Protein AF-0000000077172883 (afdb_homodimer)

Solvent-accessible surface area (backbone atoms only — not comparable to full-atom values): 25934 Å² total; per-residue (Å²): 139,82,70,83,77,64,85,68,77,69,77,72,75,77,58,92,61,66,66,64,52,50,44,48,49,40,64,77,42,56,74,75,72,77,86,69,85,73,56,64,50,51,54,48,32,44,51,53,29,39,37,50,44,32,34,60,47,25,64,68,65,50,56,63,63,59,33,16,58,70,40,71,49,58,54,72,58,50,46,79,77,29,84,42,74,64,52,51,51,50,49,52,35,52,53,45,48,51,50,51,46,51,52,50,53,52,43,62,71,62,46,87,46,94,78,47,53,43,58,46,47,50,53,48,54,54,54,44,66,76,39,47,40,53,49,42,36,47,65,38,55,30,64,40,34,63,71,60,36,53,47,45,41,68,64,44,50,47,47,48,44,49,53,40,19,53,52,45,42,51,37,30,74,70,54,57,23,46,92,69,62,31,65,44,52,25,48,52,58,60,32,50,52,50,37,53,52,53,48,48,62,66,46,69,69,66,96,38,69,65,47,52,53,51,48,49,50,41,43,49,43,53,34,50,29,51,45,49,28,39,44,46,71,79,79,125,136,85,76,77,77,65,83,67,75,70,76,72,75,78,59,91,61,66,65,64,53,49,44,48,48,40,66,78,42,54,72,75,70,80,82,70,83,75,57,63,50,52,54,48,32,43,50,54,29,39,36,51,45,32,35,59,47,25,65,66,66,50,54,63,64,59,32,16,59,68,41,71,48,60,54,71,59,51,45,78,74,28,83,40,73,64,53,50,53,50,50,52,33,53,55,46,48,49,51,51,48,51,50,50,53,52,44,61,70,61,45,88,46,96,78,46,52,44,59,48,48,50,54,49,54,53,53,46,66,75,40,46,39,53,48,40,35,47,64,37,54,30,66,40,33,65,72,59,36,51,47,44,41,67,64,43,50,47,48,49,46,51,54,39,20,54,52,44,42,50,37,31,74,71,56,57,23,44,93,69,62,33,65,43,53,26,48,52,58,58,33,48,53,52,38,54,51,52,47,48,61,67,47,70,68,66,95,39,71,66,47,52,52,50,47,50,49,41,42,50,42,54,35,49,28,49,47,50,28,40,43,44,71,79,77,126

Structure (mmCIF, N/CA/C/O backbone):
data_AF-0000000077172883-model_v1
#
loop_
_entity.id
_entity.type
_entity.pdbx_description
1 polymer 'TetR family transcriptional regulatory protein'
#
loop_
_atom_site.group_PDB
_atom_site.id
_atom_site.type_symbol
_atom_site.label_atom_id
_atom_site.label_alt_id
_atom_site.label_comp_id
_atom_site.label_asym_id
_atom_site.label_entity_id
_atom_site.label_seq_id
_atom_site.pdbx_PDB_ins_code
_atom_site.Cartn_x
_atom_site.Cartn_y
_atom_site.Cartn_z
_atom_site.occupancy
_atom_site.B_iso_or_equiv
_atom_site.auth_seq_id
_atom_site.auth_comp_id
_atom_site.auth_asym_id
_atom_site.auth_atom_id
_atom_site.pdbx_PDB_model_num
ATOM 1 N N . MET A 1 1 ? -30.562 -32.781 -28.312 1 19.8 1 MET A N 1
ATOM 2 C CA . MET A 1 1 ? -29.312 -33.312 -27.781 1 19.8 1 MET A CA 1
ATOM 3 C C . MET A 1 1 ? -28.453 -32.219 -27.188 1 19.8 1 MET A C 1
ATOM 5 O O . MET A 1 1 ? -27.297 -32.438 -26.844 1 19.8 1 MET A O 1
ATOM 9 N N . TRP A 1 2 ? -28.906 -31.031 -27.141 1 20.06 2 TRP A N 1
ATOM 10 C CA . TRP A 1 2 ? -28.812 -29.656 -26.688 1 20.06 2 TRP A CA 1
ATOM 11 C C . TRP A 1 2 ? -28.766 -29.594 -25.156 1 20.06 2 TRP A C 1
ATOM 13 O O . TRP A 1 2 ? -28.719 -28.5 -24.578 1 20.06 2 TRP A O 1
ATOM 23 N N . SER A 1 3 ? -28.953 -30.703 -24.344 1 21.42 3 SER A N 1
ATOM 24 C CA . SER A 1 3 ? -29.5 -30.766 -22.984 1 21.42 3 SER A CA 1
ATOM 25 C C . SER A 1 3 ? -28.453 -30.375 -21.953 1 21.42 3 SER A C 1
ATOM 27 O O . SER A 1 3 ? -28.641 -30.609 -20.75 1 21.42 3 SER A O 1
ATOM 29 N N . PHE A 1 4 ? -27.25 -30.203 -22.359 1 23.53 4 PHE A N 1
ATOM 30 C CA . PHE A 1 4 ? -26.109 -30.25 -21.453 1 23.53 4 PHE A CA 1
ATOM 31 C C . PHE A 1 4 ? -26.125 -29.047 -20.516 1 23.53 4 PHE A C 1
ATOM 33 O O . PHE A 1 4 ? -25.172 -28.844 -19.75 1 23.53 4 PHE A O 1
ATOM 40 N N . PHE A 1 5 ? -26.984 -28.016 -20.641 1 24.73 5 PHE A N 1
ATOM 41 C CA . PHE A 1 5 ? -27.078 -26.719 -20 1 24.73 5 PHE A CA 1
ATOM 42 C C . PHE A 1 5 ? -27.469 -26.875 -18.531 1 24.73 5 PHE A C 1
ATOM 44 O O . PHE A 1 5 ? -27.469 -25.906 -17.766 1 24.73 5 PHE A O 1
ATOM 51 N N . GLU A 1 6 ? -28.109 -27.938 -18.094 1 23.38 6 GLU A N 1
ATOM 52 C CA . GLU A 1 6 ? -29 -27.859 -16.938 1 23.38 6 GLU A CA 1
ATOM 53 C C . GLU A 1 6 ? -28.203 -27.875 -15.625 1 23.38 6 GLU A C 1
ATOM 55 O O . GLU A 1 6 ? -28.766 -27.625 -14.555 1 23.38 6 GLU A O 1
ATOM 60 N N . ASN A 1 7 ? -27.094 -28.594 -15.562 1 24.75 7 ASN A N 1
ATOM 61 C CA . ASN A 1 7 ? -26.812 -28.969 -14.18 1 24.75 7 ASN A CA 1
ATOM 62 C C . ASN A 1 7 ? -26.266 -27.797 -13.375 1 24.75 7 ASN A C 1
ATOM 64 O O . ASN A 1 7 ? -25.062 -27.5 -13.438 1 24.75 7 ASN A O 1
ATOM 68 N N . LYS A 1 8 ? -27 -26.734 -13.242 1 26.91 8 LYS A N 1
ATOM 69 C CA . LYS A 1 8 ? -26.875 -25.484 -12.484 1 26.91 8 LYS A CA 1
ATOM 70 C C . LYS A 1 8 ? -26.641 -25.766 -11 1 26.91 8 LYS A C 1
ATOM 72 O O . LYS A 1 8 ? -27.578 -25.797 -10.211 1 26.91 8 LYS A O 1
ATOM 77 N N . HIS A 1 9 ? -25.922 -26.797 -10.594 1 27.09 9 HIS A N 1
ATOM 78 C CA . HIS A 1 9 ? -25.781 -26.891 -9.141 1 27.09 9 HIS A CA 1
ATOM 79 C C . HIS A 1 9 ? -25.266 -25.578 -8.555 1 27.09 9 HIS A C 1
ATOM 81 O O . HIS A 1 9 ? -24.156 -25.156 -8.867 1 27.09 9 HIS A O 1
ATOM 87 N N . PHE A 1 10 ? -26.156 -24.625 -8.383 1 26.14 10 PHE A N 1
ATOM 88 C CA . PHE A 1 10 ? -26.062 -23.438 -7.523 1 26.14 10 PHE A CA 1
ATOM 89 C C . PHE A 1 10 ? -25.422 -23.797 -6.184 1 26.14 10 PHE A C 1
ATOM 91 O O . PHE A 1 10 ? -25.984 -24.594 -5.418 1 26.14 10 PHE A O 1
ATOM 98 N N . VAL A 1 11 ? -24.219 -24.109 -6.152 1 29.7 11 VAL A N 1
ATOM 99 C CA . VAL A 1 11 ? -23.672 -24.234 -4.809 1 29.7 11 VAL A CA 1
ATOM 100 C C . VAL A 1 11 ? -24.281 -23.172 -3.896 1 29.7 11 VAL A C 1
ATOM 102 O O . VAL A 1 11 ? -24.172 -21.969 -4.156 1 29.7 11 VAL A O 1
ATOM 105 N N . ARG A 1 12 ? -25.344 -23.422 -3.205 1 27.28 12 ARG A N 1
ATOM 106 C CA . ARG A 1 12 ? -25.969 -22.719 -2.084 1 27.28 12 ARG A CA 1
ATOM 107 C C . ARG A 1 12 ? -24.922 -22.266 -1.073 1 27.28 12 ARG A C 1
ATOM 109 O O . ARG A 1 12 ? -24.391 -23.062 -0.306 1 27.28 12 ARG A O 1
ATOM 116 N N . LEU A 1 13 ? -23.969 -21.5 -1.476 1 32.12 13 LEU A N 1
ATOM 117 C CA . LEU A 1 13 ? -23.297 -20.828 -0.36 1 32.12 13 LEU A CA 1
ATOM 118 C C . LEU A 1 13 ? -24.312 -20.344 0.669 1 32.12 13 LEU A C 1
ATOM 120 O O . LEU A 1 13 ? -25.203 -19.562 0.344 1 32.12 13 LEU A O 1
ATOM 124 N N . GLY A 1 14 ? -24.875 -21.25 1.512 1 31.75 14 GLY A N 1
ATOM 125 C CA . GLY A 1 14 ? -25.703 -20.953 2.67 1 31.75 14 GLY A CA 1
ATOM 126 C C . GLY A 1 14 ? -25.281 -19.688 3.387 1 31.75 14 GLY A C 1
ATOM 127 O O . GLY A 1 14 ? -24.609 -19.734 4.414 1 31.75 14 GLY A O 1
ATOM 128 N N . TYR A 1 15 ? -24.922 -18.719 2.693 1 32.81 15 TYR A N 1
ATOM 129 C CA . TYR A 1 15 ? -24.656 -17.484 3.418 1 32.81 15 TYR A CA 1
ATOM 130 C C . TYR A 1 15 ? -25.906 -17.031 4.188 1 32.81 15 TYR A C 1
ATOM 132 O O . TYR A 1 15 ? -26.984 -16.906 3.613 1 32.81 15 TYR A O 1
ATOM 140 N N . PRO A 1 16 ? -26.062 -17.375 5.492 1 34.38 16 PRO A N 1
ATOM 141 C CA . PRO A 1 16 ? -27.031 -16.547 6.215 1 34.38 16 PRO A CA 1
ATOM 142 C C . PRO A 1 16 ? -26.953 -15.07 5.82 1 34.38 16 PRO A C 1
ATOM 144 O O . PRO A 1 16 ? -25.984 -14.383 6.18 1 34.38 16 PRO A O 1
ATOM 147 N N . GLN A 1 17 ? -27.281 -14.68 4.66 1 33.47 17 GLN A N 1
ATOM 148 C CA . GLN A 1 17 ? -27.109 -13.523 3.787 1 33.47 17 GLN A CA 1
ATOM 149 C C . GLN A 1 17 ? -27.5 -12.234 4.508 1 33.47 17 GLN A C 1
ATOM 151 O O . GLN A 1 17 ? -26.781 -11.234 4.43 1 33.47 17 GLN A O 1
ATOM 156 N N . ARG A 1 18 ? -29 -11.93 4.734 1 34.69 18 ARG A N 1
ATOM 157 C CA . ARG A 1 18 ? -29.828 -10.734 4.68 1 34.69 18 ARG A CA 1
ATOM 158 C C . ARG A 1 18 ? -29.672 -9.906 5.953 1 34.69 18 ARG A C 1
ATOM 160 O O . ARG A 1 18 ? -29.812 -8.68 5.918 1 34.69 18 ARG A O 1
ATOM 167 N N . LEU A 1 19 ? -29.656 -10.562 7.066 1 32.81 19 LEU A N 1
ATOM 168 C CA . LEU A 1 19 ? -30.031 -9.852 8.281 1 32.81 19 LEU A CA 1
ATOM 169 C C . LEU A 1 19 ? -28.906 -8.922 8.727 1 32.81 19 LEU A C 1
ATOM 171 O O . LEU A 1 19 ? -29.156 -7.812 9.203 1 32.81 19 LEU A O 1
ATOM 175 N N . THR A 1 20 ? -27.625 -9.516 8.68 1 38.28 20 THR A N 1
ATOM 176 C CA . THR A 1 20 ? -26.625 -8.703 9.352 1 38.28 20 THR A CA 1
ATOM 177 C C . THR A 1 20 ? -26.094 -7.613 8.422 1 38.28 20 THR A C 1
ATOM 179 O O . THR A 1 20 ? -25.516 -6.625 8.883 1 38.28 20 THR A O 1
ATOM 182 N N . TRP A 1 21 ? -26.172 -7.891 7.141 1 36 21 TRP A N 1
ATOM 183 C CA . TRP A 1 21 ? -25.766 -6.832 6.223 1 36 21 TRP A CA 1
ATOM 184 C C . TRP A 1 21 ? -26.688 -5.625 6.348 1 36 21 TRP A C 1
ATOM 186 O O . TRP A 1 21 ? -26.25 -4.48 6.238 1 36 21 TRP A O 1
ATOM 196 N N . ARG A 1 22 ? -28.078 -5.934 6.281 1 37.97 22 ARG A N 1
ATOM 197 C CA . ARG A 1 22 ? -29.109 -4.914 6.461 1 37.97 22 ARG A CA 1
ATOM 198 C C . ARG A 1 22 ? -28.906 -4.148 7.762 1 37.97 22 ARG A C 1
ATOM 200 O O . ARG A 1 22 ? -29.109 -2.934 7.812 1 37.97 22 ARG A O 1
ATOM 207 N N . ARG A 1 23 ? -28.578 -4.98 8.695 1 39.03 23 ARG A N 1
ATOM 208 C CA . ARG A 1 23 ? -28.453 -4.309 9.984 1 39.03 23 ARG A CA 1
ATOM 209 C C . ARG A 1 23 ? -27.234 -3.377 10 1 39.03 23 ARG A C 1
ATOM 211 O O . ARG A 1 23 ? -27.297 -2.289 10.578 1 39.03 23 ARG A O 1
ATOM 218 N N . TRP A 1 24 ? -26.234 -3.973 9.406 1 36.75 24 TRP A N 1
ATOM 219 C CA . TRP A 1 24 ? -25.016 -3.162 9.422 1 36.75 24 TRP A CA 1
ATOM 220 C C . TRP A 1 24 ? -25.156 -1.954 8.508 1 36.75 24 TRP A C 1
ATOM 222 O O . TRP A 1 24 ? -24.75 -0.847 8.852 1 36.75 24 TRP A O 1
ATOM 232 N N . THR A 1 25 ? -25.625 -2.189 7.215 1 39.62 25 THR A N 1
ATOM 233 C CA . THR A 1 25 ? -25.953 -1.013 6.414 1 39.62 25 THR A CA 1
ATOM 234 C C . THR A 1 25 ? -26.906 -0.092 7.164 1 39.62 25 THR A C 1
ATOM 236 O O . THR A 1 25 ? -26.812 1.133 7.055 1 39.62 25 THR A O 1
ATOM 239 N N . MET A 1 26 ? -27.891 -0.745 7.773 1 37.44 26 MET A N 1
ATOM 240 C CA . MET A 1 26 ? -28.922 0.018 8.477 1 37.44 26 MET A CA 1
ATOM 241 C C . MET A 1 26 ? -28.328 0.774 9.656 1 37.44 26 MET A C 1
ATOM 243 O O . MET A 1 26 ? -28.812 1.854 10.016 1 37.44 26 MET A O 1
ATOM 247 N N . ARG A 1 27 ? -27.531 0.052 10.438 1 41.38 27 ARG A N 1
ATOM 248 C CA . ARG A 1 27 ? -27.047 0.728 11.641 1 41.38 27 ARG A CA 1
ATOM 249 C C . ARG A 1 27 ? -26.188 1.938 11.281 1 41.38 27 ARG A C 1
ATOM 251 O O . ARG A 1 27 ? -26.281 2.984 11.922 1 41.38 27 ARG A O 1
ATOM 258 N N . PHE A 1 28 ? -25.234 1.703 10.453 1 40.47 28 PHE A N 1
ATOM 259 C CA . PHE A 1 28 ? -24.391 2.844 10.117 1 40.47 28 PHE A CA 1
ATOM 260 C C . PHE A 1 28 ? -25.062 3.729 9.078 1 40.47 28 PHE A C 1
ATOM 262 O O . PHE A 1 28 ? -24.688 4.895 8.914 1 40.47 28 PHE A O 1
ATOM 269 N N . PHE A 1 29 ? -25.812 3.061 8.188 1 38.25 29 PHE A N 1
ATOM 270 C CA . PHE A 1 29 ? -26.562 3.893 7.258 1 38.25 29 PHE A CA 1
ATOM 271 C C . PHE A 1 29 ? -27.922 4.25 7.836 1 38.25 29 PHE A C 1
ATOM 273 O O . PHE A 1 29 ? -28.906 3.521 7.641 1 38.25 29 PHE A O 1
ATOM 280 N N . ARG A 1 30 ? -28.047 4.621 8.969 1 33.53 30 ARG A N 1
ATOM 281 C CA . ARG A 1 30 ? -29.391 5.168 9.211 1 33.53 30 ARG A CA 1
ATOM 282 C C . ARG A 1 30 ? -29.797 6.109 8.078 1 33.53 30 ARG A C 1
ATOM 284 O O . ARG A 1 30 ? -29.141 7.121 7.836 1 33.53 30 ARG A O 1
ATOM 291 N N . PRO A 1 31 ? -30.578 5.59 7.074 1 33.38 31 PRO A N 1
ATOM 292 C CA . PRO A 1 31 ? -31.141 6.621 6.199 1 33.38 31 PRO A CA 1
ATOM 293 C C . PRO A 1 31 ? -31.641 7.84 6.977 1 33.38 31 PRO A C 1
ATOM 295 O O . PRO A 1 31 ? -32.469 7.703 7.883 1 33.38 31 PRO A O 1
ATOM 298 N N . ALA A 1 32 ? -30.891 8.719 7.289 1 33.09 32 ALA A N 1
ATOM 299 C CA . ALA A 1 32 ? -31.625 9.93 7.641 1 33.09 32 ALA A CA 1
ATOM 300 C C . ALA A 1 32 ? -32.75 10.195 6.645 1 33.09 32 ALA A C 1
ATOM 302 O O . ALA A 1 32 ? -32.5 10.531 5.484 1 33.09 32 ALA A O 1
ATOM 303 N N . LEU A 1 33 ? -33.844 9.656 6.531 1 32.94 33 LEU A N 1
ATOM 304 C CA . LEU A 1 33 ? -35.125 9.906 5.848 1 32.94 33 LEU A CA 1
ATOM 305 C C . LEU A 1 33 ? -35.406 11.398 5.773 1 32.94 33 LEU A C 1
ATOM 307 O O . LEU A 1 33 ? -36.562 11.797 5.551 1 32.94 33 LEU A O 1
ATOM 311 N N . ARG A 1 34 ? -34.844 12.328 6.473 1 33.12 34 ARG A N 1
ATOM 312 C CA . ARG A 1 34 ? -35.656 13.531 6.379 1 33.12 34 ARG A CA 1
ATOM 313 C C . ARG A 1 34 ? -35.906 13.914 4.922 1 33.12 34 ARG A C 1
ATOM 315 O O . ARG A 1 34 ? -35.156 13.516 4.035 1 33.12 34 ARG A O 1
ATOM 322 N N . GLU A 1 35 ? -36.625 15.055 4.5 1 34.12 35 GLU A N 1
ATOM 323 C CA . GLU A 1 35 ? -37.5 15.602 3.453 1 34.12 35 GLU A CA 1
ATOM 324 C C . GLU A 1 35 ? -36.75 15.656 2.113 1 34.12 35 GLU A C 1
ATOM 326 O O . GLU A 1 35 ? -37.25 15.109 1.117 1 34.12 35 GLU A O 1
ATOM 331 N N . GLU A 1 36 ? -36.656 16.953 1.398 1 36.03 36 GLU A N 1
ATOM 332 C CA . GLU A 1 36 ? -36.781 17.391 0.014 1 36.03 36 GLU A CA 1
ATOM 333 C C . GLU A 1 36 ? -35.562 16.922 -0.818 1 36.03 36 GLU A C 1
ATOM 335 O O . GLU A 1 36 ? -34.469 16.812 -0.303 1 36.03 36 GLU A O 1
ATOM 340 N N . ALA A 1 37 ? -35.75 16.547 -2.152 1 40.34 37 ALA A N 1
ATOM 341 C CA . ALA A 1 37 ? -35 16.203 -3.365 1 40.34 37 ALA A CA 1
ATOM 342 C C . ALA A 1 37 ? -33.656 16.922 -3.412 1 40.34 37 ALA A C 1
ATOM 344 O O . ALA A 1 37 ? -32.781 16.578 -4.211 1 40.34 37 ALA A O 1
ATOM 345 N N . PRO A 1 38 ? -33.531 18.203 -3.227 1 43.81 38 PRO A N 1
ATOM 346 C CA . PRO A 1 38 ? -32.438 19.156 -3.326 1 43.81 38 PRO A CA 1
ATOM 347 C C . PRO A 1 38 ? -31.281 18.812 -2.396 1 43.81 38 PRO A C 1
ATOM 349 O O . PRO A 1 38 ? -30.141 19.266 -2.623 1 43.81 38 PRO A O 1
ATOM 352 N N . SER A 1 39 ? -31.531 18.281 -1.164 1 52.81 39 SER A N 1
ATOM 353 C CA . SER A 1 39 ? -30.719 18 0.016 1 52.81 39 SER A CA 1
ATOM 354 C C . SER A 1 39 ? -29.719 16.891 -0.256 1 52.81 39 SER A C 1
ATOM 356 O O . SER A 1 39 ? -28.562 16.953 0.191 1 52.81 39 SER A O 1
ATOM 358 N N . THR A 1 40 ? -30.172 15.906 -1.043 1 62.38 40 THR A N 1
ATOM 359 C CA . THR A 1 40 ? -29.328 14.758 -1.387 1 62.38 40 THR A CA 1
ATOM 360 C C . THR A 1 40 ? -28.188 15.188 -2.307 1 62.38 40 THR A C 1
ATOM 362 O O . THR A 1 40 ? -27.078 14.672 -2.197 1 62.38 40 THR A O 1
ATOM 365 N N . ASP A 1 41 ? -28.422 16.406 -2.85 1 85.25 41 ASP A N 1
ATOM 366 C CA . ASP A 1 41 ? -27.469 16.906 -3.836 1 85.25 41 ASP A CA 1
ATOM 367 C C . ASP A 1 41 ? -26.266 17.547 -3.158 1 85.25 41 ASP A C 1
ATOM 369 O O . ASP A 1 41 ? -25.125 17.234 -3.504 1 85.25 41 ASP A O 1
ATOM 373 N N . ASN A 1 42 ? -26.672 18.219 -1.956 1 93.19 42 ASN A N 1
ATOM 374 C CA . ASN A 1 42 ? -25.578 18.906 -1.278 1 93.19 42 ASN A CA 1
ATOM 375 C C . ASN A 1 42 ? -24.672 17.906 -0.556 1 93.19 42 ASN A C 1
ATOM 377 O O . ASN A 1 42 ? -23.453 18.094 -0.526 1 93.19 42 ASN A O 1
ATOM 381 N N . ARG A 1 43 ? -25.359 16.891 -0.052 1 95.25 43 ARG A N 1
ATOM 382 C CA . ARG A 1 43 ? -24.578 15.867 0.619 1 95.25 43 ARG A CA 1
ATOM 383 C C . ARG A 1 43 ? -23.578 15.234 -0.34 1 95.25 43 ARG A C 1
ATOM 385 O O . ARG A 1 43 ? -22.391 15.07 -0.004 1 95.25 43 ARG A O 1
ATOM 392 N N . ARG A 1 44 ? -24.047 14.938 -1.496 1 95.12 44 ARG A N 1
ATOM 393 C CA . ARG A 1 44 ? -23.188 14.336 -2.52 1 95.12 44 ARG A CA 1
ATOM 394 C C . ARG A 1 44 ? -22.109 15.312 -2.984 1 95.12 44 ARG A C 1
ATOM 396 O O . ARG A 1 44 ? -20.969 14.93 -3.176 1 95.12 44 ARG A O 1
ATOM 403 N N . LYS A 1 45 ? -22.484 16.516 -3.141 1 96.5 45 LYS A N 1
ATOM 404 C CA . LYS A 1 45 ? -21.516 17.531 -3.549 1 96.5 45 LYS A CA 1
ATOM 405 C C . LYS A 1 45 ? -20.391 17.672 -2.529 1 96.5 45 LYS A C 1
ATOM 407 O O . LYS A 1 45 ? -19.219 17.812 -2.9 1 96.5 45 LYS A O 1
ATOM 412 N N . ILE A 1 46 ? -20.828 17.594 -1.27 1 97.56 46 ILE A N 1
ATOM 413 C CA . ILE A 1 46 ? -19.844 17.703 -0.189 1 97.56 46 ILE A CA 1
ATOM 414 C C . ILE A 1 46 ? -18.891 16.516 -0.231 1 97.56 46 ILE A C 1
ATOM 416 O O . ILE A 1 46 ? -17.672 16.688 -0.165 1 97.56 46 ILE A O 1
ATOM 420 N N . LEU A 1 47 ? -19.438 15.367 -0.4 1 96.94 47 LEU A N 1
ATOM 421 C CA . LEU A 1 47 ? -18.625 14.156 -0.421 1 96.94 47 LEU A CA 1
ATOM 422 C C . LEU A 1 47 ? -17.703 14.141 -1.634 1 96.94 47 LEU A C 1
ATOM 424 O O . LEU A 1 47 ? -16.516 13.82 -1.513 1 96.94 47 LEU A O 1
ATOM 428 N N . ASP A 1 48 ? -18.219 14.57 -2.77 1 96.25 48 ASP A N 1
ATOM 429 C CA . ASP A 1 48 ? -17.406 14.594 -3.992 1 96.25 48 ASP A CA 1
ATOM 430 C C . ASP A 1 48 ? -16.266 15.602 -3.875 1 96.25 48 ASP A C 1
ATOM 432 O O . ASP A 1 48 ? -15.133 15.297 -4.242 1 96.25 48 ASP A O 1
ATOM 436 N N . ALA A 1 49 ? -16.578 16.734 -3.377 1 97.62 49 ALA A N 1
ATOM 437 C CA . ALA A 1 49 ? -15.562 17.781 -3.184 1 97.62 49 ALA A CA 1
ATOM 438 C C . ALA A 1 49 ? -14.5 17.312 -2.189 1 97.62 49 ALA A C 1
ATOM 440 O O . ALA A 1 49 ? -13.305 17.5 -2.426 1 97.62 49 ALA A O 1
ATOM 441 N N . SER A 1 50 ? -14.969 16.719 -1.103 1 97.75 50 SER A N 1
ATOM 442 C CA . SER A 1 50 ? -14.055 16.266 -0.058 1 97.75 50 SER A CA 1
ATOM 443 C C . SER A 1 50 ? -13.156 15.141 -0.564 1 97.75 50 SER A C 1
ATOM 445 O O . SER A 1 50 ? -11.953 15.133 -0.289 1 97.75 50 SER A O 1
ATOM 447 N N . GLN A 1 51 ? -13.758 14.266 -1.271 1 96.19 51 GLN A N 1
ATOM 448 C CA . GLN A 1 51 ? -12.992 13.156 -1.831 1 96.19 51 GLN A CA 1
ATOM 449 C C . GLN A 1 51 ? -11.836 13.664 -2.686 1 96.19 51 GLN A C 1
ATOM 451 O O . GLN A 1 51 ? -10.695 13.203 -2.537 1 96.19 51 GLN A O 1
ATOM 456 N N . HIS A 1 52 ? -12.141 14.586 -3.521 1 95.12 52 HIS A N 1
ATOM 457 C CA . HIS A 1 52 ? -11.133 15.148 -4.41 1 95.12 52 HIS A CA 1
ATOM 458 C C . HIS A 1 52 ? -10.047 15.867 -3.617 1 95.12 52 HIS A C 1
ATOM 460 O O . HIS A 1 52 ? -8.859 15.625 -3.824 1 95.12 52 HIS A O 1
ATOM 466 N N . LEU A 1 53 ? -10.438 16.656 -2.682 1 96.25 53 LEU A N 1
ATOM 467 C CA . LEU A 1 53 ? -9.5 17.484 -1.943 1 96.25 53 LEU A CA 1
ATOM 468 C C . LEU A 1 53 ? -8.672 16.656 -0.979 1 96.25 53 LEU A C 1
ATOM 470 O O . LEU A 1 53 ? -7.457 16.844 -0.865 1 96.25 53 LEU A O 1
ATOM 474 N N . PHE A 1 54 ? -9.336 15.719 -0.271 1 95 54 PHE A N 1
ATOM 475 C CA . PHE A 1 54 ? -8.609 14.828 0.624 1 95 54 PHE A CA 1
ATOM 476 C C . PHE A 1 54 ? -7.57 14.016 -0.146 1 95 54 PHE A C 1
ATOM 478 O O . PHE A 1 54 ? -6.469 13.773 0.353 1 95 54 PHE A O 1
ATOM 485 N N . ALA A 1 55 ? -7.934 13.633 -1.327 1 91.31 55 ALA A N 1
ATOM 486 C CA . ALA A 1 55 ? -7.035 12.82 -2.145 1 91.31 55 ALA A CA 1
ATOM 487 C C . ALA A 1 55 ? -5.828 13.633 -2.602 1 91.31 55 ALA A C 1
ATOM 489 O O . ALA A 1 55 ? -4.727 13.102 -2.738 1 91.31 55 ALA A O 1
ATOM 490 N N . GLN A 1 56 ? -5.984 14.891 -2.82 1 89.38 56 GLN A N 1
ATOM 491 C CA . GLN A 1 56 ? -4.938 15.719 -3.404 1 89.38 56 GLN A CA 1
ATOM 492 C C . GLN A 1 56 ? -3.986 16.234 -2.328 1 89.38 56 GLN A C 1
ATOM 494 O O . GLN A 1 56 ? -2.771 16.281 -2.533 1 89.38 56 GLN A O 1
ATOM 499 N N . GLN A 1 57 ? -4.59 16.594 -1.129 1 89.75 57 GLN A N 1
ATOM 500 C CA . GLN A 1 57 ? -3.721 17.312 -0.206 1 89.75 57 GLN A CA 1
ATOM 501 C C . GLN A 1 57 ? -3.838 16.75 1.21 1 89.75 57 GLN A C 1
ATOM 503 O O . GLN A 1 57 ? -3.146 17.203 2.123 1 89.75 57 GLN A O 1
ATOM 508 N N . GLY A 1 58 ? -4.676 15.75 1.336 1 89.94 58 GLY A N 1
ATOM 509 C CA . GLY A 1 58 ? -4.828 15.148 2.65 1 89.94 58 GLY A CA 1
ATOM 510 C C . GLY A 1 58 ? -5.934 15.781 3.475 1 89.94 58 GLY A C 1
ATOM 511 O O . GLY A 1 58 ? -6.262 16.953 3.285 1 89.94 58 GLY A O 1
ATOM 512 N N . PHE A 1 59 ? -6.406 15.039 4.406 1 93.81 59 PHE A N 1
ATOM 513 C CA . PHE A 1 59 ? -7.48 15.438 5.309 1 93.81 59 PHE A CA 1
ATOM 514 C C . PHE A 1 59 ? -7.055 16.625 6.172 1 93.81 59 PHE A C 1
ATOM 516 O O . PHE A 1 59 ? -7.773 17.609 6.27 1 93.81 59 PHE A O 1
ATOM 523 N N . GLY A 1 60 ? -5.926 16.547 6.746 1 89.94 60 GLY A N 1
ATOM 524 C CA . GLY A 1 60 ? -5.441 17.562 7.664 1 89.94 60 GLY A CA 1
ATOM 525 C C . GLY A 1 60 ? -5.223 18.906 7.004 1 89.94 60 GLY A C 1
ATOM 526 O O . GLY A 1 60 ? -5.445 19.953 7.621 1 89.94 60 GLY A O 1
ATOM 527 N N . ASN A 1 61 ? -4.922 18.891 5.77 1 91.12 61 ASN A N 1
ATOM 528 C CA . ASN A 1 61 ? -4.578 20.125 5.055 1 91.12 61 ASN A CA 1
ATOM 529 C C . ASN A 1 61 ? -5.77 20.656 4.262 1 91.12 61 ASN A C 1
ATOM 531 O O . ASN A 1 61 ? -5.613 21.547 3.42 1 91.12 61 ASN A O 1
ATOM 535 N N . THR A 1 62 ? -6.898 20.125 4.461 1 95.38 62 THR A N 1
ATOM 536 C CA . THR A 1 62 ? -8.086 20.547 3.729 1 95.38 62 THR A CA 1
ATOM 537 C C . THR A 1 62 ? -9.078 21.234 4.66 1 95.38 62 THR A C 1
ATOM 539 O O . THR A 1 62 ? -9.789 20.578 5.418 1 95.38 62 THR A O 1
ATOM 542 N N . PRO A 1 63 ? -9.102 22.547 4.617 1 96.25 63 PRO A N 1
ATOM 543 C CA . PRO A 1 63 ? -10.094 23.25 5.438 1 96.25 63 PRO A CA 1
ATOM 544 C C . PRO A 1 63 ? -11.508 23.125 4.875 1 96.25 63 PRO A C 1
ATOM 546 O O . PRO A 1 63 ? -11.68 22.953 3.666 1 96.25 63 PRO A O 1
ATOM 549 N N . THR A 1 64 ? -12.484 23.281 5.738 1 97.25 64 THR A N 1
ATOM 550 C CA . THR A 1 64 ? -13.883 23.156 5.332 1 97.25 64 THR A CA 1
ATOM 551 C C . THR A 1 64 ? -14.266 24.281 4.379 1 97.25 64 THR A C 1
ATOM 553 O O . THR A 1 64 ? -15.141 24.109 3.523 1 97.25 64 THR A O 1
ATOM 556 N N . SER A 1 65 ? -13.609 25.406 4.477 1 97.94 65 SER A N 1
ATOM 557 C CA . SER A 1 65 ? -13.875 26.516 3.561 1 97.94 65 SER A CA 1
ATOM 558 C C . SER A 1 65 ? -13.562 26.125 2.119 1 97.94 65 SER A C 1
ATOM 560 O O . SER A 1 65 ? -14.297 26.5 1.199 1 97.94 65 SER A O 1
ATOM 562 N N . GLN A 1 66 ? -12.539 25.344 1.858 1 97.94 66 GLN A N 1
ATOM 563 C CA . GLN A 1 66 ? -12.164 24.875 0.526 1 97.94 66 GLN A CA 1
ATOM 564 C C . GLN A 1 66 ? -13.164 23.844 0.003 1 97.94 66 GLN A C 1
ATOM 566 O O . GLN A 1 66 ? -13.484 23.828 -1.187 1 97.94 66 GLN A O 1
ATOM 571 N N . ILE A 1 67 ? -13.641 23 0.889 1 98.25 67 ILE A N 1
ATOM 572 C CA . ILE A 1 67 ? -14.648 22 0.521 1 98.25 67 ILE A CA 1
ATOM 573 C C . ILE A 1 67 ? -15.914 22.719 0.053 1 98.25 67 ILE A C 1
ATOM 575 O O . ILE A 1 67 ? -16.469 22.359 -0.99 1 98.25 67 ILE A O 1
ATOM 579 N N . ALA A 1 68 ? -16.328 23.734 0.829 1 98.06 68 ALA A N 1
ATOM 580 C CA . ALA A 1 68 ? -17.516 24.5 0.498 1 98.06 68 ALA A CA 1
ATOM 581 C C . ALA A 1 68 ? -17.375 25.172 -0.862 1 98.06 68 ALA A C 1
ATOM 583 O O . ALA A 1 68 ? -18.297 25.109 -1.688 1 98.06 68 ALA A O 1
ATOM 584 N N . LYS A 1 69 ? -16.234 25.75 -1.064 1 98.25 69 LYS A N 1
ATOM 585 C CA . LYS A 1 69 ? -15.961 26.438 -2.322 1 98.25 69 LYS A CA 1
ATOM 586 C C . LYS A 1 69 ? -16.062 25.484 -3.506 1 98.25 69 LYS A C 1
ATOM 588 O O . LYS A 1 69 ? -16.719 25.781 -4.504 1 98.25 69 LYS A O 1
ATOM 593 N N . ARG A 1 70 ? -15.523 24.344 -3.418 1 97.19 70 ARG A N 1
ATOM 594 C CA . ARG A 1 70 ? -15.539 23.375 -4.504 1 97.19 70 ARG A CA 1
ATOM 595 C C . ARG A 1 70 ? -16.938 22.812 -4.715 1 97.19 70 ARG A C 1
ATOM 597 O O . ARG A 1 70 ? -17.344 22.531 -5.848 1 97.19 70 ARG A O 1
ATOM 604 N N . ALA A 1 71 ? -17.625 22.641 -3.637 1 97.19 71 ALA A N 1
ATOM 605 C CA . ALA A 1 71 ? -18.969 22.078 -3.693 1 97.19 71 ALA A CA 1
ATOM 606 C C . ALA A 1 71 ? -19.984 23.109 -4.152 1 97.19 71 ALA A C 1
ATOM 608 O O . ALA A 1 71 ? -21.125 22.781 -4.477 1 97.19 71 ALA A O 1
ATOM 609 N N . GLY A 1 72 ? -19.594 24.359 -4.113 1 97.12 72 GLY A N 1
ATOM 610 C CA . GLY A 1 72 ? -20.484 25.422 -4.535 1 97.12 72 GLY A CA 1
ATOM 611 C C . GLY A 1 72 ? -21.578 25.719 -3.525 1 97.12 72 GLY A C 1
ATOM 612 O O . GLY A 1 72 ? -22.719 25.969 -3.9 1 97.12 72 GLY A O 1
ATOM 613 N N . ILE A 1 73 ? -21.188 25.625 -2.264 1 97.06 73 ILE A N 1
ATOM 614 C CA . ILE A 1 73 ? -22.156 25.875 -1.209 1 97.06 73 ILE A CA 1
ATOM 615 C C . ILE A 1 73 ? -21.531 26.75 -0.128 1 97.06 73 ILE A C 1
ATOM 617 O O . ILE A 1 73 ? -20.328 27.016 -0.151 1 97.06 73 ILE A O 1
ATOM 621 N N . ALA A 1 74 ? -22.391 27.266 0.778 1 96.06 74 ALA A N 1
ATOM 622 C CA . ALA A 1 74 ? -21.875 27.984 1.938 1 96.06 74 ALA A CA 1
ATOM 623 C C . ALA A 1 74 ? -21.219 27.047 2.936 1 96.06 74 ALA A C 1
ATOM 625 O O . ALA A 1 74 ? -21.672 25.906 3.113 1 96.06 74 ALA A O 1
ATOM 626 N N . GLU A 1 75 ? -20.156 27.531 3.59 1 96.44 75 GLU A N 1
ATOM 627 C CA . GLU A 1 75 ? -19.391 26.703 4.52 1 96.44 75 GLU A CA 1
ATOM 628 C C . GLU A 1 75 ? -20.281 26.172 5.637 1 96.44 75 GLU A C 1
ATOM 630 O O . GLU A 1 75 ? -20.156 25 6.035 1 96.44 75 GLU A O 1
ATOM 635 N N . GLY A 1 76 ? -21.219 26.984 6.113 1 95.5 76 GLY A N 1
ATOM 636 C CA . GLY A 1 76 ? -22.125 26.562 7.168 1 95.5 76 GLY A CA 1
ATOM 637 C C . GLY A 1 76 ? -23.047 25.422 6.75 1 95.5 76 GLY A C 1
ATOM 638 O O . GLY A 1 76 ? -23.469 24.609 7.582 1 95.5 76 GLY A O 1
ATOM 639 N N . THR A 1 77 ? -23.375 25.297 5.5 1 95.94 77 THR A N 1
ATOM 640 C CA . THR A 1 77 ? -24.234 24.266 4.945 1 95.94 77 THR A CA 1
ATOM 641 C C . THR A 1 77 ? -23.609 22.891 5.125 1 95.94 77 THR A C 1
ATOM 643 O O . THR A 1 77 ? -24.328 21.891 5.277 1 95.94 77 THR A O 1
ATOM 646 N N . ILE A 1 78 ? -22.281 22.797 5.125 1 97 78 ILE A N 1
ATOM 647 C CA . ILE A 1 78 ? -21.578 21.531 5.301 1 97 78 ILE A CA 1
ATOM 648 C C . ILE A 1 78 ? -22 20.875 6.621 1 97 78 ILE A C 1
ATOM 650 O O . ILE A 1 78 ? -22.281 19.688 6.668 1 97 78 ILE A O 1
ATOM 654 N N . PHE A 1 79 ? -22.172 21.719 7.609 1 95.62 79 PHE A N 1
ATOM 655 C CA . PHE A 1 79 ? -22.328 21.219 8.969 1 95.62 79 PHE A CA 1
ATOM 656 C C . PHE A 1 79 ? -23.781 20.812 9.219 1 95.62 79 PHE A C 1
ATOM 658 O O . PHE A 1 79 ? -24.094 20.188 10.234 1 95.62 79 PHE A O 1
ATOM 665 N N . ARG A 1 80 ? -24.703 21.141 8.336 1 95.31 80 ARG A N 1
ATOM 666 C CA . ARG A 1 80 ? -26.062 20.609 8.359 1 95.31 80 ARG A CA 1
ATOM 667 C C . ARG A 1 80 ? -26.078 19.125 8.039 1 95.31 80 ARG A C 1
ATOM 669 O O . ARG A 1 80 ? -26.953 18.391 8.508 1 95.31 80 ARG A O 1
ATOM 676 N N . TYR A 1 81 ? -25.078 18.734 7.332 1 95.69 81 TYR A N 1
ATOM 677 C CA . TYR A 1 81 ? -25.047 17.359 6.871 1 95.69 81 TYR A CA 1
ATOM 678 C C . TYR A 1 81 ? -23.969 16.562 7.609 1 95.69 81 TYR A C 1
ATOM 680 O O . TYR A 1 81 ? -24.125 15.367 7.852 1 95.69 81 TYR A O 1
ATOM 688 N N . PHE A 1 82 ? -22.891 17.219 7.891 1 97.56 82 PHE A N 1
ATOM 689 C CA . PHE A 1 82 ? -21.75 16.625 8.594 1 97.56 82 PHE A CA 1
ATOM 690 C C . PHE A 1 82 ? -21.328 17.484 9.773 1 97.56 82 PHE A C 1
ATOM 692 O O . PHE A 1 82 ? -20.625 18.469 9.602 1 97.56 82 PHE A O 1
ATOM 699 N N . PRO A 1 83 ? -21.656 17.031 10.938 1 97 83 PRO A N 1
ATOM 700 C CA . PRO A 1 83 ? -21.359 17.844 12.125 1 97 83 PRO A CA 1
ATOM 701 C C . PRO A 1 83 ? -19.891 18.234 12.234 1 97 83 PRO A C 1
ATOM 703 O O . PRO A 1 83 ? -19.578 19.312 12.719 1 97 83 PRO A O 1
ATOM 706 N N . THR A 1 84 ? -19.031 17.297 11.781 1 96.12 84 THR A N 1
ATOM 707 C CA . THR A 1 84 ? -17.594 17.594 11.789 1 96.12 84 THR A CA 1
ATOM 708 C C . THR A 1 84 ? -16.953 17.188 10.461 1 96.12 84 THR A C 1
ATOM 710 O O . THR A 1 84 ? -17.516 16.391 9.711 1 96.12 84 THR A O 1
ATOM 713 N N . LYS A 1 85 ? -15.836 17.75 10.227 1 95.94 85 LYS A N 1
ATOM 714 C CA . LYS A 1 85 ? -15.062 17.344 9.062 1 95.94 85 LYS A CA 1
ATOM 715 C C . LYS A 1 85 ? -14.734 15.852 9.102 1 95.94 85 LYS A C 1
ATOM 717 O O . LYS A 1 85 ? -14.727 15.188 8.07 1 95.94 85 LYS A O 1
ATOM 722 N N . LYS A 1 86 ? -14.508 15.359 10.266 1 95.56 86 LYS A N 1
ATOM 723 C CA . LYS A 1 86 ? -14.172 13.953 10.438 1 95.56 86 LYS A CA 1
ATOM 724 C C . LYS A 1 86 ? -15.328 13.055 10 1 95.56 86 LYS A C 1
ATOM 726 O O . LYS A 1 86 ? -15.102 11.969 9.461 1 95.56 86 LYS A O 1
ATOM 731 N N . ASP A 1 87 ? -16.516 13.5 10.172 1 96.69 87 ASP A N 1
ATOM 732 C CA . ASP A 1 87 ? -17.672 12.727 9.758 1 96.69 87 ASP A CA 1
ATOM 733 C C . ASP A 1 87 ? -17.688 12.539 8.242 1 96.69 87 ASP A C 1
ATOM 735 O O . ASP A 1 87 ? -18.156 11.508 7.742 1 96.69 87 ASP A O 1
ATOM 739 N N . ILE A 1 88 ? -17.188 13.539 7.527 1 97.25 88 ILE A N 1
ATOM 740 C CA . ILE A 1 88 ? -17.078 13.43 6.078 1 97.25 88 ILE A CA 1
ATOM 741 C C . ILE A 1 88 ? -16.109 12.297 5.719 1 97.25 88 ILE A C 1
ATOM 743 O O . ILE A 1 88 ? -16.422 11.445 4.883 1 97.25 88 ILE A O 1
ATOM 747 N N . LEU A 1 89 ? -14.977 12.297 6.391 1 96.75 89 LEU A N 1
ATOM 748 C CA . LEU A 1 89 ? -13.953 11.281 6.152 1 96.75 89 LEU A CA 1
ATOM 749 C C . LEU A 1 89 ? -14.492 9.883 6.461 1 96.75 89 LEU A C 1
ATOM 751 O O . LEU A 1 89 ? -14.289 8.953 5.684 1 96.75 89 LEU A O 1
ATOM 755 N N . ILE A 1 90 ? -15.188 9.805 7.562 1 95.88 90 ILE A N 1
ATOM 756 C CA . ILE A 1 90 ? -15.734 8.523 7.992 1 95.88 90 ILE A CA 1
ATOM 757 C C . ILE A 1 90 ? -16.688 7.988 6.934 1 95.88 90 ILE A C 1
ATOM 759 O O . ILE A 1 90 ? -16.625 6.82 6.555 1 95.88 90 ILE A O 1
ATOM 763 N N . GLU A 1 91 ? -17.484 8.812 6.457 1 95.31 91 GLU A N 1
ATOM 764 C CA . GLU A 1 91 ? -18.438 8.383 5.445 1 95.31 91 GLU A CA 1
ATOM 765 C C . GLU A 1 91 ? -17.734 8 4.148 1 95.31 91 GLU A C 1
ATOM 767 O O . GLU A 1 91 ? -18.062 6.977 3.537 1 95.31 91 GLU A O 1
ATOM 772 N N . LEU A 1 92 ? -16.781 8.797 3.672 1 95.69 92 LEU A N 1
ATOM 773 C CA . LEU A 1 92 ? -16.047 8.516 2.447 1 95.69 92 LEU A CA 1
ATOM 774 C C . LEU A 1 92 ? -15.32 7.172 2.543 1 95.69 92 LEU A C 1
ATOM 776 O O . LEU A 1 92 ? -15.422 6.344 1.637 1 95.69 92 LEU A O 1
ATOM 780 N N . VAL A 1 93 ? -14.664 6.957 3.639 1 94.94 93 VAL A N 1
ATOM 781 C CA . VAL A 1 93 ? -13.836 5.766 3.811 1 94.94 93 VAL A CA 1
ATOM 782 C C . VAL A 1 93 ? -14.734 4.535 3.971 1 94.94 93 VAL A C 1
ATOM 784 O O . VAL A 1 93 ? -14.492 3.5 3.35 1 94.94 93 VAL A O 1
ATOM 787 N N . THR A 1 94 ? -15.766 4.695 4.781 1 92.94 94 THR A N 1
ATOM 788 C CA . THR A 1 94 ? -16.656 3.57 5.023 1 92.94 94 THR A CA 1
ATOM 789 C C . THR A 1 94 ? -17.375 3.164 3.738 1 92.94 94 THR A C 1
ATOM 791 O O . THR A 1 94 ? -17.359 1.994 3.354 1 92.94 94 THR A O 1
ATOM 794 N N . SER A 1 95 ? -17.922 4.137 3.061 1 91.56 95 SER A N 1
ATOM 795 C CA . SER A 1 95 ? -18.625 3.838 1.823 1 91.56 95 SER A CA 1
ATOM 796 C C . SER A 1 95 ? -17.672 3.332 0.745 1 91.56 95 SER A C 1
ATOM 798 O O . SER A 1 95 ? -18.031 2.461 -0.049 1 91.56 95 SER A O 1
ATOM 800 N N . GLY A 1 96 ? -16.484 3.902 0.684 1 92 96 GLY A N 1
ATOM 801 C CA . GLY A 1 96 ? -15.477 3.459 -0.278 1 92 96 GLY A CA 1
ATOM 802 C C . GLY A 1 96 ? -15.078 2.008 -0.097 1 92 96 GLY A C 1
ATOM 803 O O . GLY A 1 96 ? -15.016 1.249 -1.066 1 92 96 GLY A O 1
ATOM 804 N N . TRP A 1 97 ? -14.859 1.59 1.103 1 91.75 97 TRP A N 1
ATOM 805 C CA . TRP A 1 97 ? -14.445 0.219 1.385 1 91.75 97 TRP A CA 1
ATOM 806 C C . TRP A 1 97 ? -15.594 -0.757 1.139 1 91.75 97 TRP A C 1
ATOM 808 O O . TRP A 1 97 ? -15.367 -1.896 0.72 1 91.75 97 TRP A O 1
ATOM 818 N N . VAL A 1 98 ? -16.781 -0.284 1.407 1 90.62 98 VAL A N 1
ATOM 819 C CA . VAL A 1 98 ? -17.938 -1.123 1.116 1 90.62 98 VAL A CA 1
ATOM 820 C C . VAL A 1 98 ? -18.047 -1.356 -0.389 1 90.62 98 VAL A C 1
ATOM 822 O O . VAL A 1 98 ? -18.328 -2.473 -0.833 1 90.62 98 VAL A O 1
ATOM 825 N N . THR A 1 99 ? -17.812 -0.331 -1.124 1 89.5 99 THR A N 1
ATOM 826 C CA . THR A 1 99 ? -17.812 -0.45 -2.578 1 89.5 99 THR A CA 1
ATOM 827 C C . THR A 1 99 ? -16.734 -1.423 -3.049 1 89.5 99 THR A C 1
ATOM 829 O O . THR A 1 99 ? -17 -2.266 -3.912 1 89.5 99 THR A O 1
ATOM 832 N N . ILE A 1 100 ? -15.617 -1.368 -2.479 1 86.62 100 ILE A N 1
ATOM 833 C CA . ILE A 1 100 ? -14.508 -2.232 -2.846 1 86.62 100 ILE A CA 1
ATOM 834 C C . ILE A 1 100 ? -14.852 -3.686 -2.527 1 86.62 100 ILE A C 1
ATOM 836 O O . ILE A 1 100 ? -14.586 -4.582 -3.332 1 86.62 100 ILE A O 1
ATOM 840 N N . LEU A 1 101 ? -15.398 -3.906 -1.377 1 89.31 101 LEU A N 1
ATOM 841 C CA . LEU A 1 101 ? -15.828 -5.246 -0.993 1 89.31 101 LEU A CA 1
ATOM 842 C C . LEU A 1 101 ? -16.891 -5.777 -1.957 1 89.31 101 LEU A C 1
ATOM 844 O O . LEU A 1 101 ? -16.797 -6.922 -2.408 1 89.31 101 LEU A O 1
ATOM 848 N N . THR A 1 102 ? -17.844 -4.898 -2.244 1 89.19 102 THR A N 1
ATOM 849 C CA . THR A 1 102 ? -18.922 -5.297 -3.143 1 89.19 102 THR A CA 1
ATOM 850 C C . THR A 1 102 ? -18.359 -5.676 -4.516 1 89.19 102 THR A C 1
ATOM 852 O O . THR A 1 102 ? -18.781 -6.672 -5.105 1 89.19 102 THR A O 1
ATOM 855 N N . ASP A 1 103 ? -17.453 -4.93 -4.984 1 85.56 103 ASP A N 1
ATOM 856 C CA . ASP A 1 103 ? -16.828 -5.223 -6.27 1 85.56 103 ASP A CA 1
ATOM 857 C C . ASP A 1 103 ? -16.094 -6.566 -6.234 1 85.56 103 ASP A C 1
ATOM 859 O O . ASP A 1 103 ? -16.188 -7.348 -7.184 1 85.56 103 ASP A O 1
ATOM 863 N N . LEU A 1 104 ? -15.398 -6.859 -5.172 1 84.81 104 LEU A N 1
ATOM 864 C CA . LEU A 1 104 ? -14.688 -8.125 -5.027 1 84.81 104 LEU A CA 1
ATOM 865 C C . LEU A 1 104 ? -15.656 -9.305 -5.066 1 84.81 104 LEU A C 1
ATOM 867 O O . LEU A 1 104 ? -15.414 -10.297 -5.754 1 84.81 104 LEU A O 1
ATOM 871 N N . LEU A 1 105 ? -16.734 -9.156 -4.336 1 86.88 105 LEU A N 1
ATOM 872 C CA . LEU A 1 105 ? -17.734 -10.203 -4.281 1 86.88 105 LEU A CA 1
ATOM 873 C C . LEU A 1 105 ? -18.312 -10.477 -5.664 1 86.88 105 LEU A C 1
ATOM 875 O O . LEU A 1 105 ? -18.484 -11.633 -6.059 1 86.88 105 LEU A O 1
ATOM 879 N N . THR A 1 106 ? -18.547 -9.383 -6.32 1 85.88 106 THR A N 1
ATOM 880 C CA . THR A 1 106 ? -19.094 -9.5 -7.672 1 85.88 106 THR A CA 1
ATOM 881 C C . THR A 1 106 ? -18.094 -10.203 -8.594 1 85.88 106 THR A C 1
ATOM 883 O O . THR A 1 106 ? -18.469 -11.094 -9.352 1 85.88 106 THR A O 1
ATOM 886 N N . GLU A 1 107 ? -16.906 -9.875 -8.5 1 83.56 107 GLU A N 1
ATOM 887 C CA . GLU A 1 107 ? -15.867 -10.43 -9.359 1 83.56 107 GLU A CA 1
ATOM 888 C C . GLU A 1 107 ? -15.656 -11.914 -9.078 1 83.56 107 GLU A C 1
ATOM 890 O O . GLU A 1 107 ? -15.539 -12.719 -10.008 1 83.56 107 GLU A O 1
ATOM 895 N N . LEU A 1 108 ? -15.586 -12.289 -7.824 1 84.5 108 LEU A N 1
ATOM 896 C CA . LEU A 1 108 ? -15.367 -13.688 -7.457 1 84.5 108 LEU A CA 1
ATOM 897 C C . LEU A 1 108 ? -16.562 -14.547 -7.859 1 84.5 108 LEU A C 1
ATOM 899 O O . LEU A 1 108 ? -16.391 -15.695 -8.266 1 84.5 108 LEU A O 1
ATOM 903 N N . SER A 1 109 ? -17.703 -13.93 -7.766 1 83 109 SER A N 1
ATOM 904 C CA . SER A 1 109 ? -18.906 -14.664 -8.125 1 83 109 SER A CA 1
ATOM 905 C C . SER A 1 109 ? -18.984 -14.906 -9.625 1 83 109 SER A C 1
ATOM 907 O O . SER A 1 109 ? -19.625 -15.867 -10.07 1 83 109 SER A O 1
ATOM 909 N N . GLN A 1 110 ? -18.312 -14.039 -10.359 1 79 110 GLN A N 1
ATOM 910 C CA . GLN A 1 110 ? -18.391 -14.117 -11.812 1 79 110 GLN A CA 1
ATOM 911 C C . GLN A 1 110 ? -17.25 -14.961 -12.383 1 79 110 GLN A C 1
ATOM 913 O O . GLN A 1 110 ? -17.203 -15.211 -13.586 1 79 110 GLN A O 1
ATOM 918 N N . MET A 1 111 ? -16.344 -15.273 -11.492 1 79.25 111 MET A N 1
ATOM 919 C CA . MET A 1 111 ? -15.234 -16.078 -11.992 1 79.25 111 MET A CA 1
ATOM 920 C C . MET A 1 111 ? -15.703 -17.469 -12.398 1 79.25 111 MET A C 1
ATOM 922 O O . MET A 1 111 ? -16.219 -18.219 -11.562 1 79.25 111 MET A O 1
ATOM 926 N N . ALA A 1 112 ? -15.742 -17.75 -13.711 1 69 112 ALA A N 1
ATOM 927 C CA . ALA A 1 112 ? -16.203 -19.016 -14.289 1 69 112 ALA A CA 1
ATOM 928 C C . ALA A 1 112 ? -15.266 -20.156 -13.93 1 69 112 ALA A C 1
ATOM 930 O O . ALA A 1 112 ? -15.688 -21.312 -13.836 1 69 112 ALA A O 1
ATOM 931 N N . SER A 1 113 ? -14.008 -19.812 -13.984 1 78.56 113 SER A N 1
ATOM 932 C CA . SER A 1 113 ? -12.977 -20.797 -13.648 1 78.56 113 SER A CA 1
ATOM 933 C C . SER A 1 113 ? -11.938 -20.188 -12.703 1 78.56 113 SER A C 1
ATOM 935 O O . SER A 1 113 ? -11.734 -18.969 -12.695 1 78.56 113 SER A O 1
ATOM 937 N N . TYR A 1 114 ? -11.398 -21.062 -11.977 1 74 114 TYR A N 1
ATOM 938 C CA . TYR A 1 114 ? -10.398 -20.641 -11 1 74 114 TYR A CA 1
ATOM 939 C C . TYR A 1 114 ? -9.141 -20.125 -11.695 1 74 114 TYR A C 1
ATOM 941 O O . TYR A 1 114 ? -8.281 -19.516 -11.062 1 74 114 TYR A O 1
ATOM 949 N N . THR A 1 115 ? -9.195 -20.219 -13.031 1 76 115 THR A N 1
ATOM 950 C CA . THR A 1 115 ? -8 -19.812 -13.758 1 76 115 THR A CA 1
ATOM 951 C C . THR A 1 115 ? -8.234 -18.469 -14.445 1 76 115 THR A C 1
ATOM 953 O O . THR A 1 115 ? -7.305 -17.891 -15.016 1 76 115 THR A O 1
ATOM 956 N N . HIS A 1 116 ? -9.438 -17.906 -14.273 1 82.44 116 HIS A N 1
ATOM 957 C CA . HIS A 1 116 ? -9.734 -16.641 -14.938 1 82.44 116 HIS A CA 1
ATOM 958 C C . HIS A 1 116 ? -9.406 -15.453 -14.031 1 82.44 116 HIS A C 1
ATOM 960 O O . HIS A 1 116 ? -10.164 -14.477 -13.977 1 82.44 116 HIS A O 1
ATOM 966 N N . VAL A 1 117 ? -8.32 -15.523 -13.328 1 85.88 117 VAL A N 1
ATOM 967 C CA . VAL A 1 117 ? -7.855 -14.5 -12.398 1 85.88 117 VAL A CA 1
ATOM 968 C C . VAL A 1 117 ? -7.48 -13.234 -13.172 1 85.88 117 VAL A C 1
ATOM 970 O O . VAL A 1 117 ? -7.695 -12.125 -12.695 1 85.88 117 VAL A O 1
ATOM 973 N N . GLU A 1 118 ? -7.02 -13.422 -14.438 1 86.88 118 GLU A N 1
ATOM 974 C CA . GLU A 1 118 ? -6.613 -12.297 -15.266 1 86.88 118 GLU A CA 1
ATOM 975 C C . GLU A 1 118 ? -7.785 -11.352 -15.531 1 86.88 118 GLU A C 1
ATOM 977 O O . GLU A 1 118 ? -7.633 -10.133 -15.477 1 86.88 118 GLU A O 1
ATOM 982 N N . ASN A 1 119 ? -8.914 -11.883 -15.766 1 83.75 119 ASN A N 1
ATOM 983 C CA . ASN A 1 119 ? -10.102 -11.078 -16.031 1 83.75 119 ASN A CA 1
ATOM 984 C C . ASN A 1 119 ? -10.539 -10.297 -14.797 1 83.75 119 ASN A C 1
ATOM 986 O O . ASN A 1 119 ? -10.922 -9.133 -14.898 1 83.75 119 ASN A O 1
ATOM 990 N N . VAL A 1 120 ? -10.438 -10.969 -13.734 1 84.19 120 VAL A N 1
ATOM 991 C CA . VAL A 1 120 ? -10.781 -10.32 -12.477 1 84.19 120 VAL A CA 1
ATOM 992 C C . VAL A 1 120 ? -9.836 -9.148 -12.219 1 84.19 120 VAL A C 1
ATOM 994 O O . VAL A 1 120 ? -10.266 -8.055 -11.852 1 84.19 120 VAL A O 1
ATOM 997 N N . MET A 1 121 ? -8.578 -9.367 -12.5 1 85.69 121 MET A N 1
ATOM 998 C CA . MET A 1 121 ? -7.57 -8.336 -12.289 1 85.69 121 MET A CA 1
ATOM 999 C C . MET A 1 121 ? -7.785 -7.156 -13.234 1 85.69 121 MET A C 1
ATOM 1001 O O . MET A 1 121 ? -7.691 -6 -12.82 1 85.69 121 MET A O 1
ATOM 1005 N N . ARG A 1 122 ? -8.102 -7.453 -14.445 1 83.44 122 ARG A N 1
ATOM 1006 C CA . ARG A 1 122 ? -8.328 -6.41 -15.445 1 83.44 122 ARG A CA 1
ATOM 1007 C C . ARG A 1 122 ? -9.516 -5.531 -15.047 1 83.44 122 ARG A C 1
ATOM 1009 O O . ARG A 1 122 ? -9.438 -4.301 -15.141 1 83.44 122 ARG A O 1
ATOM 1016 N N . ASN A 1 123 ? -10.57 -6.129 -14.633 1 81.5 123 ASN A N 1
ATOM 1017 C CA . ASN A 1 123 ? -11.758 -5.395 -14.203 1 81.5 123 ASN A CA 1
ATOM 1018 C C . ASN A 1 123 ? -11.469 -4.527 -12.984 1 81.5 123 ASN A C 1
ATOM 1020 O O . ASN A 1 123 ? -11.906 -3.377 -12.922 1 81.5 123 ASN A O 1
ATOM 1024 N N . ARG A 1 124 ? -10.711 -5.074 -12.117 1 80.25 124 ARG A N 1
ATOM 1025 C CA . ARG A 1 124 ? -10.375 -4.344 -10.906 1 80.25 124 ARG A CA 1
ATOM 1026 C C . ARG A 1 124 ? -9.5 -3.135 -11.219 1 80.25 124 ARG A C 1
ATOM 1028 O O . ARG A 1 124 ? -9.68 -2.068 -10.625 1 80.25 124 ARG A O 1
ATOM 1035 N N . MET A 1 125 ? -8.57 -3.299 -12.086 1 79.94 125 MET A N 1
ATOM 1036 C CA . MET A 1 125 ? -7.684 -2.197 -12.445 1 79.94 125 MET A CA 1
ATOM 1037 C C . MET A 1 125 ? -8.461 -1.074 -13.125 1 79.94 125 MET A C 1
ATOM 1039 O O . MET A 1 125 ? -8.172 0.104 -12.906 1 79.94 125 MET A O 1
ATOM 1043 N N . ARG A 1 126 ? -9.414 -1.484 -13.891 1 76.62 126 ARG A N 1
ATOM 1044 C CA . ARG A 1 126 ? -10.258 -0.493 -14.547 1 76.62 126 ARG A CA 1
ATOM 1045 C C . ARG A 1 126 ? -11.07 0.294 -13.531 1 76.62 126 ARG A C 1
ATOM 1047 O O . ARG A 1 126 ? -11.164 1.521 -13.609 1 76.62 126 ARG A O 1
ATOM 1054 N N . ASP A 1 127 ? -11.602 -0.399 -12.57 1 75.81 127 ASP A N 1
ATOM 1055 C CA . ASP A 1 127 ? -12.406 0.236 -11.531 1 75.81 127 ASP A CA 1
ATOM 1056 C C . ASP A 1 127 ? -11.555 1.152 -10.656 1 75.81 127 ASP A C 1
ATOM 1058 O O . ASP A 1 127 ? -12 2.234 -10.266 1 75.81 127 ASP A O 1
ATOM 1062 N N . MET A 1 128 ? -10.375 0.717 -10.367 1 75.56 128 MET A N 1
ATOM 1063 C CA . MET A 1 128 ? -9.469 1.504 -9.539 1 75.56 128 MET A CA 1
ATOM 1064 C C . MET A 1 128 ? -9.086 2.805 -10.234 1 75.56 128 MET A C 1
ATOM 1066 O O . MET A 1 128 ? -9 3.855 -9.594 1 75.56 128 MET A O 1
ATOM 1070 N N . HIS A 1 129 ? -8.898 2.732 -11.484 1 72.38 129 HIS A N 1
ATOM 1071 C CA . HIS A 1 129 ? -8.516 3.918 -12.242 1 72.38 129 HIS A CA 1
ATOM 1072 C C . HIS A 1 129 ? -9.641 4.949 -12.266 1 72.38 129 HIS A C 1
ATOM 1074 O O . HIS A 1 129 ? -9.383 6.152 -12.227 1 72.38 129 HIS A O 1
ATOM 1080 N N . SER A 1 130 ? -10.828 4.453 -12.219 1 74.81 130 SER A N 1
ATOM 1081 C CA . SER A 1 130 ? -11.984 5.344 -12.312 1 74.81 130 SER A CA 1
ATOM 1082 C C . SER A 1 130 ? -12.25 6.047 -10.992 1 74.81 130 SER A C 1
ATOM 1084 O O . SER A 1 130 ? -12.914 7.086 -10.953 1 74.81 130 SER A O 1
ATOM 1086 N N . ASN A 1 131 ? -11.695 5.535 -9.938 1 80.75 131 ASN A N 1
ATOM 1087 C CA . ASN A 1 131 ? -11.961 6.141 -8.641 1 80.75 131 ASN A CA 1
ATOM 1088 C C . ASN A 1 131 ? -10.695 6.242 -7.797 1 80.75 131 ASN A C 1
ATOM 1090 O O . ASN A 1 131 ? -10.695 5.883 -6.617 1 80.75 131 ASN A O 1
ATOM 1094 N N . MET A 1 132 ? -9.695 6.75 -8.383 1 81.44 132 MET A N 1
ATOM 1095 C CA . MET A 1 132 ? -8.383 6.816 -7.75 1 81.44 132 MET A CA 1
ATOM 1096 C C . MET A 1 132 ? -8.422 7.695 -6.508 1 81.44 132 MET A C 1
ATOM 1098 O O . MET A 1 132 ? -7.766 7.395 -5.508 1 81.44 132 MET A O 1
ATOM 1102 N N . ASP A 1 133 ? -9.234 8.758 -6.586 1 87.44 133 ASP A N 1
ATOM 1103 C CA . ASP A 1 133 ? -9.344 9.648 -5.434 1 87.44 133 ASP A CA 1
ATOM 1104 C C . ASP A 1 133 ? -9.891 8.914 -4.215 1 87.44 133 ASP A C 1
ATOM 1106 O O . ASP A 1 133 ? -9.359 9.047 -3.111 1 87.44 133 ASP A O 1
ATOM 1110 N N . LEU A 1 134 ? -10.883 8.18 -4.496 1 88.12 134 LEU A N 1
ATOM 1111 C CA . LEU A 1 134 ? -11.5 7.43 -3.404 1 88.12 134 LEU A CA 1
ATOM 1112 C C . LEU A 1 134 ? -10.531 6.395 -2.846 1 88.12 134 LEU A C 1
ATOM 1114 O O . LEU A 1 134 ? -10.445 6.211 -1.63 1 88.12 134 LEU A O 1
ATOM 1118 N N . MET A 1 135 ? -9.758 5.773 -3.674 1 84.25 135 MET A N 1
ATOM 1119 C CA . MET A 1 135 ? -8.805 4.75 -3.254 1 84.25 135 MET A CA 1
ATOM 1120 C C . MET A 1 135 ? -7.699 5.352 -2.391 1 84.25 135 MET A C 1
ATOM 1122 O O . MET A 1 135 ? -7.312 4.773 -1.374 1 84.25 135 MET A O 1
ATOM 1126 N N . LYS A 1 136 ? -7.312 6.5 -2.74 1 85.31 136 LYS A N 1
ATOM 1127 C CA . LYS A 1 136 ? -6.273 7.188 -1.982 1 85.31 136 LYS A CA 1
ATOM 1128 C C . LYS A 1 136 ? -6.746 7.512 -0.568 1 85.31 136 LYS A C 1
ATOM 1130 O O . LYS A 1 136 ? -6.02 7.289 0.402 1 85.31 136 LYS A O 1
ATOM 1135 N N . VAL A 1 137 ? -7.957 7.984 -0.518 1 90.81 137 VAL A N 1
ATOM 1136 C CA . VAL A 1 137 ? -8.5 8.344 0.787 1 90.81 137 VAL A CA 1
ATOM 1137 C C . VAL A 1 137 ? -8.68 7.094 1.639 1 90.81 137 VAL A C 1
ATOM 1139 O O . VAL A 1 137 ? -8.328 7.082 2.82 1 90.81 137 VAL A O 1
ATOM 1142 N N . CYS A 1 138 ? -9.125 6.027 1.021 1 89.25 138 CYS A N 1
ATOM 1143 C CA . CYS A 1 138 ? -9.43 4.793 1.739 1 89.25 138 CYS A CA 1
ATOM 1144 C C . CYS A 1 138 ? -8.148 4.074 2.15 1 89.25 138 CYS A C 1
ATOM 1146 O O . CYS A 1 138 ? -8.055 3.547 3.26 1 89.25 138 CYS A O 1
ATOM 1148 N N . PHE A 1 139 ? -7.074 4.172 1.345 1 84.25 139 PHE A N 1
ATOM 1149 C CA . PHE A 1 139 ? -5.879 3.375 1.59 1 84.25 139 PHE A CA 1
ATOM 1150 C C . PHE A 1 139 ? -4.852 4.172 2.385 1 84.25 139 PHE A C 1
ATOM 1152 O O . PHE A 1 139 ? -4.164 3.621 3.248 1 84.25 139 PHE A O 1
ATOM 1159 N N . PHE A 1 140 ? -4.805 5.406 2.102 1 84.25 140 PHE A N 1
ATOM 1160 C CA . PHE A 1 140 ? -3.693 6.16 2.672 1 84.25 140 PHE A CA 1
ATOM 1161 C C . PHE A 1 140 ? -4.168 7.02 3.838 1 84.25 140 PHE A C 1
ATOM 1163 O O . PHE A 1 140 ? -3.607 6.953 4.934 1 84.25 140 PHE A O 1
ATOM 1170 N N . GLU A 1 141 ? -5.238 7.738 3.658 1 85.44 141 GLU A N 1
ATOM 1171 C CA . GLU A 1 141 ? -5.691 8.672 4.688 1 85.44 141 GLU A CA 1
ATOM 1172 C C . GLU A 1 141 ? -6.184 7.926 5.926 1 85.44 141 GLU A C 1
ATOM 1174 O O . GLU A 1 141 ? -5.922 8.344 7.055 1 85.44 141 GLU A O 1
ATOM 1179 N N . ALA A 1 142 ? -6.816 6.805 5.695 1 85.56 142 ALA A N 1
ATOM 1180 C CA . ALA A 1 142 ? -7.41 6.043 6.789 1 85.56 142 ALA A CA 1
ATOM 1181 C C . ALA A 1 142 ? -6.344 5.566 7.77 1 85.56 142 ALA A C 1
ATOM 1183 O O . ALA A 1 142 ? -6.629 5.34 8.945 1 85.56 142 ALA A O 1
ATOM 1184 N N . GLN A 1 143 ? -5.094 5.512 7.312 1 83.81 143 GLN A N 1
ATOM 1185 C CA . GLN A 1 143 ? -4.008 4.98 8.125 1 83.81 143 GLN A CA 1
ATOM 1186 C C . GLN A 1 143 ? -3.646 5.934 9.258 1 83.81 143 GLN A C 1
ATOM 1188 O O . GLN A 1 143 ? -3.01 5.535 10.234 1 83.81 143 GLN A O 1
ATOM 1193 N N . PHE A 1 144 ? -4.113 7.145 9.172 1 85.31 144 PHE A N 1
ATOM 1194 C CA . PHE A 1 144 ? -3.762 8.156 10.164 1 85.31 144 PHE A CA 1
ATOM 1195 C C . PHE A 1 144 ? -4.918 8.383 11.133 1 85.31 144 PHE A C 1
ATOM 1197 O O . PHE A 1 144 ? -4.879 9.312 11.945 1 85.31 144 PHE A O 1
ATOM 1204 N N . HIS A 1 145 ? -5.887 7.598 10.992 1 88.75 145 HIS A N 1
ATOM 1205 C CA . HIS A 1 145 ? -7.051 7.617 11.875 1 88.75 145 HIS A CA 1
ATOM 1206 C C . HIS A 1 145 ? -7.312 6.238 12.469 1 88.75 145 HIS A C 1
ATOM 1208 O O . HIS A 1 145 ? -8.094 5.461 11.914 1 88.75 145 HIS A O 1
ATOM 1214 N N . PRO A 1 146 ? -6.734 5.977 13.586 1 85.94 146 PRO A N 1
ATOM 1215 C CA . PRO A 1 146 ? -6.703 4.617 14.133 1 85.94 146 PRO A CA 1
ATOM 1216 C C . PRO A 1 146 ? -8.094 4.02 14.312 1 85.94 146 PRO A C 1
ATOM 1218 O O . PRO A 1 146 ? -8.312 2.846 14 1 85.94 146 PRO A O 1
ATOM 1221 N N . ASP A 1 147 ? -9.023 4.832 14.836 1 88.06 147 ASP A N 1
ATOM 1222 C CA . ASP A 1 147 ? -10.375 4.32 15.039 1 88.06 147 ASP A CA 1
ATOM 1223 C C . ASP A 1 147 ? -11.008 3.914 13.711 1 88.06 147 ASP A C 1
ATOM 1225 O O . ASP A 1 147 ? -11.641 2.857 13.617 1 88.06 147 ASP A O 1
ATOM 1229 N N . LEU A 1 148 ? -10.812 4.77 12.727 1 89 148 LEU A N 1
ATOM 1230 C CA . LEU A 1 148 ? -11.359 4.508 11.398 1 89 148 LEU A CA 1
ATOM 1231 C C . LEU A 1 148 ? -10.656 3.32 10.75 1 89 148 LEU A C 1
ATOM 1233 O O . LEU A 1 148 ? -11.312 2.438 10.195 1 89 148 LEU A O 1
ATOM 1237 N N . ARG A 1 149 ? -9.398 3.246 10.828 1 87.06 149 ARG A N 1
ATOM 1238 C CA . ARG A 1 149 ? -8.594 2.152 10.289 1 87.06 149 ARG A CA 1
ATOM 1239 C C . ARG A 1 149 ? -9.008 0.817 10.898 1 87.06 149 ARG A C 1
ATOM 1241 O O . ARG A 1 149 ? -9.234 -0.157 10.172 1 87.06 149 ARG A O 1
ATOM 1248 N N . ASP A 1 150 ? -9.172 0.769 12.188 1 86.75 150 ASP A N 1
ATOM 1249 C CA . ASP A 1 150 ? -9.508 -0.468 12.891 1 86.75 150 ASP A CA 1
ATOM 1250 C C . ASP A 1 150 ? -10.914 -0.939 12.523 1 86.75 150 ASP A C 1
ATOM 1252 O O . ASP A 1 150 ? -11.156 -2.139 12.367 1 86.75 150 ASP A O 1
ATOM 1256 N N . ARG A 1 151 ? -11.719 0.03 12.406 1 86.88 151 ARG A N 1
ATOM 1257 C CA . ARG A 1 151 ? -13.094 -0.305 12.039 1 86.88 151 ARG A CA 1
ATOM 1258 C C . ARG A 1 151 ? -13.164 -0.888 10.633 1 86.88 151 ARG A C 1
ATOM 1260 O O . ARG A 1 151 ? -13.836 -1.894 10.406 1 86.88 151 ARG A O 1
ATOM 1267 N N . VAL A 1 152 ? -12.492 -0.277 9.734 1 88 152 VAL A N 1
ATOM 1268 C CA . VAL A 1 152 ? -12.445 -0.761 8.359 1 88 152 VAL A CA 1
ATOM 1269 C C . VAL A 1 152 ? -11.836 -2.158 8.32 1 88 152 VAL A C 1
ATOM 1271 O O . VAL A 1 152 ? -12.32 -3.039 7.613 1 88 152 VAL A O 1
ATOM 1274 N N . HIS A 1 153 ? -10.82 -2.338 9.023 1 85.12 153 HIS A N 1
ATOM 1275 C CA . HIS A 1 153 ? -10.156 -3.635 9.062 1 85.12 153 HIS A CA 1
ATOM 1276 C C . HIS A 1 153 ? -11.102 -4.723 9.555 1 85.12 153 HIS A C 1
ATOM 1278 O O . HIS A 1 153 ? -11.227 -5.777 8.93 1 85.12 153 HIS A O 1
ATOM 1284 N N . SER A 1 154 ? -11.75 -4.508 10.648 1 85.94 154 SER A N 1
ATOM 1285 C CA . SER A 1 154 ? -12.57 -5.527 11.281 1 85.94 154 SER A CA 1
ATOM 1286 C C . SER A 1 154 ? -13.859 -5.762 10.5 1 85.94 154 SER A C 1
ATOM 1288 O O . SER A 1 154 ? -14.359 -6.887 10.438 1 85.94 154 SER A O 1
ATOM 1290 N N . GLU A 1 155 ? -14.281 -4.719 9.844 1 85.69 155 GLU A N 1
ATOM 1291 C CA . GLU A 1 155 ? -15.617 -4.836 9.273 1 85.69 155 GLU A CA 1
ATOM 1292 C C . GLU A 1 155 ? -15.562 -5.148 7.781 1 85.69 155 GLU A C 1
ATOM 1294 O O . GLU A 1 155 ? -16.469 -5.793 7.242 1 85.69 155 GLU A O 1
ATOM 1299 N N . VAL A 1 156 ? -14.547 -4.648 7.184 1 88.88 156 VAL A N 1
ATOM 1300 C CA . VAL A 1 156 ? -14.578 -4.781 5.73 1 88.88 156 VAL A CA 1
ATOM 1301 C C . VAL A 1 156 ? -13.422 -5.66 5.262 1 88.88 156 VAL A C 1
ATOM 1303 O O . VAL A 1 156 ? -13.633 -6.645 4.547 1 88.88 156 VAL A O 1
ATOM 1306 N N . ILE A 1 157 ? -12.281 -5.426 5.652 1 86.5 157 ILE A N 1
ATOM 1307 C CA . ILE A 1 157 ? -11.094 -6.145 5.188 1 86.5 157 ILE A CA 1
ATOM 1308 C C . ILE A 1 157 ? -11.172 -7.605 5.637 1 86.5 157 ILE A C 1
ATOM 1310 O O . ILE A 1 157 ? -10.898 -8.516 4.852 1 86.5 157 ILE A O 1
ATOM 1314 N N . ALA A 1 158 ? -11.539 -7.805 6.902 1 86.62 158 ALA A N 1
ATOM 1315 C CA . ALA A 1 158 ? -11.695 -9.164 7.414 1 86.62 158 ALA A CA 1
ATOM 1316 C C . ALA A 1 158 ? -12.703 -9.953 6.586 1 86.62 158 ALA A C 1
ATOM 1318 O O . ALA A 1 158 ? -12.484 -11.133 6.289 1 86.62 158 ALA A O 1
ATOM 1319 N N . ARG A 1 159 ? -13.711 -9.289 6.215 1 89.88 159 ARG A N 1
ATOM 1320 C CA . ARG A 1 159 ? -14.742 -9.945 5.406 1 89.88 159 ARG A CA 1
ATOM 1321 C C . ARG A 1 159 ? -14.211 -10.273 4.012 1 89.88 159 ARG A C 1
ATOM 1323 O O . ARG A 1 159 ? -14.5 -11.344 3.469 1 89.88 159 ARG A O 1
ATOM 1330 N N . MET A 1 160 ? -13.484 -9.383 3.432 1 89.5 160 MET A N 1
ATOM 1331 C CA . MET A 1 160 ? -12.867 -9.633 2.129 1 89.5 160 MET A CA 1
ATOM 1332 C C . MET A 1 160 ? -11.961 -10.852 2.18 1 89.5 160 MET A C 1
ATOM 1334 O O . MET A 1 160 ? -12 -11.695 1.285 1 89.5 160 MET A O 1
ATOM 1338 N N . LEU A 1 161 ? -11.219 -10.914 3.24 1 89.31 161 LEU A N 1
ATOM 1339 C CA . LEU A 1 161 ? -10.305 -12.031 3.406 1 89.31 161 LEU A CA 1
ATOM 1340 C C . LEU A 1 161 ? -11.062 -13.344 3.6 1 89.31 161 LEU A C 1
ATOM 1342 O O . LEU A 1 161 ? -10.711 -14.367 3.01 1 89.31 161 LEU A O 1
ATOM 1346 N N . ASP A 1 162 ? -12.086 -13.242 4.363 1 91.19 162 ASP A N 1
ATOM 1347 C CA . ASP A 1 162 ? -12.906 -14.43 4.609 1 91.19 162 ASP A CA 1
ATOM 1348 C C . ASP A 1 162 ? -13.508 -14.961 3.309 1 91.19 162 ASP A C 1
ATOM 1350 O O . ASP A 1 162 ? -13.461 -16.172 3.045 1 91.19 162 ASP A O 1
ATOM 1354 N N . VAL A 1 163 ? -14.023 -14.109 2.564 1 90.44 163 VAL A N 1
ATOM 1355 C CA . VAL A 1 163 ? -14.68 -14.492 1.317 1 90.44 163 VAL A CA 1
ATOM 1356 C C . VAL A 1 163 ? -13.648 -15.094 0.358 1 90.44 163 VAL A C 1
ATOM 1358 O O . VAL A 1 163 ? -13.906 -16.125 -0.267 1 90.44 163 VAL A O 1
ATOM 1361 N N . ALA A 1 164 ? -12.516 -14.453 0.241 1 91.25 164 ALA A N 1
ATOM 1362 C CA . ALA A 1 164 ? -11.461 -14.953 -0.639 1 91.25 164 ALA A CA 1
ATOM 1363 C C . ALA A 1 164 ? -10.945 -16.312 -0.16 1 91.25 164 ALA A C 1
ATOM 1365 O O . ALA A 1 164 ? -10.703 -17.203 -0.967 1 91.25 164 ALA A O 1
ATOM 1366 N N . GLU A 1 165 ? -10.75 -16.391 1.138 1 92.94 165 GLU A N 1
ATOM 1367 C CA . GLU A 1 165 ? -10.297 -17.641 1.72 1 92.94 165 GLU A CA 1
ATOM 1368 C C . GLU A 1 165 ? -11.25 -18.781 1.374 1 92.94 165 GLU A C 1
ATOM 1370 O O . GLU A 1 165 ? -10.805 -19.859 0.967 1 92.94 165 GLU A O 1
ATOM 1375 N N . ASP A 1 166 ? -12.484 -18.531 1.553 1 92.62 166 ASP A N 1
ATOM 1376 C CA . ASP A 1 166 ? -13.492 -19.547 1.242 1 92.62 166 ASP A CA 1
ATOM 1377 C C . ASP A 1 166 ? -13.453 -19.922 -0.236 1 92.62 166 ASP A C 1
ATOM 1379 O O . ASP A 1 166 ? -13.562 -21.109 -0.584 1 92.62 166 ASP A O 1
ATOM 1383 N N . PHE A 1 167 ? -13.305 -18.953 -1.008 1 91.06 167 PHE A N 1
ATOM 1384 C CA . PHE A 1 167 ? -13.227 -19.172 -2.447 1 91.06 167 PHE A CA 1
ATOM 1385 C C . PHE A 1 167 ? -12.047 -20.062 -2.793 1 91.06 167 PHE A C 1
ATOM 1387 O O . PHE A 1 167 ? -12.195 -21.047 -3.527 1 91.06 167 PHE A O 1
ATOM 1394 N N . PHE A 1 168 ? -10.938 -19.859 -2.246 1 92.81 168 PHE A N 1
ATOM 1395 C CA . PHE A 1 168 ? -9.727 -20.594 -2.605 1 92.81 168 PHE A CA 1
ATOM 1396 C C . PHE A 1 168 ? -9.711 -21.969 -1.937 1 92.81 168 PHE A C 1
ATOM 1398 O O . PHE A 1 168 ? -9.164 -22.922 -2.488 1 92.81 168 PHE A O 1
ATOM 1405 N N . GLN A 1 169 ? -10.297 -22 -0.755 1 94.38 169 GLN A N 1
ATOM 1406 C CA . GLN A 1 169 ? -10.469 -23.312 -0.148 1 94.38 169 GLN A CA 1
ATOM 1407 C C . GLN A 1 169 ? -11.273 -24.234 -1.056 1 94.38 169 GLN A C 1
ATOM 1409 O O . GLN A 1 169 ? -10.906 -25.406 -1.241 1 94.38 169 GLN A O 1
ATOM 1414 N N . THR A 1 170 ? -12.289 -23.766 -1.587 1 92 170 THR A N 1
ATOM 1415 C CA . THR A 1 170 ? -13.117 -24.531 -2.506 1 92 170 THR A CA 1
ATOM 1416 C C . THR A 1 170 ? -12.32 -24.938 -3.742 1 92 170 THR A C 1
ATOM 1418 O O . THR A 1 170 ? -12.438 -26.078 -4.215 1 92 170 THR A O 1
ATOM 1421 N N . ALA A 1 171 ? -11.547 -24 -4.27 1 90.44 171 ALA A N 1
ATOM 1422 C CA . ALA A 1 171 ? -10.711 -24.297 -5.43 1 90.44 171 ALA A CA 1
ATOM 1423 C C . ALA A 1 171 ? -9.727 -25.422 -5.121 1 90.44 171 ALA A C 1
ATOM 1425 O O . ALA A 1 171 ? -9.469 -26.281 -5.973 1 90.44 171 ALA A O 1
ATOM 1426 N N . MET A 1 172 ? -9.211 -25.453 -3.93 1 93.25 172 MET A N 1
ATOM 1427 C CA . MET A 1 172 ? -8.289 -26.5 -3.506 1 93.25 172 MET A CA 1
ATOM 1428 C C . MET A 1 172 ? -9.016 -27.828 -3.322 1 93.25 172 MET A C 1
ATOM 1430 O O . MET A 1 172 ? -8.523 -28.875 -3.74 1 93.25 172 MET A O 1
ATOM 1434 N N . ASP A 1 173 ? -10.156 -27.734 -2.736 1 93.56 173 ASP A N 1
ATOM 1435 C CA . ASP A 1 173 ? -10.953 -28.938 -2.508 1 93.56 173 ASP A CA 1
ATOM 1436 C C . ASP A 1 173 ? -11.344 -29.594 -3.828 1 93.56 173 ASP A C 1
ATOM 1438 O O . ASP A 1 173 ? -11.445 -30.828 -3.91 1 93.56 173 ASP A O 1
ATOM 1442 N N . ARG A 1 174 ? -11.484 -28.859 -4.84 1 91.69 174 ARG A N 1
ATOM 1443 C CA . ARG A 1 174 ? -11.875 -29.344 -6.156 1 91.69 174 ARG A CA 1
ATOM 1444 C C . ARG A 1 174 ? -10.664 -29.781 -6.965 1 91.69 174 ARG A C 1
ATOM 1446 O O . ARG A 1 174 ? -10.797 -30.219 -8.109 1 91.69 174 ARG A O 1
ATOM 1453 N N . GLY A 1 175 ? -9.523 -29.5 -6.461 1 90.88 175 GLY A N 1
ATOM 1454 C CA . GLY A 1 175 ? -8.297 -29.953 -7.102 1 90.88 175 GLY A CA 1
ATOM 1455 C C . GLY A 1 175 ? -7.77 -28.984 -8.141 1 90.88 175 GLY A C 1
ATOM 1456 O O . GLY A 1 175 ? -6.82 -29.297 -8.859 1 90.88 175 GLY A O 1
ATOM 1457 N N . ALA A 1 176 ? -8.375 -27.828 -8.211 1 89.75 176 ALA A N 1
ATOM 1458 C CA . ALA A 1 176 ? -7.934 -26.812 -9.172 1 89.75 176 ALA A CA 1
ATOM 1459 C C . ALA A 1 176 ? -6.637 -26.156 -8.711 1 89.75 176 ALA A C 1
ATOM 1461 O O . ALA A 1 176 ? -5.789 -25.797 -9.531 1 89.75 176 ALA A O 1
ATOM 1462 N N . TYR A 1 177 ? -6.496 -26 -7.375 1 91.88 177 TYR A N 1
ATOM 1463 C CA . TYR A 1 177 ? -5.305 -25.406 -6.773 1 91.88 177 TYR A CA 1
ATOM 1464 C C . TYR A 1 177 ? -4.555 -26.422 -5.93 1 91.88 177 TYR A C 1
ATOM 1466 O O . TYR A 1 177 ? -5.156 -27.359 -5.398 1 91.88 177 TYR A O 1
ATOM 1474 N N . ARG A 1 178 ? -3.266 -26.312 -5.891 1 93.12 178 ARG A N 1
ATOM 1475 C CA . ARG A 1 178 ? -2.49 -27.172 -5.008 1 93.12 178 ARG A CA 1
ATOM 1476 C C . ARG A 1 178 ? -2.83 -26.906 -3.547 1 93.12 178 ARG A C 1
ATOM 1478 O O . ARG A 1 178 ? -3.287 -25.828 -3.193 1 93.12 178 ARG A O 1
ATOM 1485 N N . PRO A 1 179 ? -2.654 -27.953 -2.705 1 92.81 179 PRO A N 1
ATOM 1486 C CA . PRO A 1 179 ? -2.938 -27.75 -1.28 1 92.81 179 PRO A CA 1
ATOM 1487 C C . PRO A 1 179 ? -2.004 -26.734 -0.625 1 92.81 179 PRO A C 1
ATOM 1489 O O . PRO A 1 179 ? -0.782 -26.906 -0.669 1 92.81 179 PRO A O 1
ATOM 1492 N N . MET A 1 180 ? -2.607 -25.688 -0.145 1 94.25 180 MET A N 1
ATOM 1493 C CA . MET A 1 180 ? -1.903 -24.609 0.539 1 94.25 180 MET A CA 1
ATOM 1494 C C . MET A 1 180 ? -2.764 -24.016 1.651 1 94.25 180 MET A C 1
ATOM 1496 O O . MET A 1 180 ? -3.879 -24.484 1.894 1 94.25 180 MET A O 1
ATOM 1500 N N . ASN A 1 181 ? -2.172 -23.141 2.4 1 94.12 181 ASN A N 1
ATOM 1501 C CA . ASN A 1 181 ? -2.967 -22.359 3.346 1 94.12 181 ASN A CA 1
ATOM 1502 C C . ASN A 1 181 ? -3.855 -21.344 2.629 1 94.12 181 ASN A C 1
ATOM 1504 O O . ASN A 1 181 ? -3.357 -20.391 2.029 1 94.12 181 ASN A O 1
ATOM 1508 N N . PRO A 1 182 ? -5.148 -21.547 2.656 1 94.44 182 PRO A N 1
ATOM 1509 C CA . PRO A 1 182 ? -6.035 -20.656 1.904 1 94.44 182 PRO A CA 1
ATOM 1510 C C . PRO A 1 182 ? -5.941 -19.203 2.365 1 94.44 182 PRO A C 1
ATOM 1512 O O . PRO A 1 182 ? -6.18 -18.297 1.577 1 94.44 182 PRO A O 1
ATOM 1515 N N . LYS A 1 183 ? -5.539 -18.969 3.598 1 91.69 183 LYS A N 1
ATOM 1516 C CA . LYS A 1 183 ? -5.355 -17.609 4.105 1 91.69 183 LYS A CA 1
ATOM 1517 C C . LYS A 1 183 ? -4.215 -16.906 3.379 1 91.69 183 LYS A C 1
ATOM 1519 O O . LYS A 1 183 ? -4.328 -15.727 3.031 1 91.69 183 LYS A O 1
ATOM 1524 N N . VAL A 1 184 ? -3.215 -17.641 3.113 1 91.69 184 VAL A N 1
ATOM 1525 C CA . VAL A 1 184 ? -2.057 -17.078 2.422 1 91.69 184 VAL A CA 1
ATOM 1526 C C . VAL A 1 184 ? -2.42 -16.781 0.97 1 91.69 184 VAL A C 1
ATOM 1528 O O . VAL A 1 184 ? -2.107 -15.703 0.46 1 91.69 184 VAL A O 1
ATOM 1531 N N . VAL A 1 185 ? -3.127 -17.703 0.368 1 93.38 185 VAL A N 1
ATOM 1532 C CA . VAL A 1 185 ? -3.516 -17.531 -1.0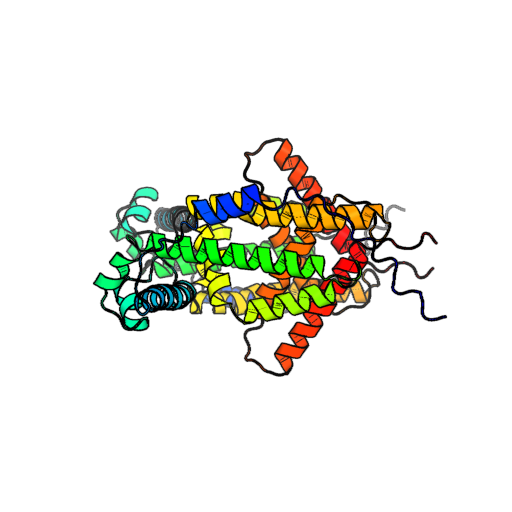27 1 93.38 185 VAL A CA 1
ATOM 1533 C C . VAL A 1 185 ? -4.426 -16.312 -1.162 1 93.38 185 VAL A C 1
ATOM 1535 O O . VAL A 1 185 ? -4.27 -15.508 -2.09 1 93.38 185 VAL A O 1
ATOM 1538 N N . ALA A 1 186 ? -5.348 -16.188 -0.212 1 91.81 186 ALA A N 1
ATOM 1539 C CA . ALA A 1 186 ? -6.266 -15.047 -0.211 1 91.81 186 ALA A CA 1
ATOM 1540 C C . ALA A 1 186 ? -5.508 -13.734 -0.092 1 91.81 186 ALA A C 1
ATOM 1542 O O . ALA A 1 186 ? -5.805 -12.773 -0.806 1 91.81 186 ALA A O 1
ATOM 1543 N N . ARG A 1 187 ? -4.523 -13.656 0.73 1 90.38 187 ARG A N 1
ATOM 1544 C CA . ARG A 1 187 ? -3.74 -12.445 0.944 1 90.38 187 ARG A CA 1
ATOM 1545 C C . ARG A 1 187 ? -2.908 -12.102 -0.289 1 90.38 187 ARG A C 1
ATOM 1547 O O . ARG A 1 187 ? -2.797 -10.938 -0.668 1 90.38 187 ARG A O 1
ATOM 1554 N N . VAL A 1 188 ? -2.361 -13.133 -0.882 1 91.5 188 VAL A N 1
ATOM 1555 C CA . VAL A 1 188 ? -1.574 -12.922 -2.092 1 91.5 188 VAL A CA 1
ATOM 1556 C C . VAL A 1 188 ? -2.482 -12.43 -3.219 1 91.5 188 VAL A C 1
ATOM 1558 O O . VAL A 1 188 ? -2.131 -11.492 -3.943 1 91.5 188 VAL A O 1
ATOM 1561 N N . PHE A 1 189 ? -3.648 -13.023 -3.285 1 91.62 189 PHE A N 1
ATOM 1562 C CA . PHE A 1 189 ? -4.602 -12.648 -4.32 1 91.62 189 PHE A CA 1
ATOM 1563 C C . PHE A 1 189 ? -5.039 -11.195 -4.16 1 91.62 189 PHE A C 1
ATOM 1565 O O . PHE A 1 189 ? -5 -10.422 -5.117 1 91.62 189 PHE A O 1
ATOM 1572 N N . LEU A 1 190 ? -5.418 -10.828 -3.02 1 88.12 190 LEU A N 1
ATOM 1573 C CA . LEU A 1 190 ? -5.863 -9.461 -2.764 1 88.12 190 LEU A CA 1
ATOM 1574 C C . LEU A 1 190 ? -4.703 -8.484 -2.885 1 88.12 190 LEU A C 1
ATOM 1576 O O . LEU A 1 190 ? -4.879 -7.359 -3.363 1 88.12 190 LEU A O 1
ATOM 1580 N N . GLY A 1 191 ? -3.557 -8.938 -2.465 1 86.94 191 GLY A N 1
ATOM 1581 C CA . GLY A 1 191 ? -2.375 -8.086 -2.516 1 86.94 191 GLY A CA 1
ATOM 1582 C C . GLY A 1 191 ? -1.912 -7.793 -3.932 1 86.94 191 GLY A C 1
ATOM 1583 O O . GLY A 1 191 ? -1.292 -6.758 -4.184 1 86.94 191 GLY A O 1
ATOM 1584 N N . MET A 1 192 ? -2.168 -8.664 -4.848 1 87.38 192 MET A N 1
ATOM 1585 C CA . MET A 1 192 ? -1.693 -8.453 -6.215 1 87.38 192 MET A CA 1
ATOM 1586 C C . MET A 1 192 ? -2.408 -7.273 -6.863 1 87.38 192 MET A C 1
ATOM 1588 O O . MET A 1 192 ? -1.875 -6.652 -7.785 1 87.38 192 MET A O 1
ATOM 1592 N N . PHE A 1 193 ? -3.545 -6.953 -6.363 1 79.81 193 PHE A N 1
ATOM 1593 C CA . PHE A 1 193 ? -4.25 -5.785 -6.883 1 79.81 193 PHE A CA 1
ATOM 1594 C C . PHE A 1 193 ? -3.572 -4.496 -6.434 1 79.81 193 PHE A C 1
ATOM 1596 O O . PHE A 1 193 ? -3.555 -3.51 -7.172 1 79.81 193 PHE A O 1
ATOM 1603 N N . THR A 1 194 ? -3.074 -4.629 -5.281 1 76.38 194 THR A N 1
ATOM 1604 C CA . THR A 1 194 ? -2.322 -3.484 -4.781 1 76.38 194 THR A CA 1
ATOM 1605 C C . THR A 1 194 ? -1.029 -3.301 -5.57 1 76.38 194 THR A C 1
ATOM 1607 O O . THR A 1 194 ? -0.638 -2.174 -5.879 1 76.38 194 THR A O 1
ATOM 1610 N N . ILE A 1 195 ? -0.417 -4.379 -5.93 1 78.25 195 ILE A N 1
ATOM 1611 C CA . ILE A 1 195 ? 0.806 -4.336 -6.723 1 78.25 195 ILE A CA 1
ATOM 1612 C C . ILE A 1 195 ? 0.521 -3.688 -8.078 1 78.25 195 ILE A C 1
ATOM 1614 O O . ILE A 1 195 ? 1.22 -2.756 -8.484 1 78.25 195 ILE A O 1
ATOM 1618 N N . ALA A 1 196 ? -0.521 -4.062 -8.695 1 71.75 196 ALA A N 1
ATOM 1619 C CA . ALA A 1 196 ? -0.897 -3.525 -10 1 71.75 196 ALA A CA 1
ATOM 1620 C C . ALA A 1 196 ? -1.277 -2.051 -9.898 1 71.75 196 ALA A C 1
ATOM 1622 O O . ALA A 1 196 ? -0.923 -1.25 -10.766 1 71.75 196 ALA A O 1
ATOM 1623 N N . GLY A 1 197 ? -1.962 -1.739 -8.82 1 69.5 197 GLY A N 1
ATOM 1624 C CA . GLY A 1 197 ? -2.41 -0.368 -8.633 1 69.5 197 GLY A CA 1
ATOM 1625 C C . GLY A 1 197 ? -1.271 0.601 -8.367 1 69.5 197 GLY A C 1
ATOM 1626 O O . GLY A 1 197 ? -1.251 1.704 -8.922 1 69.5 197 GLY A O 1
ATOM 1627 N N . PHE A 1 198 ? -0.371 0.149 -7.57 1 67.06 198 PHE A N 1
ATOM 1628 C CA . PHE A 1 198 ? 0.764 1.004 -7.246 1 67.06 198 PHE A CA 1
ATOM 1629 C C . PHE A 1 198 ? 1.704 1.135 -8.438 1 67.06 198 PHE A C 1
ATOM 1631 O O . PHE A 1 198 ? 2.373 2.158 -8.594 1 67.06 198 PHE A O 1
ATOM 1638 N N . SER A 1 199 ? 1.725 0.104 -9.211 1 63.81 199 SER A N 1
ATOM 1639 C CA . SER A 1 199 ? 2.549 0.173 -10.406 1 63.81 199 SER A CA 1
ATOM 1640 C C . SER A 1 199 ? 1.993 1.189 -11.406 1 63.81 199 SER A C 1
ATOM 1642 O O . SER A 1 199 ? 2.754 1.883 -12.078 1 63.81 199 SER A O 1
ATOM 1644 N N . ASP A 1 200 ? 0.741 1.192 -11.391 1 60.44 200 ASP A N 1
ATOM 1645 C CA . ASP A 1 200 ? 0.087 2.133 -12.297 1 60.44 200 ASP A CA 1
ATOM 1646 C C . ASP A 1 200 ? 0.387 3.576 -11.898 1 60.44 200 ASP A C 1
ATOM 1648 O O . ASP A 1 200 ? 0.607 4.43 -12.758 1 60.44 200 ASP A O 1
ATOM 1652 N N . GLN A 1 201 ? 0.44 3.748 -10.656 1 59.31 201 GLN A N 1
ATOM 1653 C CA . GLN A 1 201 ? 0.727 5.098 -10.188 1 59.31 201 GLN A CA 1
ATOM 1654 C C . GLN A 1 201 ? 2.17 5.492 -10.492 1 59.31 201 GLN A C 1
ATOM 1656 O O . GLN A 1 201 ? 2.473 6.676 -10.664 1 59.31 201 GLN A O 1
ATOM 1661 N N . THR A 1 202 ? 2.938 4.492 -10.352 1 53.16 202 THR A N 1
ATOM 1662 C CA . THR A 1 202 ? 4.34 4.754 -10.664 1 53.16 202 THR A CA 1
ATOM 1663 C C . THR A 1 202 ? 4.535 4.918 -12.164 1 53.16 202 THR A C 1
ATOM 1665 O O . THR A 1 202 ? 5.539 5.484 -12.609 1 53.16 202 THR A O 1
ATOM 1668 N N . MET A 1 203 ? 3.617 4.301 -12.742 1 47.56 203 MET A N 1
ATOM 1669 C CA . MET A 1 203 ? 3.717 4.43 -14.195 1 47.56 203 MET A CA 1
ATOM 1670 C C . MET A 1 203 ? 3.113 5.746 -14.664 1 47.56 203 MET A C 1
ATOM 1672 O O . MET A 1 203 ? 1.951 6.039 -14.383 1 47.56 203 MET A O 1
ATOM 1676 N N . SER A 1 204 ? 3.756 6.758 -14.039 1 48.38 204 SER A N 1
ATOM 1677 C CA . SER A 1 204 ? 3.482 8.188 -14.188 1 48.38 204 SER A CA 1
ATOM 1678 C C . SER A 1 204 ? 2.475 8.445 -15.297 1 48.38 204 SER A C 1
ATOM 1680 O O . SER A 1 204 ? 1.883 9.523 -15.375 1 48.38 204 SER A O 1
ATOM 1682 N N . GLY A 1 205 ? 2.721 8.008 -16.625 1 43.19 205 GLY A N 1
ATOM 1683 C CA . GLY A 1 205 ? 2.309 8.797 -17.766 1 43.19 205 GLY A CA 1
ATOM 1684 C C . GLY A 1 205 ? 0.865 8.555 -18.172 1 43.19 205 GLY A C 1
ATOM 1685 O O . GLY A 1 205 ? 0.224 7.629 -17.672 1 43.19 205 GLY A O 1
ATOM 1686 N N . GLY A 1 206 ? 0.212 9.578 -18.75 1 44.06 206 GLY A N 1
ATOM 1687 C CA . GLY A 1 206 ? -1.009 9.812 -19.5 1 44.06 206 GLY A CA 1
ATOM 1688 C C . GLY A 1 206 ? -1.48 8.602 -20.266 1 44.06 206 GLY A C 1
ATOM 1689 O O . GLY A 1 206 ? -0.75 7.613 -20.391 1 44.06 206 GLY A O 1
ATOM 1690 N N . GLY A 1 207 ? -2.777 8.336 -20.219 1 52.06 207 GLY A N 1
ATOM 1691 C CA . GLY A 1 207 ? -3.705 7.57 -21.047 1 52.06 207 GLY A CA 1
ATOM 1692 C C . GLY A 1 207 ? -3.139 7.195 -22.391 1 52.06 207 GLY A C 1
ATOM 1693 O O . GLY A 1 207 ? -3.883 7.074 -23.375 1 52.06 207 GLY A O 1
ATOM 1694 N N . SER A 1 208 ? -1.742 7.129 -22.344 1 56.66 208 SER A N 1
ATOM 1695 C CA . SER A 1 208 ? -1.229 6.793 -23.672 1 56.66 208 SER A CA 1
ATOM 1696 C C . SER A 1 208 ? -1.38 5.305 -23.969 1 56.66 208 SER A C 1
ATOM 1698 O O . SER A 1 208 ? -1.593 4.504 -23.047 1 56.66 208 SER A O 1
ATOM 1700 N N . ILE A 1 209 ? -1.564 5.035 -25.141 1 55.69 209 ILE A N 1
ATOM 1701 C CA . ILE A 1 209 ? -1.643 3.662 -25.625 1 55.69 209 ILE A CA 1
ATOM 1702 C C . ILE A 1 209 ? -0.521 2.83 -25.016 1 55.69 209 ILE A C 1
ATOM 1704 O O . ILE A 1 209 ? -0.735 1.678 -24.625 1 55.69 209 ILE A O 1
ATOM 1708 N N . GLY A 1 210 ? 0.587 3.418 -24.766 1 59.91 210 GLY A N 1
ATOM 1709 C CA . GLY A 1 210 ? 1.717 2.73 -24.156 1 59.91 210 GLY A CA 1
ATOM 1710 C C . GLY A 1 210 ? 1.472 2.336 -22.719 1 59.91 210 GLY A C 1
ATOM 1711 O O . GLY A 1 210 ? 1.822 1.229 -22.297 1 59.91 210 GLY A O 1
ATOM 1712 N N . GLN A 1 211 ? 0.797 3.125 -22.031 1 67.94 211 GLN A N 1
ATOM 1713 C CA . GLN A 1 211 ? 0.492 2.85 -20.641 1 67.94 211 GLN A CA 1
ATOM 1714 C C . GLN A 1 211 ? -0.538 1.73 -20.5 1 67.94 211 GLN A C 1
ATOM 1716 O O . GLN A 1 211 ? -0.44 0.888 -19.609 1 67.94 211 GLN A O 1
ATOM 1721 N N . ILE A 1 212 ? -1.424 1.83 -21.484 1 66.38 212 ILE A N 1
ATOM 1722 C CA . ILE A 1 212 ? -2.459 0.802 -21.469 1 66.38 212 ILE A CA 1
ATOM 1723 C C . ILE A 1 212 ? -1.832 -0.564 -21.734 1 66.38 212 ILE A C 1
ATOM 1725 O O . ILE A 1 212 ? -2.158 -1.547 -21.062 1 66.38 212 ILE A O 1
ATOM 1729 N N . LEU A 1 213 ? -0.91 -0.606 -22.688 1 68.56 213 LEU A N 1
ATOM 1730 C CA . LEU A 1 213 ? -0.241 -1.857 -23.031 1 68.56 213 LEU A CA 1
ATOM 1731 C C . LEU A 1 213 ? 0.628 -2.344 -21.875 1 68.56 213 LEU A C 1
ATOM 1733 O O . LEU A 1 213 ? 0.706 -3.547 -21.609 1 68.56 213 LEU A O 1
ATOM 1737 N N . GLU A 1 214 ? 1.171 -1.398 -21.219 1 76.38 214 GLU A N 1
ATOM 1738 C CA . GLU A 1 214 ? 2.018 -1.76 -20.094 1 76.38 214 GLU A CA 1
ATOM 1739 C C . GLU A 1 214 ? 1.188 -2.314 -18.938 1 76.38 214 GLU A C 1
ATOM 1741 O O . GLU A 1 214 ? 1.607 -3.256 -18.266 1 76.38 214 GLU A O 1
ATOM 1746 N N . MET A 1 215 ? 0.025 -1.719 -18.859 1 78.5 215 MET A N 1
ATOM 1747 C CA . MET A 1 215 ? -0.868 -2.193 -17.812 1 78.5 215 MET A CA 1
ATOM 1748 C C . MET A 1 215 ? -1.369 -3.602 -18.109 1 78.5 215 MET A C 1
ATOM 1750 O O . MET A 1 215 ? -1.471 -4.438 -17.219 1 78.5 215 MET A O 1
ATOM 1754 N N . ASP A 1 216 ? -1.655 -3.801 -19.406 1 83.31 216 ASP A N 1
ATOM 1755 C CA . ASP A 1 216 ? -2.115 -5.121 -19.828 1 83.31 216 ASP A CA 1
ATOM 1756 C C . ASP A 1 216 ? -1.037 -6.176 -19.594 1 83.31 216 ASP A C 1
ATOM 1758 O O . ASP A 1 216 ? -1.336 -7.289 -19.156 1 83.31 216 ASP A O 1
ATOM 1762 N N . GLU A 1 217 ? 0.13 -5.789 -19.891 1 85.69 217 GLU A N 1
ATOM 1763 C CA . GLU A 1 217 ? 1.246 -6.707 -19.688 1 85.69 217 GLU A CA 1
ATOM 1764 C C . GLU A 1 217 ? 1.451 -7 -18.203 1 85.69 217 GLU A C 1
ATOM 1766 O O . GLU A 1 217 ? 1.767 -8.133 -17.812 1 85.69 217 GLU A O 1
ATOM 1771 N N . MET A 1 218 ? 1.25 -6.012 -17.422 1 86.56 218 MET A N 1
ATOM 1772 C CA . MET A 1 218 ? 1.389 -6.176 -15.977 1 86.56 218 MET A CA 1
ATOM 1773 C C . MET A 1 218 ? 0.312 -7.105 -15.43 1 86.56 218 MET A C 1
ATOM 1775 O O . MET A 1 218 ? 0.606 -8.008 -14.648 1 86.56 218 MET A O 1
ATOM 1779 N N . VAL A 1 219 ? -0.863 -6.871 -15.898 1 88.12 219 VAL A N 1
ATOM 1780 C CA . VAL A 1 219 ? -1.985 -7.691 -15.453 1 88.12 219 VAL A CA 1
ATOM 1781 C C . VAL A 1 219 ? -1.761 -9.141 -15.859 1 88.12 219 VAL A C 1
ATOM 1783 O O . VAL A 1 219 ? -1.938 -10.055 -15.055 1 88.12 219 VAL A O 1
ATOM 1786 N N . ARG A 1 220 ? -1.326 -9.367 -17.094 1 90 220 ARG A N 1
ATOM 1787 C CA . ARG A 1 220 ? -1.066 -10.711 -17.594 1 90 220 ARG A CA 1
ATOM 1788 C C . ARG A 1 220 ? 0.08 -11.367 -16.828 1 90 220 ARG A C 1
ATOM 1790 O O . ARG A 1 220 ? -0.008 -12.531 -16.438 1 90 220 ARG A O 1
ATOM 1797 N N . GLY A 1 221 ? 1.101 -10.57 -16.625 1 91 221 GLY A N 1
ATOM 1798 C CA . GLY A 1 221 ? 2.27 -11.094 -15.945 1 91 221 GLY A CA 1
ATOM 1799 C C . GLY A 1 221 ? 2 -11.461 -14.5 1 91 221 GLY A C 1
ATOM 1800 O O . GLY A 1 221 ? 2.396 -12.539 -14.039 1 91 221 GLY A O 1
ATOM 1801 N N . ILE A 1 222 ? 1.308 -10.609 -13.758 1 92.38 222 ILE A N 1
ATOM 1802 C CA . ILE A 1 222 ? 0.985 -10.852 -12.359 1 92.38 222 ILE A CA 1
ATOM 1803 C C . ILE A 1 222 ? 0.068 -12.062 -12.242 1 92.38 222 ILE A C 1
ATOM 1805 O O . ILE A 1 222 ? 0.292 -12.938 -11.398 1 92.38 222 ILE A O 1
ATOM 1809 N N . SER A 1 223 ? -0.92 -12.102 -13.141 1 92.06 223 SER A N 1
ATOM 1810 C CA . SER A 1 223 ? -1.85 -13.227 -13.133 1 92.06 223 SER A CA 1
ATOM 1811 C C . SER A 1 223 ? -1.136 -14.531 -13.453 1 92.06 223 SER A C 1
ATOM 1813 O O . SER A 1 223 ? -1.42 -15.562 -12.844 1 92.06 223 SER A O 1
ATOM 1815 N N . ASP A 1 224 ? -0.25 -14.492 -14.398 1 92.81 224 ASP A N 1
ATOM 1816 C CA . ASP A 1 224 ? 0.52 -15.672 -14.805 1 92.81 224 ASP A CA 1
ATOM 1817 C C . ASP A 1 224 ? 1.349 -16.203 -13.648 1 92.81 224 ASP A C 1
ATOM 1819 O O . ASP A 1 224 ? 1.337 -17.406 -13.375 1 92.81 224 ASP A O 1
ATOM 1823 N N . ILE A 1 225 ? 2.033 -15.352 -12.969 1 92.94 225 ILE A N 1
ATOM 1824 C CA . ILE A 1 225 ? 2.869 -15.75 -11.844 1 92.94 225 ILE A CA 1
ATOM 1825 C C . ILE A 1 225 ? 1.998 -16.344 -10.734 1 92.94 225 ILE A C 1
ATOM 1827 O O . ILE A 1 225 ? 2.336 -17.375 -10.164 1 92.94 225 ILE A O 1
ATOM 1831 N N . PHE A 1 226 ? 0.892 -15.711 -10.461 1 94.12 226 PHE A N 1
ATOM 1832 C CA . PHE A 1 226 ? -0.014 -16.188 -9.422 1 94.12 226 PHE A CA 1
ATOM 1833 C C . PHE A 1 226 ? -0.542 -17.578 -9.773 1 94.12 226 PHE A C 1
ATOM 1835 O O . PHE A 1 226 ? -0.474 -18.5 -8.953 1 94.12 226 PHE A O 1
ATOM 1842 N N . LEU A 1 227 ? -1.02 -17.719 -10.984 1 91.62 227 LEU A N 1
ATOM 1843 C CA . LEU A 1 227 ? -1.635 -18.969 -11.391 1 91.62 227 LEU A CA 1
ATOM 1844 C C . LEU A 1 227 ? -0.619 -20.109 -11.367 1 91.62 227 LEU A C 1
ATOM 1846 O O . LEU A 1 227 ? -0.914 -21.203 -10.875 1 91.62 227 LEU A O 1
ATOM 1850 N N . HIS A 1 228 ? 0.546 -19.875 -11.844 1 90 228 HIS A N 1
ATOM 1851 C CA . HIS A 1 228 ? 1.585 -20.906 -11.797 1 90 228 HIS A CA 1
ATOM 1852 C C . HIS A 1 228 ? 1.955 -21.25 -10.359 1 90 228 HIS A C 1
ATOM 1854 O O . HIS A 1 228 ? 2.404 -22.359 -10.078 1 90 228 HIS A O 1
ATOM 1860 N N . GLY A 1 229 ? 1.753 -20.234 -9.5 1 91.88 229 GLY A N 1
ATOM 1861 C CA . GLY A 1 229 ? 2.082 -20.422 -8.102 1 91.88 229 GLY A CA 1
ATOM 1862 C C . GLY A 1 229 ? 1.052 -21.25 -7.355 1 91.88 229 GLY A C 1
ATOM 1863 O O . GLY A 1 229 ? 1.369 -21.891 -6.352 1 91.88 229 GLY A O 1
ATOM 1864 N N . VAL A 1 230 ? -0.192 -21.297 -7.902 1 91.75 230 VAL A N 1
ATOM 1865 C CA . VAL A 1 230 ? -1.232 -21.875 -7.059 1 91.75 230 VAL A CA 1
ATOM 1866 C C . VAL A 1 230 ? -1.871 -23.062 -7.766 1 91.75 230 VAL A C 1
ATOM 1868 O O . VAL A 1 230 ? -2.518 -23.906 -7.125 1 91.75 230 VAL A O 1
ATOM 1871 N N . VAL A 1 231 ? -1.783 -23.141 -9.062 1 87.56 231 VAL A N 1
ATOM 1872 C CA . VAL A 1 231 ? -2.49 -24.172 -9.797 1 87.56 231 VAL A CA 1
ATOM 1873 C C . VAL A 1 231 ? -1.826 -25.531 -9.555 1 87.56 231 VAL A C 1
ATOM 1875 O O . VAL A 1 231 ? -0.599 -25.625 -9.477 1 87.56 231 VAL A O 1
ATOM 1878 N N . ALA A 1 232 ? -2.662 -26.484 -9.453 1 79.75 232 ALA A N 1
ATOM 1879 C CA . ALA A 1 232 ? -2.189 -27.859 -9.289 1 79.75 232 ALA A CA 1
ATOM 1880 C C . ALA A 1 232 ? -1.631 -28.406 -10.602 1 79.75 232 ALA A C 1
ATOM 1882 O O . ALA A 1 232 ? -2.18 -28.141 -11.672 1 79.75 232 ALA A O 1
ATOM 1883 N N . ARG A 1 233 ? -0.31 -28.781 -10.617 1 73.56 233 ARG A N 1
ATOM 1884 C CA . ARG A 1 233 ? 0.248 -29.391 -11.812 1 73.56 233 ARG A CA 1
ATOM 1885 C C . ARG A 1 233 ? -0.037 -30.891 -11.844 1 73.56 233 ARG A C 1
ATOM 1887 O O . ARG A 1 233 ? -0.044 -31.547 -10.797 1 73.56 233 ARG A O 1
ATOM 1894 N N . PRO A 1 234 ? -0.544 -31.406 -13.023 1 58.75 234 PRO A N 1
ATOM 1895 C CA . PRO A 1 234 ? -0.754 -32.844 -13.141 1 58.75 234 PRO A CA 1
ATOM 1896 C C . PRO A 1 234 ? 0.495 -33.656 -12.789 1 58.75 234 PRO A C 1
ATOM 1898 O O . PRO A 1 234 ? 1.616 -33.188 -13 1 58.75 234 PRO A O 1
ATOM 1901 N N . GLU A 1 235 ? 0.523 -34.375 -11.617 1 45.88 235 GLU A N 1
ATOM 1902 C CA . GLU A 1 235 ? 1.549 -35.406 -11.359 1 45.88 235 GLU A CA 1
ATOM 1903 C C . GLU A 1 235 ? 2.014 -36.062 -12.656 1 45.88 235 GLU A C 1
ATOM 1905 O O . GLU A 1 235 ? 1.196 -36.406 -13.5 1 45.88 235 GLU A O 1
ATOM 1910 N N . SER A 1 236 ? 3.17 -35.531 -13.203 1 38.03 236 SER A N 1
ATOM 1911 C CA . SER A 1 236 ? 3.641 -36.531 -14.164 1 38.03 236 SER A CA 1
ATOM 1912 C C . SER A 1 236 ? 3.58 -37.938 -13.578 1 38.03 236 SER A C 1
ATOM 1914 O O . SER A 1 236 ? 3.811 -38.125 -12.383 1 38.03 236 SER A O 1
ATOM 1916 N N . MET B 1 1 ? 40.75 -32.969 -2.787 1 18.81 1 MET B N 1
ATOM 1917 C CA . MET B 1 1 ? 39.312 -33.062 -2.443 1 18.81 1 MET B CA 1
ATOM 1918 C C . MET B 1 1 ? 38.75 -31.672 -2.18 1 18.81 1 MET B C 1
ATOM 1920 O O . MET B 1 1 ? 37.625 -31.359 -2.646 1 18.81 1 MET B O 1
ATOM 1924 N N . TRP B 1 2 ? 39.125 -30.938 -1.197 1 20.14 2 TRP B N 1
ATOM 1925 C CA . TRP B 1 2 ? 38.531 -29.797 -0.536 1 20.14 2 TRP B CA 1
ATOM 1926 C C . TRP B 1 2 ? 38.625 -28.547 -1.413 1 20.14 2 TRP B C 1
ATOM 1928 O O . TRP B 1 2 ? 38.312 -27.438 -0.973 1 20.14 2 TRP B O 1
ATOM 1938 N N . SER B 1 3 ? 39.219 -28.469 -2.602 1 21.23 3 SER B N 1
ATOM 1939 C CA . SER B 1 3 ? 39.75 -27.344 -3.359 1 21.23 3 SER B CA 1
ATOM 1940 C C . SER B 1 3 ? 38.625 -26.484 -3.945 1 21.23 3 SER B C 1
ATOM 1942 O O . SER B 1 3 ? 38.875 -25.672 -4.84 1 21.23 3 SER B O 1
ATOM 1944 N N . PHE B 1 4 ? 37.406 -26.938 -3.748 1 22.69 4 PHE B N 1
ATOM 1945 C CA . PHE B 1 4 ? 36.281 -26.516 -4.602 1 22.69 4 PHE B CA 1
ATOM 1946 C C . PHE B 1 4 ? 35.938 -25.062 -4.324 1 22.69 4 PHE B C 1
ATOM 1948 O O . PHE B 1 4 ? 34.906 -24.562 -4.832 1 22.69 4 PHE B O 1
ATOM 1955 N N . PHE B 1 5 ? 36.5 -24.359 -3.352 1 24.88 5 PHE B N 1
ATOM 1956 C CA . PHE B 1 5 ? 36.156 -23.047 -2.816 1 24.88 5 PHE B CA 1
ATOM 1957 C C . PHE B 1 5 ? 36.438 -21.953 -3.83 1 24.88 5 PHE B C 1
ATOM 1959 O O . PHE B 1 5 ? 36.094 -20.797 -3.629 1 24.88 5 PHE B O 1
ATOM 1966 N N . GLU B 1 6 ? 37.344 -22.094 -4.777 1 22.97 6 GLU B N 1
ATOM 1967 C CA . GLU B 1 6 ? 38.031 -20.969 -5.359 1 22.97 6 GLU B CA 1
ATOM 1968 C C . GLU B 1 6 ? 37.156 -20.203 -6.34 1 22.97 6 GLU B C 1
ATOM 1970 O O . GLU B 1 6 ? 37.469 -19.078 -6.738 1 22.97 6 GLU B O 1
ATOM 1975 N N . ASN B 1 7 ? 36.312 -20.906 -7.102 1 24.44 7 ASN B N 1
ATOM 1976 C CA . ASN B 1 7 ? 36 -20.172 -8.328 1 24.44 7 ASN B CA 1
ATOM 1977 C C . ASN B 1 7 ? 35 -19.047 -8.078 1 24.44 7 ASN B C 1
ATOM 1979 O O . ASN B 1 7 ? 33.781 -19.266 -8.039 1 24.44 7 ASN B O 1
ATOM 1983 N N . LYS B 1 8 ? 35.344 -18.125 -7.223 1 26.84 8 LYS B N 1
ATOM 1984 C CA . LYS B 1 8 ? 34.688 -16.875 -6.824 1 26.84 8 LYS B CA 1
ATOM 1985 C C . LYS B 1 8 ? 34.406 -15.992 -8.039 1 26.84 8 LYS B C 1
ATOM 1987 O O . LYS B 1 8 ? 35.219 -15.141 -8.398 1 26.84 8 LYS B O 1
ATOM 1992 N N . HIS B 1 9 ? 34 -16.484 -9.18 1 26.78 9 HIS B N 1
ATOM 1993 C CA . HIS B 1 9 ? 33.719 -15.516 -10.242 1 26.78 9 HIS B CA 1
ATOM 1994 C C . HIS B 1 9 ? 32.781 -14.414 -9.758 1 26.78 9 HIS B C 1
ATOM 1996 O O . HIS B 1 9 ? 31.641 -14.688 -9.383 1 26.78 9 HIS B O 1
ATOM 2002 N N . PHE B 1 10 ? 33.312 -13.438 -9.055 1 26.7 10 PHE B N 1
ATOM 2003 C CA . PHE B 1 10 ? 32.75 -12.117 -8.789 1 26.7 10 PHE B CA 1
ATOM 2004 C C . PHE B 1 10 ? 32.094 -11.555 -10.031 1 26.7 10 PHE B C 1
ATOM 2006 O O . PHE B 1 10 ? 32.719 -11.328 -11.047 1 26.7 10 PHE B O 1
ATOM 2013 N N . VAL B 1 11 ? 31.016 -12.039 -10.422 1 29.72 11 VAL B N 1
ATOM 2014 C CA . VAL B 1 11 ? 30.344 -11.297 -11.477 1 29.72 11 VAL B CA 1
ATOM 2015 C C . VAL B 1 11 ? 30.516 -9.797 -11.258 1 29.72 11 VAL B C 1
ATOM 2017 O O . VAL B 1 11 ? 30.109 -9.258 -10.227 1 29.72 11 VAL B O 1
ATOM 2020 N N . ARG B 1 12 ? 31.484 -9.148 -11.789 1 27.19 12 ARG B N 1
ATOM 2021 C CA . ARG B 1 12 ? 31.75 -7.723 -11.961 1 27.19 12 ARG B CA 1
ATOM 2022 C C . ARG B 1 12 ? 30.5 -6.992 -12.438 1 27.19 12 ARG B C 1
ATOM 2024 O O . ARG B 1 12 ? 30.125 -7.086 -13.609 1 27.19 12 ARG B O 1
ATOM 2031 N N . LEU B 1 13 ? 29.422 -7.059 -11.727 1 32.28 13 LEU B N 1
ATOM 2032 C CA . LEU B 1 13 ? 28.438 -6.031 -12.094 1 32.28 13 LEU B CA 1
ATOM 2033 C C . LEU B 1 13 ? 29.125 -4.684 -12.297 1 32.28 13 LEU B C 1
ATOM 2035 O O . LEU B 1 13 ? 29.781 -4.168 -11.391 1 32.28 13 LEU B O 1
ATOM 2039 N N . GLY B 1 14 ? 29.781 -4.457 -13.438 1 32.12 14 GLY B N 1
ATOM 2040 C CA . GLY B 1 14 ? 30.344 -3.201 -13.914 1 32.12 14 GLY B CA 1
ATOM 2041 C C . GLY B 1 14 ? 29.5 -1.997 -13.531 1 32.12 14 GLY B C 1
ATOM 2042 O O . GLY B 1 14 ? 28.766 -1.461 -14.359 1 32.12 14 GLY B O 1
ATOM 2043 N N . TYR B 1 15 ? 28.922 -1.995 -12.438 1 33.09 15 TYR B N 1
ATOM 2044 C CA . TYR B 1 15 ? 28.203 -0.772 -12.094 1 33.09 15 TYR B CA 1
ATOM 2045 C C . TYR B 1 15 ? 29.156 0.425 -12.078 1 33.09 15 TYR B C 1
ATOM 2047 O O . TYR B 1 15 ? 30.188 0.395 -11.422 1 33.09 15 TYR B O 1
ATOM 2055 N N . PRO B 1 16 ? 29.234 1.246 -13.172 1 34.47 16 PRO B N 1
ATOM 2056 C CA . PRO B 1 16 ? 29.797 2.568 -12.914 1 34.47 16 PRO B CA 1
ATOM 2057 C C . PRO B 1 16 ? 29.344 3.162 -11.586 1 34.47 16 PRO B C 1
ATOM 2059 O O . PRO B 1 16 ? 28.172 3.562 -11.453 1 34.47 16 PRO B O 1
ATOM 2062 N N . GLN B 1 17 ? 29.672 2.674 -10.484 1 34.09 17 GLN B N 1
ATOM 2063 C CA . GLN B 1 17 ? 29.297 2.713 -9.078 1 34.09 17 GLN B CA 1
ATOM 2064 C C . GLN B 1 17 ? 29.219 4.148 -8.562 1 34.09 17 GLN B C 1
ATOM 2066 O O . GLN B 1 17 ? 28.281 4.516 -7.855 1 34.09 17 GLN B O 1
ATOM 2071 N N . ARG B 1 18 ? 30.516 4.961 -8.406 1 35.19 18 ARG B N 1
ATOM 2072 C CA . ARG B 1 18 ? 30.969 5.926 -7.414 1 35.19 18 ARG B CA 1
ATOM 2073 C C . ARG B 1 18 ? 30.375 7.305 -7.668 1 35.19 18 ARG B C 1
ATOM 2075 O O . ARG B 1 18 ? 30.188 8.086 -6.734 1 35.19 18 ARG B O 1
ATOM 2082 N N . LEU B 1 19 ? 30.328 7.68 -8.898 1 33.31 19 LEU B N 1
ATOM 2083 C CA . LEU B 1 19 ? 30.266 9.117 -9.141 1 33.31 19 LEU B CA 1
ATOM 2084 C C . LEU B 1 19 ? 28.875 9.664 -8.836 1 33.31 19 LEU B C 1
ATOM 2086 O O . LEU B 1 19 ? 28.75 10.766 -8.289 1 33.31 19 LEU B O 1
ATOM 2090 N N . THR B 1 20 ? 27.828 8.906 -9.375 1 38.62 20 THR B N 1
ATOM 2091 C CA . THR B 1 20 ? 26.547 9.602 -9.32 1 38.62 20 THR B CA 1
ATOM 2092 C C . THR B 1 20 ? 25.891 9.398 -7.957 1 38.62 20 THR B C 1
ATOM 2094 O O . THR B 1 20 ? 24.969 10.141 -7.59 1 38.62 20 THR B O 1
ATOM 2097 N N . TRP B 1 21 ? 26.219 8.297 -7.328 1 37.06 21 TRP B N 1
ATOM 2098 C CA . TRP B 1 21 ? 25.672 8.109 -5.988 1 37.06 21 TRP B CA 1
ATOM 2099 C C . TRP B 1 21 ? 26.172 9.195 -5.043 1 37.06 21 TRP B C 1
ATOM 2101 O O . TRP B 1 21 ? 25.438 9.656 -4.172 1 37.06 21 TRP B O 1
ATOM 2111 N N . ARG B 1 22 ? 27.594 9.391 -5.07 1 36.91 22 ARG B N 1
ATOM 2112 C CA . ARG B 1 22 ? 28.25 10.422 -4.27 1 36.91 22 ARG B CA 1
ATOM 2113 C C . ARG B 1 22 ? 27.641 11.797 -4.543 1 36.91 22 ARG B C 1
ATOM 2115 O O . ARG B 1 22 ? 27.469 12.594 -3.623 1 36.91 22 ARG B O 1
ATOM 2122 N N . ARG B 1 23 ? 27.453 11.945 -5.793 1 38.78 23 ARG B N 1
ATOM 2123 C CA . ARG B 1 23 ? 26.953 13.281 -6.109 1 38.78 23 ARG B CA 1
ATOM 2124 C C . ARG B 1 23 ? 25.547 13.492 -5.562 1 38.78 23 ARG B C 1
ATOM 2126 O O . ARG B 1 23 ? 25.219 14.578 -5.082 1 38.78 23 ARG B O 1
ATOM 2133 N N . TRP B 1 24 ? 24.812 12.398 -5.789 1 36.97 24 TRP B N 1
ATOM 2134 C CA . TRP B 1 24 ? 23.438 12.531 -5.32 1 36.97 24 TRP B CA 1
ATOM 2135 C C . TRP B 1 24 ? 23.375 12.547 -3.795 1 36.97 24 TRP B C 1
ATOM 2137 O O . TRP B 1 24 ? 22.625 13.328 -3.207 1 36.97 24 TRP B O 1
ATOM 2147 N N . THR B 1 25 ? 24.078 11.578 -3.133 1 39.44 25 THR B N 1
ATOM 2148 C CA . THR B 1 25 ? 24.172 11.719 -1.685 1 39.44 25 THR B CA 1
ATOM 2149 C C . THR B 1 25 ? 24.719 13.102 -1.315 1 39.44 25 THR B C 1
ATOM 2151 O O . THR B 1 25 ? 24.297 13.688 -0.319 1 39.44 25 THR B O 1
ATOM 2154 N N . MET B 1 26 ? 25.75 13.5 -2.086 1 36.38 26 MET B N 1
ATOM 2155 C CA . MET B 1 26 ? 26.406 14.766 -1.804 1 36.38 26 MET B CA 1
ATOM 2156 C C . MET B 1 26 ? 25.469 15.945 -2.057 1 36.38 26 MET B C 1
ATOM 2158 O O . MET B 1 26 ? 25.562 16.969 -1.385 1 36.38 26 MET B O 1
ATOM 2162 N N . ARG B 1 27 ? 24.797 15.906 -3.213 1 40.97 27 ARG B N 1
ATOM 2163 C CA . ARG B 1 27 ? 23.984 17.078 -3.521 1 40.97 27 ARG B CA 1
ATOM 2164 C C . ARG B 1 27 ? 22.875 17.25 -2.498 1 40.97 27 A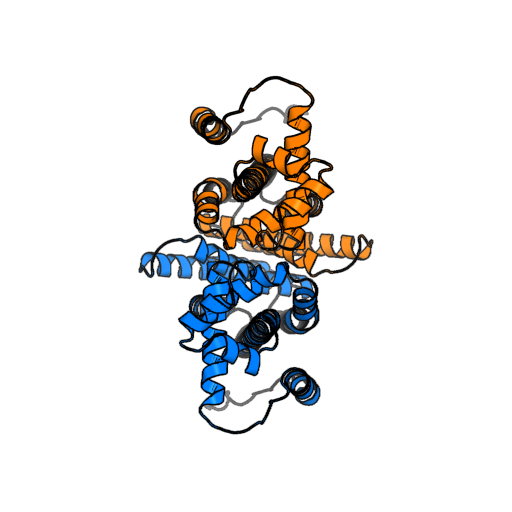RG B C 1
ATOM 2166 O O . ARG B 1 27 ? 22.562 18.375 -2.078 1 40.97 27 ARG B O 1
ATOM 2173 N N . PHE B 1 28 ? 22.109 16.219 -2.318 1 40.62 28 PHE B N 1
ATOM 2174 C CA . PHE B 1 28 ? 21.016 16.359 -1.362 1 40.62 28 PHE B CA 1
ATOM 2175 C C . PHE B 1 28 ? 21.531 16.219 0.068 1 40.62 28 PHE B C 1
ATOM 2177 O O . PHE B 1 28 ? 20.875 16.656 1.013 1 40.62 28 PHE B O 1
ATOM 2184 N N . PHE B 1 29 ? 22.562 15.391 0.206 1 38.31 29 PHE B N 1
ATOM 2185 C CA . PHE B 1 29 ? 23.172 15.336 1.529 1 38.31 29 PHE B CA 1
ATOM 2186 C C . PHE B 1 29 ? 24.297 16.359 1.655 1 38.31 29 PHE B C 1
ATOM 2188 O O . PHE B 1 29 ? 25.469 16.031 1.415 1 38.31 29 PHE B O 1
ATOM 2195 N N . ARG B 1 30 ? 24.219 17.484 1.166 1 33.03 30 ARG B N 1
ATOM 2196 C CA . ARG B 1 30 ? 25.297 18.344 1.643 1 33.03 30 ARG B CA 1
ATOM 2197 C C . ARG B 1 30 ? 25.484 18.203 3.148 1 33.03 30 ARG B C 1
ATOM 2199 O O . ARG B 1 30 ? 24.578 18.5 3.928 1 33.03 30 ARG B O 1
ATOM 2206 N N . PRO B 1 31 ? 26.422 17.312 3.568 1 33.34 31 PRO B N 1
ATOM 2207 C CA . PRO B 1 31 ? 26.734 17.438 4.992 1 33.34 31 PRO B CA 1
ATOM 2208 C C . PRO B 1 31 ? 26.828 18.891 5.449 1 33.34 31 PRO B C 1
ATOM 2210 O O . PRO B 1 31 ? 27.578 19.672 4.875 1 33.34 31 PRO B O 1
ATOM 2213 N N . ALA B 1 32 ? 25.828 19.531 5.746 1 32.5 32 ALA B N 1
ATOM 2214 C CA . ALA B 1 32 ? 26.203 20.719 6.508 1 32.5 32 ALA B CA 1
ATOM 2215 C C . ALA B 1 32 ? 27.297 20.406 7.516 1 32.5 32 ALA B C 1
ATOM 2217 O O . ALA B 1 32 ? 27.062 19.703 8.5 1 32.5 32 ALA B O 1
ATOM 2218 N N . LEU B 1 33 ? 28.484 20.266 7.293 1 32.72 33 LEU B N 1
ATOM 2219 C CA . LEU B 1 33 ? 29.688 20.219 8.102 1 32.72 33 LEU B CA 1
ATOM 2220 C C . LEU B 1 33 ? 29.609 21.188 9.273 1 32.72 33 LEU B C 1
ATOM 2222 O O . LEU B 1 33 ? 30.641 21.578 9.836 1 32.72 33 LEU B O 1
ATOM 2226 N N . ARG B 1 34 ? 28.688 22.078 9.492 1 32.12 34 ARG B N 1
ATOM 2227 C CA . ARG B 1 34 ? 29.156 22.922 10.594 1 32.12 34 ARG B CA 1
ATOM 2228 C C . ARG B 1 34 ? 29.516 22.062 11.805 1 32.12 34 ARG B C 1
ATOM 2230 O O . ARG B 1 34 ? 28.938 21 12.023 1 32.12 34 ARG B O 1
ATOM 2237 N N . GLU B 1 35 ? 30.359 22.453 12.812 1 32.84 35 GLU B N 1
ATOM 2238 C CA . GLU B 1 35 ? 31.219 22.031 13.906 1 32.84 35 GLU B CA 1
ATOM 2239 C C . GLU B 1 35 ? 30.469 21.125 14.883 1 32.84 35 GLU B C 1
ATOM 2241 O O . GLU B 1 35 ? 30.969 20.047 15.242 1 32.84 35 GLU B O 1
ATOM 2246 N N . GLU B 1 36 ? 29.891 21.656 16.172 1 39.06 36 GLU B N 1
ATOM 2247 C CA . GLU B 1 36 ? 30.016 21.156 17.547 1 39.06 36 GLU B CA 1
ATOM 2248 C C . GLU B 1 36 ? 29.156 19.906 17.75 1 39.06 36 GLU B C 1
ATOM 2250 O O . GLU B 1 36 ? 28.094 19.766 17.141 1 39.06 36 GLU B O 1
ATOM 2255 N N . ALA B 1 37 ? 29.578 18.875 18.484 1 41.38 37 ALA B N 1
ATOM 2256 C CA . ALA B 1 37 ? 29.188 17.594 19.078 1 41.38 37 ALA B CA 1
ATOM 2257 C C . ALA B 1 37 ? 27.688 17.578 19.406 1 41.38 37 ALA B C 1
ATOM 2259 O O . ALA B 1 37 ? 27.047 16.516 19.344 1 41.38 37 ALA B O 1
ATOM 2260 N N . PRO B 1 38 ? 27.125 18.469 20.25 1 43.66 38 PRO B N 1
ATOM 2261 C CA . PRO B 1 38 ? 25.797 18.578 20.859 1 43.66 38 PRO B CA 1
ATOM 2262 C C . PRO B 1 38 ? 24.688 18.703 19.828 1 43.66 38 PRO B C 1
ATOM 2264 O O . PRO B 1 38 ? 23.516 18.422 20.125 1 43.66 38 PRO B O 1
ATOM 2267 N N . SER B 1 39 ? 24.969 19.344 18.609 1 53.59 39 SER B N 1
ATOM 2268 C CA . SER B 1 39 ? 24.125 19.828 17.516 1 53.59 39 SER B CA 1
ATOM 2269 C C . SER B 1 39 ? 23.516 18.672 16.734 1 53.59 39 SER B C 1
ATOM 2271 O O . SER B 1 39 ? 22.344 18.734 16.344 1 53.59 39 SER B O 1
ATOM 2273 N N . THR B 1 40 ? 24.312 17.609 16.562 1 62.41 40 THR B N 1
ATOM 2274 C CA . THR B 1 40 ? 23.875 16.422 15.812 1 62.41 40 THR B CA 1
ATOM 2275 C C . THR B 1 40 ? 22.781 15.68 16.578 1 62.41 40 THR B C 1
ATOM 2277 O O . THR B 1 40 ? 21.859 15.148 15.977 1 62.41 40 THR B O 1
ATOM 2280 N N . ASP B 1 41 ? 22.734 16.062 17.859 1 85.12 41 ASP B N 1
ATOM 2281 C CA . ASP B 1 41 ? 21.812 15.344 18.734 1 85.12 41 ASP B CA 1
ATOM 2282 C C . ASP B 1 41 ? 20.391 15.891 18.609 1 85.12 41 ASP B C 1
ATOM 2284 O O . ASP B 1 41 ? 19.438 15.117 18.453 1 85.12 41 ASP B O 1
ATOM 2288 N N . ASN B 1 42 ? 20.438 17.312 18.375 1 93.25 42 ASN B N 1
ATOM 2289 C CA . ASN B 1 42 ? 19.109 17.922 18.297 1 93.25 42 ASN B CA 1
ATOM 2290 C C . ASN B 1 42 ? 18.438 17.594 16.969 1 93.25 42 ASN B C 1
ATOM 2292 O O . ASN B 1 42 ? 17.219 17.375 16.922 1 93.25 42 ASN B O 1
ATOM 2296 N N . ARG B 1 43 ? 19.312 17.578 15.977 1 95.31 43 ARG B N 1
ATOM 2297 C CA . ARG B 1 43 ? 18.766 17.219 14.664 1 95.31 43 ARG B CA 1
ATOM 2298 C C . ARG B 1 43 ? 18.141 15.836 14.688 1 95.31 43 ARG B C 1
ATOM 2300 O O . ARG B 1 43 ? 17.016 15.648 14.195 1 95.31 43 ARG B O 1
ATOM 2307 N N . ARG B 1 44 ? 18.828 14.93 15.289 1 95.12 44 ARG B N 1
ATOM 2308 C CA . ARG B 1 44 ? 18.344 13.562 15.398 1 95.12 44 ARG B CA 1
ATOM 2309 C C . ARG B 1 44 ? 17.094 13.492 16.281 1 95.12 44 ARG B C 1
ATOM 2311 O O . ARG B 1 44 ? 16.141 12.781 15.961 1 95.12 44 ARG B O 1
ATOM 2318 N N . LYS B 1 45 ? 17.109 14.195 17.328 1 96.5 45 LYS B N 1
ATOM 2319 C CA . LYS B 1 45 ? 15.961 14.227 18.234 1 96.5 45 LYS B CA 1
ATOM 2320 C C . LYS B 1 45 ? 14.719 14.734 17.516 1 96.5 45 LYS B C 1
ATOM 2322 O O . LYS B 1 45 ? 13.625 14.203 17.703 1 96.5 45 LYS B O 1
ATOM 2327 N N . ILE B 1 46 ? 14.984 15.758 16.688 1 97.62 46 ILE B N 1
ATOM 2328 C CA . ILE B 1 46 ? 13.875 16.344 15.938 1 97.62 46 ILE B CA 1
ATOM 2329 C C . ILE B 1 46 ? 13.32 15.32 14.945 1 97.62 46 ILE B C 1
ATOM 2331 O O . ILE B 1 46 ? 12.109 15.117 14.867 1 97.62 46 ILE B O 1
ATOM 2335 N N . LEU B 1 47 ? 14.203 14.672 14.273 1 96.94 47 LEU B N 1
ATOM 2336 C CA . LEU B 1 47 ? 13.789 13.688 13.273 1 96.94 47 LEU B CA 1
ATOM 2337 C C . LEU B 1 47 ? 13.086 12.508 13.93 1 96.94 47 LEU B C 1
ATOM 2339 O O . LEU B 1 47 ? 12.039 12.062 13.453 1 96.94 47 LEU B O 1
ATOM 2343 N N . ASP B 1 48 ? 13.594 12.07 15.047 1 96.25 48 ASP B N 1
ATOM 2344 C CA . ASP B 1 48 ? 12.992 10.938 15.758 1 96.25 48 ASP B CA 1
ATOM 2345 C C . ASP B 1 48 ? 11.602 11.297 16.266 1 96.25 48 ASP B C 1
ATOM 2347 O O . ASP B 1 48 ? 10.664 10.508 16.141 1 96.25 48 ASP B O 1
ATOM 2351 N N . ALA B 1 49 ? 11.492 12.438 16.844 1 97.62 49 ALA B N 1
ATOM 2352 C CA . ALA B 1 49 ? 10.211 12.906 17.344 1 97.62 49 ALA B CA 1
ATOM 2353 C C . ALA B 1 49 ? 9.195 13.062 16.219 1 97.62 49 ALA B C 1
ATOM 2355 O O . ALA B 1 49 ? 8.047 12.648 16.344 1 97.62 49 ALA B O 1
ATOM 2356 N N . SER B 1 50 ? 9.664 13.656 15.133 1 97.75 50 SER B N 1
ATOM 2357 C CA . SER B 1 50 ? 8.797 13.898 13.992 1 97.75 50 SER B CA 1
ATOM 2358 C C . SER B 1 50 ? 8.336 12.586 13.367 1 97.75 50 SER B C 1
ATOM 2360 O O . SER B 1 50 ? 7.16 12.43 13.016 1 97.75 50 SER B O 1
ATOM 2362 N N . GLN B 1 51 ? 9.258 11.703 13.258 1 96.19 51 GLN B N 1
ATOM 2363 C CA . GLN B 1 51 ? 8.93 10.398 12.695 1 96.19 51 GLN B CA 1
ATOM 2364 C C . GLN B 1 51 ? 7.801 9.727 13.469 1 96.19 51 GLN B C 1
ATOM 2366 O O . GLN B 1 51 ? 6.84 9.234 12.883 1 96.19 51 GLN B O 1
ATOM 2371 N N . HIS B 1 52 ? 7.938 9.75 14.742 1 95.19 52 HIS B N 1
ATOM 2372 C CA . HIS B 1 52 ? 6.934 9.133 15.602 1 95.19 52 HIS B CA 1
ATOM 2373 C C . HIS B 1 52 ? 5.59 9.844 15.477 1 95.19 52 HIS B C 1
ATOM 2375 O O . HIS B 1 52 ? 4.559 9.195 15.273 1 95.19 52 HIS B O 1
ATOM 2381 N N . LEU B 1 53 ? 5.609 11.125 15.508 1 96.31 53 LEU B N 1
ATOM 2382 C CA . LEU B 1 53 ? 4.375 11.906 15.516 1 96.31 53 LEU B CA 1
ATOM 2383 C C . LEU B 1 53 ? 3.703 11.875 14.148 1 96.31 53 LEU B C 1
ATOM 2385 O O . LEU B 1 53 ? 2.484 11.727 14.055 1 96.31 53 LEU B O 1
ATOM 2389 N N . PHE B 1 54 ? 4.508 12.039 13.086 1 95 54 PHE B N 1
ATOM 2390 C CA . PHE B 1 54 ? 3.953 11.953 11.742 1 95 54 PHE B CA 1
ATOM 2391 C C . PHE B 1 54 ? 3.311 10.594 11.5 1 95 54 PHE B C 1
ATOM 2393 O O . PHE B 1 54 ? 2.271 10.5 10.844 1 95 54 PHE B O 1
ATOM 2400 N N . ALA B 1 55 ? 3.928 9.586 12.039 1 91.31 55 ALA B N 1
ATOM 2401 C CA . ALA B 1 55 ? 3.422 8.234 11.852 1 91.31 55 ALA B CA 1
ATOM 2402 C C . ALA B 1 55 ? 2.104 8.031 12.594 1 91.31 55 ALA B C 1
ATOM 2404 O O . ALA B 1 55 ? 1.234 7.285 12.141 1 91.31 55 ALA B O 1
ATOM 2405 N N . GLN B 1 56 ? 1.916 8.664 13.695 1 89.31 56 GLN B N 1
ATOM 2406 C CA . GLN B 1 56 ? 0.759 8.43 14.547 1 89.31 56 GLN B CA 1
ATOM 2407 C C . GLN B 1 56 ? -0.434 9.273 14.109 1 89.31 56 GLN B C 1
ATOM 2409 O O . GLN B 1 56 ? -1.571 8.797 14.109 1 89.31 56 GLN B O 1
ATOM 2414 N N . GLN B 1 57 ? -0.124 10.555 13.656 1 89.75 57 GLN B N 1
ATOM 2415 C CA . GLN B 1 57 ? -1.279 11.422 13.469 1 89.75 57 GLN B CA 1
ATOM 2416 C C . GLN B 1 57 ? -1.194 12.172 12.148 1 89.75 57 GLN B C 1
ATOM 2418 O O . GLN B 1 57 ? -2.102 12.93 11.797 1 89.75 57 GLN B O 1
ATOM 2423 N N . GLY B 1 58 ? -0.14 11.891 11.43 1 90 58 GLY B N 1
ATOM 2424 C CA . GLY B 1 58 ? 0.004 12.547 10.141 1 90 58 GLY B CA 1
ATOM 2425 C C . GLY B 1 58 ? 0.754 13.867 10.219 1 90 58 GLY B C 1
ATOM 2426 O O . GLY B 1 58 ? 0.758 14.523 11.266 1 90 58 GLY B O 1
ATOM 2427 N N . PHE B 1 59 ? 1.287 14.25 9.125 1 93.88 59 PHE B N 1
ATOM 2428 C CA . PHE B 1 59 ? 2.068 15.477 8.977 1 93.88 59 PHE B CA 1
ATOM 2429 C C . PHE B 1 59 ? 1.203 16.703 9.234 1 93.88 59 PHE B C 1
ATOM 2431 O O . PHE B 1 59 ? 1.582 17.594 10.008 1 93.88 59 PHE B O 1
ATOM 2438 N N . GLY B 1 60 ? 0.086 16.766 8.641 1 89.88 60 GLY B N 1
ATOM 2439 C CA . GLY B 1 60 ? -0.794 17.922 8.727 1 89.88 60 GLY B CA 1
ATOM 2440 C C . GLY B 1 60 ? -1.306 18.172 10.133 1 89.88 60 GLY B C 1
ATOM 2441 O O . GLY B 1 60 ? -1.48 19.328 10.531 1 89.88 60 GLY B O 1
ATOM 2442 N N . ASN B 1 61 ? -1.42 17.156 10.891 1 91.06 61 ASN B N 1
ATOM 2443 C CA . ASN B 1 61 ? -2.004 17.266 12.219 1 91.06 61 ASN B CA 1
ATOM 2444 C C . ASN B 1 61 ? -0.928 17.344 13.305 1 91.06 61 ASN B C 1
ATOM 2446 O O . ASN B 1 61 ? -1.224 17.203 14.492 1 91.06 61 ASN B O 1
ATOM 2450 N N . THR B 1 62 ? 0.273 17.5 12.93 1 95.31 62 THR B N 1
ATOM 2451 C CA . THR B 1 62 ? 1.373 17.562 13.891 1 95.31 62 THR B CA 1
ATOM 2452 C C . THR B 1 62 ? 1.985 18.953 13.93 1 95.31 62 THR B C 1
ATOM 2454 O O . THR B 1 62 ? 2.744 19.328 13.039 1 95.31 62 THR B O 1
ATOM 2457 N N . PRO B 1 63 ? 1.646 19.719 14.938 1 96.19 63 PRO B N 1
ATOM 2458 C CA . PRO B 1 63 ? 2.275 21.031 15.055 1 96.19 63 PRO B CA 1
ATOM 2459 C C . PRO B 1 63 ? 3.727 20.953 15.531 1 96.19 63 PRO B C 1
ATOM 2461 O O . PRO B 1 63 ? 4.109 19.984 16.203 1 96.19 63 PRO B O 1
ATOM 2464 N N . THR B 1 64 ? 4.477 21.969 15.203 1 97.25 64 THR B N 1
ATOM 2465 C CA . THR B 1 64 ? 5.891 22 15.562 1 97.25 64 THR B CA 1
ATOM 2466 C C . THR B 1 64 ? 6.059 22.078 17.078 1 97.25 64 THR B C 1
ATOM 2468 O O . THR B 1 64 ? 7.047 21.594 17.625 1 97.25 64 THR B O 1
ATOM 2471 N N . SER B 1 65 ? 5.094 22.641 17.766 1 97.94 65 SER B N 1
ATOM 2472 C CA . SER B 1 65 ? 5.152 22.688 19.234 1 97.94 65 SER B CA 1
ATOM 2473 C C . SER B 1 65 ? 5.168 21.297 19.844 1 97.94 65 SER B C 1
ATOM 2475 O O . SER B 1 65 ? 5.883 21.047 20.812 1 97.94 65 SER B O 1
ATOM 2477 N N . GLN B 1 66 ? 4.457 20.328 19.297 1 97.94 66 GLN B N 1
ATOM 2478 C CA . GLN B 1 66 ? 4.422 18.953 19.766 1 97.94 66 GLN B CA 1
ATOM 2479 C C . GLN B 1 66 ? 5.738 18.234 19.484 1 97.94 66 GLN B C 1
ATOM 2481 O O . GLN B 1 66 ? 6.207 17.438 20.297 1 97.94 66 GLN B O 1
ATOM 2486 N N . ILE B 1 67 ? 6.312 18.531 18.328 1 98.25 67 ILE B N 1
ATOM 2487 C CA . ILE B 1 67 ? 7.602 17.953 17.969 1 98.25 67 ILE B CA 1
ATOM 2488 C C . ILE B 1 67 ? 8.664 18.391 18.969 1 98.25 67 ILE B C 1
ATOM 2490 O O . ILE B 1 67 ? 9.438 17.578 19.469 1 98.25 67 ILE B O 1
ATOM 2494 N N . ALA B 1 68 ? 8.648 19.703 19.266 1 98.06 68 ALA B N 1
ATOM 2495 C CA . ALA B 1 68 ? 9.609 20.266 20.219 1 98.06 68 ALA B CA 1
ATOM 2496 C C . ALA B 1 68 ? 9.461 19.625 21.594 1 98.06 68 ALA B C 1
ATOM 2498 O O . ALA B 1 68 ? 10.461 19.234 22.219 1 98.06 68 ALA B O 1
ATOM 2499 N N . LYS B 1 69 ? 8.242 19.469 22 1 98.19 69 LYS B N 1
ATOM 2500 C CA . LYS B 1 69 ? 7.957 18.875 23.312 1 98.19 69 LYS B CA 1
ATOM 2501 C C . LYS B 1 69 ? 8.484 17.453 23.375 1 98.19 69 LYS B C 1
ATOM 2503 O O . LYS B 1 69 ? 9.164 17.078 24.344 1 98.19 69 LYS B O 1
ATOM 2508 N N . ARG B 1 70 ? 8.297 16.672 22.391 1 97.19 70 ARG B N 1
ATOM 2509 C CA . ARG B 1 70 ? 8.742 15.281 22.391 1 97.19 70 ARG B CA 1
ATOM 2510 C C . ARG B 1 70 ? 10.258 15.195 22.297 1 97.19 70 ARG B C 1
ATOM 2512 O O . ARG B 1 70 ? 10.867 14.305 22.875 1 97.19 70 ARG B O 1
ATOM 2519 N N . ALA B 1 71 ? 10.805 16.094 21.547 1 97.19 71 ALA B N 1
ATOM 2520 C CA . ALA B 1 71 ? 12.258 16.109 21.359 1 97.19 71 ALA B CA 1
ATOM 2521 C C . ALA B 1 71 ? 12.969 16.688 22.562 1 97.19 71 ALA B C 1
ATOM 2523 O O . ALA B 1 71 ? 14.195 16.578 22.688 1 97.19 71 ALA B O 1
ATOM 2524 N N . GLY B 1 72 ? 12.242 17.344 23.406 1 97.12 72 GLY B N 1
ATOM 2525 C CA . GLY B 1 72 ? 12.828 17.922 24.594 1 97.12 72 GLY B CA 1
ATOM 2526 C C . GLY B 1 72 ? 13.641 19.172 24.312 1 97.12 72 GLY B C 1
ATOM 2527 O O . GLY B 1 72 ? 14.703 19.375 24.891 1 97.12 72 GLY B O 1
ATOM 2528 N N . ILE B 1 73 ? 13.117 19.938 23.359 1 97.06 73 ILE B N 1
ATOM 2529 C CA . ILE B 1 73 ? 13.82 21.172 22.984 1 97.06 73 ILE B CA 1
ATOM 2530 C C . ILE B 1 73 ? 12.828 22.312 22.844 1 97.06 73 ILE B C 1
ATOM 2532 O O . ILE B 1 73 ? 11.617 22.109 22.891 1 97.06 73 ILE B O 1
ATOM 2536 N N . ALA B 1 74 ? 13.375 23.547 22.75 1 96 74 ALA B N 1
ATOM 2537 C CA . ALA B 1 74 ? 12.531 24.703 22.469 1 96 74 ALA B CA 1
ATOM 2538 C C . ALA B 1 74 ? 12.039 24.688 21.016 1 96 74 ALA B C 1
ATOM 2540 O O . ALA B 1 74 ? 12.766 24.25 20.125 1 96 74 ALA B O 1
ATOM 2541 N N . GLU B 1 75 ? 10.805 25.156 20.828 1 96.38 75 GLU B N 1
ATOM 2542 C CA . GLU B 1 75 ? 10.195 25.125 19.5 1 96.38 75 GLU B CA 1
ATOM 2543 C C . GLU B 1 75 ? 11.047 25.906 18.484 1 96.38 75 GLU B C 1
ATOM 2545 O O . GLU B 1 75 ? 11.211 25.469 17.344 1 96.38 75 GLU B O 1
ATOM 2550 N N . GLY B 1 76 ? 11.625 27 18.906 1 95.44 76 GLY B N 1
ATOM 2551 C CA . GLY B 1 76 ? 12.469 27.797 18.016 1 95.44 76 GLY B CA 1
ATOM 2552 C C . GLY B 1 76 ? 13.719 27.078 17.578 1 95.44 76 GLY B C 1
ATOM 2553 O O . GLY B 1 76 ? 14.234 27.328 16.484 1 95.44 76 GLY B O 1
ATOM 2554 N N . THR B 1 77 ? 14.234 26.156 18.328 1 95.88 77 THR B N 1
ATOM 2555 C CA . THR B 1 77 ? 15.43 25.375 18.031 1 95.88 77 THR B CA 1
ATOM 2556 C C . THR B 1 77 ? 15.211 24.5 16.812 1 95.88 77 THR B C 1
ATOM 2558 O O . THR B 1 77 ? 16.156 24.219 16.062 1 95.88 77 THR B O 1
ATOM 2561 N N . ILE B 1 78 ? 13.977 24.062 16.562 1 97 78 ILE B N 1
ATOM 2562 C CA . ILE B 1 78 ? 13.648 23.234 15.414 1 97 78 ILE B CA 1
ATOM 2563 C C . ILE B 1 78 ? 14.055 23.953 14.125 1 97 78 ILE B C 1
ATOM 2565 O O . ILE B 1 78 ? 14.664 23.344 13.234 1 97 78 ILE B O 1
ATOM 2569 N N . PHE B 1 79 ? 13.844 25.234 14.125 1 95.62 79 PHE B N 1
ATOM 2570 C CA . PHE B 1 79 ? 13.969 26 12.883 1 95.62 79 PHE B CA 1
ATOM 2571 C C . PHE B 1 79 ? 15.422 26.359 12.617 1 95.62 79 PHE B C 1
ATOM 2573 O O . PHE B 1 79 ? 15.758 26.828 11.523 1 95.62 79 PHE B O 1
ATOM 2580 N N . ARG B 1 80 ? 16.312 26.172 13.57 1 95.38 80 ARG B N 1
ATOM 2581 C CA . ARG B 1 80 ? 17.75 26.266 13.344 1 95.38 80 ARG B CA 1
ATOM 2582 C C . ARG B 1 80 ? 18.234 25.125 12.445 1 95.38 80 ARG B C 1
ATOM 2584 O O . ARG B 1 80 ? 19.219 25.297 11.711 1 95.38 80 ARG B O 1
ATOM 2591 N N . TYR B 1 81 ? 17.5 24.094 12.477 1 95.69 81 TYR B N 1
ATOM 2592 C CA . TYR B 1 81 ? 17.922 22.906 11.742 1 95.69 81 TYR B CA 1
ATOM 2593 C C . TYR B 1 81 ? 17.031 22.672 10.523 1 95.69 81 TYR B C 1
ATOM 2595 O O . TYR B 1 81 ? 17.5 22.172 9.5 1 95.69 81 TYR B O 1
ATOM 2603 N N . PHE B 1 82 ? 15.781 22.969 10.688 1 97.56 82 PHE B N 1
ATOM 2604 C CA . PHE B 1 82 ? 14.797 22.797 9.625 1 97.56 82 PHE B CA 1
ATOM 2605 C C . PHE B 1 82 ? 13.984 24.078 9.43 1 97.56 82 PHE B C 1
ATOM 2607 O O . PHE B 1 82 ? 13.047 24.344 10.188 1 97.56 82 PHE B O 1
ATOM 2614 N N . PRO B 1 83 ? 14.266 24.75 8.383 1 97 83 PRO B N 1
ATOM 2615 C CA . PRO B 1 83 ? 13.602 26.031 8.156 1 97 83 PRO B CA 1
ATOM 2616 C C . PRO B 1 83 ? 12.078 25.922 8.188 1 97 83 PRO B C 1
ATOM 2618 O O . PRO B 1 83 ? 11.398 26.844 8.633 1 97 83 PRO B O 1
ATOM 2621 N N . THR B 1 84 ? 11.586 24.766 7.68 1 96.12 84 THR B N 1
ATOM 2622 C CA . THR B 1 84 ? 10.148 24.547 7.711 1 96.12 84 THR B CA 1
ATOM 2623 C C . THR B 1 84 ? 9.836 23.141 8.195 1 96.12 84 THR B C 1
ATOM 2625 O O . THR B 1 84 ? 10.695 22.25 8.164 1 96.12 84 THR B O 1
ATOM 2628 N N . LYS B 1 85 ? 8.641 22.969 8.617 1 95.94 85 LYS B N 1
ATOM 2629 C CA . LYS B 1 85 ? 8.188 21.625 8.977 1 95.94 85 LYS B CA 1
ATOM 2630 C C . LYS B 1 85 ? 8.305 20.672 7.797 1 95.94 85 LYS B C 1
ATOM 2632 O O . LYS B 1 85 ? 8.625 19.5 7.973 1 95.94 85 LYS B O 1
ATOM 2637 N N . LYS B 1 86 ? 8.07 21.172 6.633 1 95.5 86 LYS B N 1
ATOM 2638 C CA . LYS B 1 86 ? 8.141 20.359 5.426 1 95.5 86 LYS B CA 1
ATOM 2639 C C . LYS B 1 86 ? 9.555 19.828 5.203 1 95.5 86 LYS B C 1
ATOM 2641 O O . LYS B 1 86 ? 9.727 18.703 4.711 1 95.5 86 LYS B O 1
ATOM 2646 N N . ASP B 1 87 ? 10.523 20.562 5.578 1 96.69 87 ASP B N 1
ATOM 2647 C CA . ASP B 1 87 ? 11.906 20.125 5.43 1 96.69 87 ASP B CA 1
ATOM 2648 C C . ASP B 1 87 ? 12.188 18.891 6.277 1 96.69 87 ASP B C 1
ATOM 2650 O O . ASP B 1 87 ? 12.992 18.031 5.895 1 96.69 87 ASP B O 1
ATOM 2654 N N . ILE B 1 88 ? 11.516 18.812 7.426 1 97.31 88 ILE B N 1
ATOM 2655 C CA . ILE B 1 88 ? 11.641 17.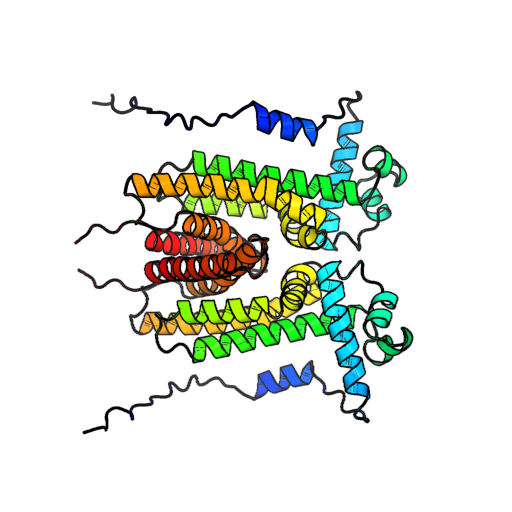625 8.273 1 97.31 88 ILE B CA 1
ATOM 2656 C C . ILE B 1 88 ? 11.109 16.406 7.539 1 97.31 88 ILE B C 1
ATOM 2658 O O . ILE B 1 88 ? 11.766 15.367 7.492 1 97.31 88 ILE B O 1
ATOM 2662 N N . LEU B 1 89 ? 9.938 16.578 6.949 1 96.81 89 LEU B N 1
ATOM 2663 C CA . LEU B 1 89 ? 9.297 15.5 6.211 1 96.81 89 LEU B CA 1
ATOM 2664 C C . LEU B 1 89 ? 10.172 15.055 5.043 1 96.81 89 LEU B C 1
ATOM 2666 O O . LEU B 1 89 ? 10.359 13.852 4.828 1 96.81 89 LEU B O 1
ATOM 2670 N N . ILE B 1 90 ? 10.695 16.016 4.348 1 95.81 90 ILE B N 1
ATOM 2671 C CA . ILE B 1 90 ? 11.523 15.727 3.186 1 95.81 90 ILE B CA 1
ATOM 2672 C C . ILE B 1 90 ? 12.734 14.898 3.607 1 95.81 90 ILE B C 1
ATOM 2674 O O . ILE B 1 90 ? 13.062 13.891 2.973 1 95.81 90 ILE B O 1
ATOM 2678 N N . GLU B 1 91 ? 13.312 15.258 4.637 1 95.25 91 GLU B N 1
ATOM 2679 C CA . GLU B 1 91 ? 14.484 14.531 5.105 1 95.25 91 GLU B CA 1
ATOM 2680 C C . GLU B 1 91 ? 14.109 13.125 5.57 1 95.25 91 GLU B C 1
ATOM 2682 O O . GLU B 1 91 ? 14.797 12.156 5.25 1 95.25 91 GLU B O 1
ATOM 2687 N N . LEU B 1 92 ? 13.031 12.969 6.363 1 95.62 92 LEU B N 1
ATOM 2688 C CA . LEU B 1 92 ? 12.586 11.672 6.852 1 95.62 92 LEU B CA 1
ATOM 2689 C C . LEU B 1 92 ? 12.281 10.734 5.691 1 95.62 92 LEU B C 1
ATOM 2691 O O . LEU B 1 92 ? 12.734 9.586 5.68 1 95.62 92 LEU B O 1
ATOM 2695 N N . VAL B 1 93 ? 11.57 11.234 4.727 1 94.94 93 VAL B N 1
ATOM 2696 C CA . VAL B 1 93 ? 11.109 10.406 3.615 1 94.94 93 VAL B CA 1
ATOM 2697 C C . VAL B 1 93 ? 12.297 10.047 2.717 1 94.94 93 VAL B C 1
ATOM 2699 O O . VAL B 1 93 ? 12.453 8.891 2.32 1 94.94 93 VAL B O 1
ATOM 2702 N N . THR B 1 94 ? 13.117 11.047 2.439 1 93 94 THR B N 1
ATOM 2703 C CA . THR B 1 94 ? 14.266 10.812 1.567 1 93 94 THR B CA 1
ATOM 2704 C C . THR B 1 94 ? 15.234 9.82 2.203 1 93 94 THR B C 1
ATOM 2706 O O . THR B 1 94 ? 15.609 8.828 1.579 1 93 94 THR B O 1
ATOM 2709 N N . SER B 1 95 ? 15.555 10.055 3.438 1 91.62 95 SER B N 1
ATOM 2710 C CA . SER B 1 95 ? 16.484 9.156 4.117 1 91.62 95 SER B CA 1
ATOM 2711 C C . SER B 1 95 ? 15.875 7.773 4.316 1 91.62 95 SER B C 1
ATOM 2713 O O . SER B 1 95 ? 16.578 6.766 4.23 1 91.62 95 SER B O 1
ATOM 2715 N N . GLY B 1 96 ? 14.586 7.715 4.625 1 91.94 96 GLY B N 1
ATOM 2716 C CA . GLY B 1 96 ? 13.906 6.445 4.789 1 91.94 96 GLY B CA 1
ATOM 2717 C C . GLY B 1 96 ? 13.922 5.59 3.537 1 91.94 96 GLY B C 1
ATOM 2718 O O . GLY B 1 96 ? 14.219 4.395 3.598 1 91.94 96 GLY B O 1
ATOM 2719 N N . TRP B 1 97 ? 13.672 6.176 2.412 1 91.69 97 TRP B N 1
ATOM 2720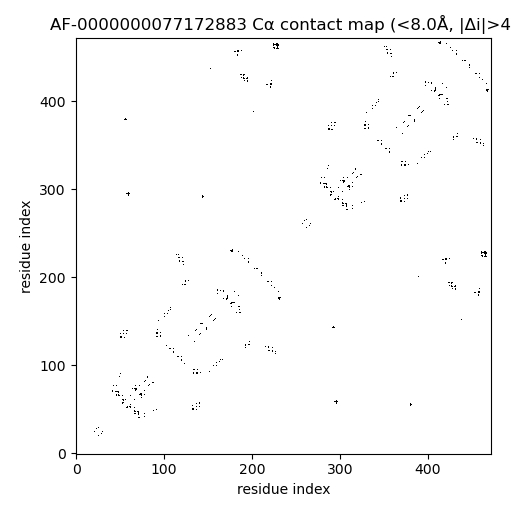 C CA . TRP B 1 97 ? 13.641 5.445 1.149 1 91.69 97 TRP B CA 1
ATOM 2721 C C . TRP B 1 97 ? 15.047 5.008 0.738 1 91.69 97 TRP B C 1
ATOM 2723 O O . TRP B 1 97 ? 15.219 3.949 0.134 1 91.69 97 TRP B O 1
ATOM 2733 N N . VAL B 1 98 ? 16 5.836 1.074 1 90.62 98 VAL B N 1
ATOM 2734 C CA . VAL B 1 98 ? 17.375 5.453 0.798 1 90.62 98 VAL B CA 1
ATOM 2735 C C . VAL B 1 98 ? 17.75 4.227 1.624 1 90.62 98 VAL B C 1
ATOM 2737 O O . VAL B 1 98 ? 18.406 3.307 1.121 1 90.62 98 VAL B O 1
ATOM 2740 N N . THR B 1 99 ? 17.328 4.223 2.838 1 89.5 99 THR B N 1
ATOM 2741 C CA . THR B 1 99 ? 17.578 3.07 3.701 1 89.5 99 THR B CA 1
ATOM 2742 C C . THR B 1 99 ? 16.906 1.821 3.141 1 89.5 99 THR B C 1
ATOM 2744 O O . THR B 1 99 ? 17.5 0.746 3.109 1 89.5 99 THR B O 1
ATOM 2747 N N . ILE B 1 100 ? 15.75 1.957 2.654 1 86.56 100 ILE B N 1
ATOM 2748 C CA . ILE B 1 100 ? 14.992 0.839 2.1 1 86.56 100 ILE B CA 1
ATOM 2749 C C . ILE B 1 100 ? 15.695 0.304 0.856 1 86.56 100 ILE B C 1
ATOM 2751 O O . ILE B 1 100 ? 15.82 -0.911 0.681 1 86.56 100 ILE B O 1
ATOM 2755 N N . LEU B 1 101 ? 16.125 1.187 0.019 1 89.25 101 LEU B N 1
ATOM 2756 C CA . LEU B 1 101 ? 16.859 0.792 -1.174 1 89.25 101 LEU B CA 1
ATOM 2757 C C . LEU B 1 101 ? 18.156 0.064 -0.798 1 89.25 101 LEU B C 1
ATOM 2759 O O . LEU B 1 101 ? 18.469 -0.984 -1.367 1 89.25 101 LEU B O 1
ATOM 2763 N N . THR B 1 102 ? 18.844 0.662 0.173 1 89.25 102 THR B N 1
ATOM 2764 C CA . THR B 1 102 ? 20.094 0.07 0.607 1 89.25 102 THR B CA 1
ATOM 2765 C C . THR B 1 102 ? 19.875 -1.339 1.149 1 89.25 102 THR B C 1
ATOM 2767 O O . THR B 1 102 ? 20.641 -2.256 0.847 1 89.25 102 THR B O 1
ATOM 2770 N N . ASP B 1 103 ? 18.859 -1.512 1.898 1 85.5 103 ASP B N 1
ATOM 2771 C CA . ASP B 1 103 ? 18.531 -2.828 2.438 1 85.5 103 ASP B CA 1
ATOM 2772 C C . ASP B 1 103 ? 18.219 -3.82 1.317 1 85.5 103 ASP B C 1
ATOM 2774 O O . ASP B 1 103 ? 18.656 -4.973 1.365 1 85.5 103 ASP B O 1
ATOM 2778 N N . LEU B 1 104 ? 17.5 -3.414 0.303 1 84.94 104 LEU B N 1
ATOM 2779 C CA . LEU B 1 104 ? 17.172 -4.273 -0.829 1 84.94 104 LEU B CA 1
ATOM 2780 C C . LEU B 1 104 ? 18.453 -4.723 -1.552 1 84.94 104 LEU B C 1
ATOM 2782 O O . LEU B 1 104 ? 18.594 -5.902 -1.875 1 84.94 104 LEU B O 1
ATOM 2786 N N . LEU B 1 105 ? 19.312 -3.779 -1.772 1 86.94 105 LEU B N 1
ATOM 2787 C CA . LEU B 1 105 ? 20.562 -4.074 -2.461 1 86.94 105 LEU B CA 1
ATOM 2788 C C . LEU B 1 105 ? 21.391 -5.094 -1.679 1 86.94 105 LEU B C 1
ATOM 2790 O O . LEU B 1 105 ? 21.938 -6.031 -2.26 1 86.94 105 LEU B O 1
ATOM 2794 N N . THR B 1 106 ? 21.375 -4.859 -0.408 1 85.88 106 THR B N 1
ATOM 2795 C CA . THR B 1 106 ? 22.109 -5.773 0.461 1 85.88 106 THR B CA 1
ATOM 2796 C C . THR B 1 106 ? 21.5 -7.172 0.405 1 85.88 106 THR B C 1
ATOM 2798 O O . THR B 1 106 ? 22.219 -8.164 0.281 1 85.88 106 THR B O 1
ATOM 2801 N N . GLU B 1 107 ? 20.281 -7.254 0.433 1 83.56 107 GLU B N 1
ATOM 2802 C CA . GLU B 1 107 ? 19.578 -8.531 0.439 1 83.56 107 GLU B CA 1
ATOM 2803 C C . GLU B 1 107 ? 19.766 -9.273 -0.88 1 83.56 107 GLU B C 1
ATOM 2805 O O . GLU B 1 107 ? 20.016 -10.484 -0.889 1 83.56 107 GLU B O 1
ATOM 2810 N N . LEU B 1 108 ? 19.625 -8.586 -1.99 1 84.69 108 LEU B N 1
ATOM 2811 C CA . LEU B 1 108 ? 19.781 -9.211 -3.299 1 84.69 108 LEU B CA 1
ATOM 2812 C C . LEU B 1 108 ? 21.219 -9.672 -3.521 1 84.69 108 LEU B C 1
ATOM 2814 O O . LEU B 1 108 ? 21.453 -10.719 -4.133 1 84.69 108 LEU B O 1
ATOM 2818 N N . SER B 1 109 ? 22.109 -8.898 -2.967 1 83.25 109 SER B N 1
ATOM 2819 C CA . SER B 1 109 ? 23.516 -9.242 -3.123 1 83.25 109 SER B CA 1
ATOM 2820 C C . SER B 1 109 ? 23.875 -10.484 -2.309 1 83.25 109 SER B C 1
ATOM 2822 O O . SER B 1 109 ? 24.812 -11.211 -2.65 1 83.25 109 SER B O 1
ATOM 2824 N N . GLN B 1 110 ? 23.078 -10.711 -1.271 1 79.38 110 GLN B N 1
ATOM 2825 C CA . GLN B 1 110 ? 23.375 -11.812 -0.372 1 79.38 110 GLN B CA 1
ATOM 2826 C C . GLN B 1 110 ? 22.625 -13.078 -0.776 1 79.38 110 GLN B C 1
ATOM 2828 O O . GLN B 1 110 ? 22.828 -14.141 -0.184 1 79.38 110 GLN B O 1
ATOM 2833 N N . MET B 1 111 ? 21.734 -12.875 -1.702 1 79.5 111 MET B N 1
ATOM 2834 C CA . MET B 1 111 ? 20.984 -14.055 -2.117 1 79.5 111 MET B CA 1
ATOM 2835 C C . MET B 1 111 ? 21.875 -15.055 -2.83 1 79.5 111 MET B C 1
ATOM 2837 O O . MET B 1 111 ? 22.469 -14.742 -3.869 1 79.5 111 MET B O 1
ATOM 2841 N N . ALA B 1 112 ? 22.188 -16.203 -2.191 1 69.12 112 ALA B N 1
ATOM 2842 C CA . ALA B 1 112 ? 23.062 -17.25 -2.691 1 69.12 112 ALA B CA 1
ATOM 2843 C C . ALA B 1 112 ? 22.438 -17.953 -3.906 1 69.12 112 ALA B C 1
ATOM 2845 O O . ALA B 1 112 ? 23.172 -18.453 -4.773 1 69.12 112 ALA B O 1
ATOM 2846 N N . SER B 1 113 ? 21.172 -18.156 -3.775 1 78.56 113 SER B N 1
ATOM 2847 C CA . SER B 1 113 ? 20.422 -18.781 -4.863 1 78.56 113 SER B CA 1
ATOM 2848 C C . SER B 1 113 ? 19.141 -18.016 -5.172 1 78.56 113 SER B C 1
ATOM 2850 O O . SER B 1 113 ? 18.594 -17.344 -4.305 1 78.56 113 SER B O 1
ATOM 2852 N N . TYR B 1 114 ? 18.781 -18.156 -6.371 1 73.88 114 TYR B N 1
ATOM 2853 C CA . TYR B 1 114 ? 17.578 -17.469 -6.828 1 73.88 114 TYR B CA 1
ATOM 2854 C C . TYR B 1 114 ? 16.328 -18.047 -6.16 1 73.88 114 TYR B C 1
ATOM 2856 O O . TYR B 1 114 ? 15.25 -17.453 -6.246 1 73.88 114 TYR B O 1
ATOM 2864 N N . THR B 1 115 ? 16.578 -19.078 -5.344 1 75.88 115 THR B N 1
ATOM 2865 C CA . THR B 1 115 ? 15.43 -19.719 -4.715 1 75.88 115 THR B CA 1
ATOM 2866 C C . THR B 1 115 ? 15.352 -19.359 -3.236 1 75.88 115 THR B C 1
ATOM 2868 O O . THR B 1 115 ? 14.383 -19.703 -2.557 1 75.88 115 THR B O 1
ATOM 2871 N N . HIS B 1 116 ? 16.312 -18.531 -2.773 1 82.31 116 HIS B N 1
ATOM 2872 C CA . HIS B 1 116 ? 16.328 -18.172 -1.36 1 82.31 116 HIS B CA 1
ATOM 2873 C C . HIS B 1 116 ? 15.539 -16.891 -1.111 1 82.31 116 HIS B C 1
ATOM 2875 O O . HIS B 1 116 ? 15.961 -16.047 -0.326 1 82.31 116 HIS B O 1
ATOM 2881 N N . VAL B 1 117 ? 14.445 -16.719 -1.778 1 85.81 117 VAL B N 1
ATOM 2882 C CA . VAL B 1 117 ? 13.57 -15.555 -1.684 1 85.81 117 VAL B CA 1
ATOM 2883 C C . VAL B 1 117 ? 12.953 -15.484 -0.289 1 85.81 117 VAL B C 1
ATOM 2885 O O . VAL B 1 117 ? 12.766 -14.398 0.259 1 85.81 117 VAL B O 1
ATOM 2888 N N . GLU B 1 118 ? 12.742 -16.688 0.329 1 86.88 118 GLU B N 1
ATOM 2889 C CA . GLU B 1 118 ? 12.133 -16.734 1.655 1 86.88 118 GLU B CA 1
ATOM 2890 C C . GLU B 1 118 ? 13 -16.031 2.691 1 86.88 118 GLU B C 1
ATOM 2892 O O . GLU B 1 118 ? 12.492 -15.305 3.545 1 86.88 118 GLU B O 1
ATOM 2897 N N . ASN B 1 119 ? 14.266 -16.188 2.611 1 83.81 119 ASN B N 1
ATOM 2898 C CA . ASN B 1 119 ? 15.188 -15.562 3.549 1 83.81 119 ASN B CA 1
ATOM 2899 C C . ASN B 1 119 ? 15.203 -14.039 3.377 1 83.81 119 ASN B C 1
ATOM 2901 O O . ASN B 1 119 ? 15.234 -13.305 4.363 1 83.81 119 ASN B O 1
ATOM 2905 N N . VAL B 1 120 ? 15.156 -13.68 2.176 1 84.38 120 VAL B N 1
ATOM 2906 C CA . VAL B 1 120 ? 15.117 -12.25 1.883 1 84.38 120 VAL B CA 1
ATOM 2907 C C . VAL B 1 120 ? 13.844 -11.633 2.453 1 84.38 120 VAL B C 1
ATOM 2909 O O . VAL B 1 120 ? 13.883 -10.578 3.088 1 84.38 120 VAL B O 1
ATOM 2912 N N . MET B 1 121 ? 12.758 -12.344 2.301 1 85.62 121 MET B N 1
ATOM 2913 C CA . MET B 1 121 ? 11.469 -11.859 2.789 1 85.62 121 MET B CA 1
ATOM 2914 C C . MET B 1 121 ? 11.461 -11.797 4.312 1 85.62 121 MET B C 1
ATOM 2916 O O . MET B 1 121 ? 10.969 -10.82 4.891 1 85.62 121 MET B O 1
ATOM 2920 N N . ARG B 1 122 ? 12.008 -12.789 4.93 1 83.5 122 ARG B N 1
ATOM 2921 C CA . ARG B 1 122 ? 12.055 -12.836 6.387 1 83.5 122 ARG B CA 1
ATOM 2922 C C . ARG B 1 122 ? 12.859 -11.672 6.945 1 83.5 122 ARG B C 1
ATOM 2924 O O . ARG B 1 122 ? 12.445 -11.023 7.906 1 83.5 122 ARG B O 1
ATOM 2931 N N . ASN B 1 123 ? 13.984 -11.406 6.371 1 81.5 123 ASN B N 1
ATOM 2932 C CA . ASN B 1 123 ? 14.836 -10.305 6.797 1 81.5 123 ASN B CA 1
ATOM 2933 C C . ASN B 1 123 ? 14.133 -8.953 6.609 1 81.5 123 ASN B C 1
ATOM 2935 O O . ASN B 1 123 ? 14.203 -8.094 7.484 1 81.5 123 ASN B O 1
ATOM 2939 N N . ARG B 1 124 ? 13.461 -8.867 5.531 1 80.19 124 ARG B N 1
ATOM 2940 C CA . ARG B 1 124 ? 12.758 -7.621 5.234 1 80.19 124 ARG B CA 1
ATOM 2941 C C . ARG B 1 124 ? 11.617 -7.387 6.219 1 80.19 124 ARG B C 1
ATOM 2943 O O . ARG B 1 124 ? 11.391 -6.254 6.652 1 80.19 124 ARG B O 1
ATOM 2950 N N . MET B 1 125 ? 10.906 -8.398 6.535 1 79.88 125 MET B N 1
ATOM 2951 C CA . MET B 1 125 ? 9.789 -8.266 7.469 1 79.88 125 MET B CA 1
ATOM 2952 C C . MET B 1 125 ? 10.289 -7.879 8.859 1 79.88 125 MET B C 1
ATOM 2954 O O . MET B 1 125 ? 9.641 -7.094 9.555 1 79.88 125 MET B O 1
ATOM 2958 N N . ARG B 1 126 ? 11.414 -8.398 9.18 1 76.62 126 ARG B N 1
ATOM 2959 C CA . ARG B 1 126 ? 12.008 -8.047 10.461 1 76.62 126 ARG B CA 1
ATOM 2960 C C . ARG B 1 126 ? 12.414 -6.578 10.5 1 76.62 126 ARG B C 1
ATOM 2962 O O . ARG B 1 126 ? 12.148 -5.879 11.477 1 76.62 126 ARG B O 1
ATOM 2969 N N . ASP B 1 127 ? 12.984 -6.137 9.43 1 75.75 127 ASP B N 1
ATOM 2970 C CA . ASP B 1 127 ? 13.422 -4.746 9.336 1 75.75 127 ASP B CA 1
ATOM 2971 C C . ASP B 1 127 ? 12.227 -3.793 9.328 1 75.75 127 ASP B C 1
ATOM 2973 O O . ASP B 1 127 ? 12.273 -2.723 9.938 1 75.75 127 ASP B O 1
ATOM 2977 N N . MET B 1 128 ? 11.195 -4.18 8.648 1 75.62 128 MET B N 1
ATOM 2978 C CA . MET B 1 128 ? 9.992 -3.355 8.57 1 75.62 128 MET B CA 1
ATOM 2979 C C . MET B 1 128 ? 9.344 -3.207 9.945 1 75.62 128 MET B C 1
ATOM 2981 O O . MET B 1 128 ? 8.875 -2.127 10.297 1 75.62 128 MET B O 1
ATOM 2985 N N . HIS B 1 129 ? 9.367 -4.242 10.68 1 72.38 129 HIS B N 1
ATOM 2986 C CA . HIS B 1 129 ? 8.766 -4.207 12.008 1 72.38 129 HIS B CA 1
ATOM 2987 C C . HIS B 1 129 ? 9.539 -3.279 12.938 1 72.38 129 HIS B C 1
ATOM 2989 O O . HIS B 1 129 ? 8.938 -2.602 13.781 1 72.38 129 HIS B O 1
ATOM 2995 N N . SER B 1 130 ? 10.805 -3.203 12.703 1 74.88 130 SER B N 1
ATOM 2996 C CA . SER B 1 130 ? 11.648 -2.408 13.586 1 74.88 130 SER B CA 1
ATOM 2997 C C . SER B 1 130 ? 11.523 -0.919 13.281 1 74.88 130 SER B C 1
ATOM 2999 O O . SER B 1 130 ? 11.844 -0.078 14.125 1 74.88 130 SER B O 1
ATOM 3001 N N . ASN B 1 131 ? 11 -0.601 12.141 1 80.81 131 ASN B N 1
ATOM 3002 C CA . ASN B 1 131 ? 10.906 0.808 11.773 1 80.81 131 ASN B CA 1
ATOM 3003 C C . ASN B 1 131 ? 9.562 1.131 11.133 1 80.81 131 ASN B C 1
ATOM 3005 O O . ASN B 1 131 ? 9.516 1.795 10.094 1 80.81 131 ASN B O 1
ATOM 3009 N N . MET B 1 132 ? 8.555 0.713 11.758 1 81.5 132 MET B N 1
ATOM 3010 C CA . MET B 1 132 ? 7.207 0.846 11.219 1 81.5 132 MET B CA 1
ATOM 3011 C C . MET B 1 132 ? 6.824 2.314 11.07 1 81.5 132 MET B C 1
ATOM 3013 O O . MET B 1 132 ? 6.16 2.691 10.102 1 81.5 132 MET B O 1
ATOM 3017 N N . ASP B 1 133 ? 7.289 3.129 12.023 1 87.5 133 ASP B N 1
ATOM 3018 C CA . ASP B 1 133 ? 6.984 4.555 11.945 1 87.5 133 ASP B CA 1
ATOM 3019 C C . ASP B 1 133 ? 7.547 5.172 10.672 1 87.5 133 ASP B C 1
ATOM 3021 O O . ASP B 1 133 ? 6.855 5.922 9.977 1 87.5 133 ASP B O 1
ATOM 3025 N N . LEU B 1 134 ? 8.734 4.812 10.438 1 88.12 134 LEU B N 1
ATOM 3026 C CA . LEU B 1 134 ? 9.383 5.348 9.242 1 88.12 134 LEU B CA 1
ATOM 3027 C C . LEU B 1 134 ? 8.688 4.859 7.98 1 88.12 134 LEU B C 1
ATOM 3029 O O . LEU B 1 134 ? 8.492 5.629 7.035 1 88.12 134 LEU B O 1
ATOM 3033 N N . MET B 1 135 ? 8.242 3.645 7.961 1 84.31 135 MET B N 1
ATOM 3034 C CA . MET B 1 135 ? 7.574 3.066 6.797 1 84.31 135 MET B CA 1
ATOM 3035 C C . MET B 1 135 ? 6.238 3.754 6.539 1 84.31 135 MET B C 1
ATOM 3037 O O . MET B 1 135 ? 5.902 4.051 5.391 1 84.31 135 MET B O 1
ATOM 3041 N N . LYS B 1 136 ? 5.598 4.082 7.574 1 85.25 136 LYS B N 1
ATOM 3042 C CA . LYS B 1 136 ? 4.309 4.762 7.453 1 85.25 136 LYS B CA 1
ATOM 3043 C C . LYS B 1 136 ? 4.477 6.145 6.832 1 85.25 136 LYS B C 1
ATOM 3045 O O . LYS B 1 136 ? 3.723 6.523 5.93 1 85.25 136 LYS B O 1
ATOM 3050 N N . VAL B 1 137 ? 5.48 6.805 7.309 1 90.81 137 VAL B N 1
ATOM 3051 C CA . VAL B 1 137 ? 5.715 8.148 6.797 1 90.81 137 VAL B CA 1
ATOM 3052 C C . VAL B 1 137 ? 6.137 8.086 5.332 1 90.81 137 VAL B C 1
ATOM 3054 O O . VAL B 1 137 ? 5.645 8.852 4.504 1 90.81 137 VAL B O 1
ATOM 3057 N N . CYS B 1 138 ? 6.949 7.117 5 1 89.19 138 CYS B N 1
ATOM 3058 C CA . CYS B 1 138 ? 7.496 6.996 3.652 1 89.19 138 CYS B CA 1
ATOM 3059 C C . CYS B 1 138 ? 6.438 6.496 2.678 1 89.19 138 CYS B C 1
ATOM 3061 O O . CYS B 1 138 ? 6.352 6.973 1.545 1 89.19 138 CYS B O 1
ATOM 3063 N N . PHE B 1 139 ? 5.5 5.641 3.131 1 84.12 139 PHE B N 1
ATOM 3064 C CA . PHE B 1 139 ? 4.562 4.996 2.217 1 84.12 139 PHE B CA 1
ATOM 3065 C C . PHE B 1 139 ? 3.252 5.77 2.148 1 84.12 139 PHE B C 1
ATOM 3067 O O . PHE B 1 139 ? 2.645 5.879 1.082 1 84.12 139 PHE B O 1
ATOM 3074 N N . PHE B 1 140 ? 2.891 6.293 3.246 1 84.31 140 PHE B N 1
ATOM 3075 C CA . PHE B 1 140 ? 1.545 6.852 3.285 1 84.31 140 PHE B CA 1
ATOM 3076 C C . PHE B 1 140 ? 1.587 8.375 3.223 1 84.31 140 PHE B C 1
ATOM 3078 O O . PHE B 1 140 ? 0.936 8.984 2.373 1 84.31 140 PHE B O 1
ATOM 3085 N N . GLU B 1 141 ? 2.416 8.977 4.02 1 85.56 141 GLU B N 1
ATOM 3086 C CA . GLU B 1 141 ? 2.434 10.43 4.098 1 85.56 141 GLU B CA 1
ATOM 3087 C C . GLU B 1 141 ? 2.949 11.047 2.801 1 85.56 141 GLU B C 1
ATOM 3089 O O . GLU B 1 141 ? 2.424 12.062 2.338 1 85.56 141 GLU B O 1
ATOM 3094 N N . ALA B 1 142 ? 3.912 10.391 2.205 1 85.62 142 ALA B N 1
ATOM 3095 C CA . ALA B 1 142 ? 4.547 10.914 0.999 1 85.62 142 ALA B CA 1
ATOM 3096 C C . ALA B 1 142 ? 3.539 11.039 -0.14 1 85.62 142 ALA B C 1
ATOM 3098 O O . ALA B 1 142 ? 3.713 11.867 -1.042 1 85.62 142 ALA B O 1
ATOM 3099 N N . GLN B 1 143 ? 2.426 10.305 -0.046 1 84 143 GLN B N 1
ATOM 3100 C CA . GLN B 1 143 ? 1.441 10.266 -1.122 1 84 143 GLN B CA 1
ATOM 3101 C C . GLN B 1 143 ? 0.665 11.578 -1.198 1 84 143 GLN B C 1
ATOM 3103 O O . GLN B 1 143 ? 0.04 11.883 -2.219 1 84 143 GLN B O 1
ATOM 3108 N N . PHE B 1 144 ? 0.765 12.375 -0.176 1 85.44 144 PHE B N 1
ATOM 3109 C CA . PHE B 1 144 ? 0.004 13.617 -0.117 1 85.44 144 PHE B CA 1
ATOM 3110 C C . PHE B 1 144 ? 0.898 14.82 -0.42 1 85.44 144 PHE B C 1
ATOM 3112 O O . PHE B 1 144 ? 0.479 15.969 -0.264 1 85.44 144 PHE B O 1
ATOM 3119 N N . HIS B 1 145 ? 2.08 14.523 -0.786 1 88.81 145 HIS B N 1
ATOM 3120 C CA . HIS B 1 145 ? 3.055 15.531 -1.19 1 88.81 145 HIS B CA 1
ATOM 3121 C C . HIS B 1 145 ? 3.625 15.227 -2.57 1 88.81 145 HIS B C 1
ATOM 3123 O O . HIS B 1 145 ? 4.672 14.586 -2.686 1 88.81 145 HIS B O 1
ATOM 3129 N N . PRO B 1 146 ? 2.994 15.742 -3.58 1 85.94 146 PRO B N 1
ATOM 3130 C CA . PRO B 1 146 ? 3.285 15.328 -4.953 1 85.94 146 PRO B CA 1
ATOM 3131 C C . PRO B 1 146 ? 4.754 15.508 -5.328 1 85.94 146 PRO B C 1
ATOM 3133 O O . PRO B 1 146 ? 5.344 14.633 -5.969 1 85.94 146 PRO B O 1
ATOM 3136 N N . ASP B 1 147 ? 5.324 16.641 -4.938 1 88.12 147 ASP B N 1
ATOM 3137 C CA . ASP B 1 147 ? 6.727 16.891 -5.266 1 88.12 147 ASP B CA 1
ATOM 3138 C C . ASP B 1 147 ? 7.629 15.836 -4.617 1 88.12 147 ASP B C 1
ATOM 3140 O O . ASP B 1 147 ? 8.547 15.32 -5.254 1 88.12 147 ASP B O 1
ATOM 3144 N N . LEU B 1 148 ? 7.328 15.562 -3.369 1 89 148 LEU B N 1
ATOM 3145 C CA . LEU B 1 148 ? 8.102 14.578 -2.619 1 89 148 LEU B CA 1
ATOM 3146 C C . LEU B 1 148 ? 7.871 13.172 -3.174 1 89 148 LEU B C 1
ATOM 3148 O O . LEU B 1 148 ? 8.828 12.422 -3.377 1 89 148 LEU B O 1
ATOM 3152 N N . ARG B 1 149 ? 6.68 12.82 -3.453 1 87.06 149 ARG B N 1
ATOM 3153 C CA . ARG B 1 149 ? 6.316 11.531 -4.023 1 87.06 149 ARG B CA 1
ATOM 3154 C C . ARG B 1 149 ? 7.016 11.305 -5.359 1 87.06 149 ARG B C 1
ATOM 3156 O O . ARG B 1 149 ? 7.609 10.242 -5.586 1 87.06 149 ARG B O 1
ATOM 3163 N N . ASP B 1 150 ? 7.016 12.281 -6.211 1 86.81 150 ASP B N 1
ATOM 3164 C CA . ASP B 1 150 ? 7.602 12.156 -7.543 1 86.81 150 ASP B CA 1
ATOM 3165 C C . ASP B 1 150 ? 9.117 12.016 -7.465 1 86.81 150 ASP B C 1
ATOM 3167 O O . ASP B 1 150 ? 9.719 11.25 -8.227 1 86.81 150 ASP B O 1
ATOM 3171 N N . ARG B 1 151 ? 9.617 12.742 -6.559 1 87 151 ARG B N 1
ATOM 3172 C CA . ARG B 1 151 ? 11.07 12.672 -6.383 1 87 151 ARG B CA 1
ATOM 3173 C C . ARG B 1 151 ? 11.492 11.297 -5.887 1 87 151 ARG B C 1
ATOM 3175 O O . ARG B 1 151 ? 12.453 10.719 -6.398 1 87 151 ARG B O 1
ATOM 3182 N N . VAL B 1 152 ? 10.805 10.797 -4.934 1 87.94 152 VAL B N 1
ATOM 3183 C CA . VAL B 1 152 ? 11.094 9.469 -4.398 1 87.94 152 VAL B CA 1
ATOM 3184 C C . VAL B 1 152 ? 10.922 8.422 -5.496 1 87.94 152 VAL B C 1
ATOM 3186 O O . VAL B 1 152 ? 11.734 7.504 -5.621 1 87.94 152 VAL B O 1
ATOM 3189 N N . HIS B 1 153 ? 9.922 8.539 -6.223 1 85.12 153 HIS B N 1
ATOM 3190 C CA . HIS B 1 153 ? 9.664 7.598 -7.305 1 85.12 153 HIS B CA 1
ATOM 3191 C C . HIS B 1 153 ? 10.805 7.582 -8.312 1 85.12 153 HIS B C 1
ATOM 3193 O O . HIS B 1 153 ? 11.312 6.52 -8.664 1 85.12 153 HIS B O 1
ATOM 3199 N N . SER B 1 154 ? 11.203 8.711 -8.773 1 85.88 154 SER B N 1
ATOM 3200 C CA . SER B 1 154 ? 12.195 8.812 -9.836 1 85.88 154 SER B CA 1
ATOM 3201 C C . SER B 1 154 ? 13.594 8.469 -9.328 1 85.88 154 SER B C 1
ATOM 3203 O O . SER B 1 154 ? 14.398 7.883 -10.055 1 85.88 154 SER B O 1
ATOM 3205 N N . GLU B 1 155 ? 13.773 8.727 -8.07 1 85.81 155 GLU B N 1
ATOM 3206 C CA . GLU B 1 155 ? 15.156 8.633 -7.602 1 85.81 155 GLU B CA 1
ATOM 3207 C C . GLU B 1 155 ? 15.398 7.316 -6.867 1 85.81 155 GLU B C 1
ATOM 3209 O O . GLU B 1 155 ? 16.516 6.793 -6.863 1 85.81 155 GLU B O 1
ATOM 3214 N N . VAL B 1 156 ? 14.367 6.871 -6.242 1 88.75 156 VAL B N 1
ATOM 3215 C CA . VAL B 1 156 ? 14.633 5.719 -5.383 1 88.75 156 VAL B CA 1
ATOM 3216 C C . VAL B 1 156 ? 13.859 4.508 -5.891 1 88.75 156 VAL B C 1
ATOM 3218 O O . VAL B 1 156 ? 14.438 3.445 -6.125 1 88.75 156 VAL B O 1
ATOM 3221 N N . ILE B 1 157 ? 12.656 4.609 -6.121 1 86.56 157 ILE B N 1
ATOM 3222 C CA . ILE B 1 157 ? 11.812 3.484 -6.512 1 86.56 157 ILE B CA 1
ATOM 3223 C C . ILE B 1 157 ? 12.242 2.965 -7.879 1 86.56 157 ILE B C 1
ATOM 3225 O O . ILE B 1 157 ? 12.352 1.753 -8.086 1 86.56 157 ILE B O 1
ATOM 3229 N N . ALA B 1 158 ? 12.477 3.895 -8.805 1 86.69 158 ALA B N 1
ATOM 3230 C CA . ALA B 1 158 ? 12.953 3.502 -10.133 1 86.69 158 ALA B CA 1
ATOM 3231 C C . ALA B 1 158 ? 14.25 2.705 -10.039 1 86.69 158 ALA B C 1
ATOM 3233 O O . ALA B 1 158 ? 14.43 1.714 -10.75 1 86.69 158 ALA B O 1
ATOM 3234 N N . ARG B 1 159 ? 15.07 3.115 -9.18 1 89.94 159 ARG B N 1
ATOM 3235 C CA . ARG B 1 159 ? 16.344 2.416 -9 1 89.94 159 ARG B CA 1
ATOM 3236 C C . ARG B 1 159 ? 16.125 1.029 -8.406 1 89.94 159 ARG B C 1
ATOM 3238 O O . ARG B 1 159 ? 16.781 0.068 -8.805 1 89.94 159 ARG B O 1
ATOM 3245 N N . MET B 1 160 ? 15.258 0.919 -7.457 1 89.56 160 MET B N 1
ATOM 3246 C CA . MET B 1 160 ? 14.922 -0.375 -6.871 1 89.56 160 MET B CA 1
ATOM 3247 C C . MET B 1 160 ? 14.406 -1.338 -7.938 1 89.56 160 MET B C 1
ATOM 3249 O O . MET B 1 160 ? 14.812 -2.502 -7.977 1 89.56 160 MET B O 1
ATOM 3253 N N . LEU B 1 161 ? 13.578 -0.794 -8.773 1 89.25 161 LEU B N 1
ATOM 3254 C CA . LEU B 1 161 ? 13.008 -1.611 -9.844 1 89.25 161 LEU B CA 1
ATOM 3255 C C . LEU B 1 161 ? 14.086 -2.029 -10.836 1 89.25 161 LEU B C 1
ATOM 3257 O O . LEU B 1 161 ? 14.133 -3.186 -11.266 1 89.25 161 LEU B O 1
ATOM 3261 N N . ASP B 1 162 ? 14.93 -1.106 -11.125 1 91.25 162 ASP B N 1
ATOM 3262 C CA . ASP B 1 162 ? 16.016 -1.397 -12.062 1 91.25 162 ASP B CA 1
ATOM 3263 C C . ASP B 1 162 ? 16.922 -2.506 -11.523 1 91.25 162 ASP B C 1
ATOM 3265 O O . ASP B 1 162 ? 17.266 -3.439 -12.25 1 91.25 162 ASP B O 1
ATOM 3269 N N . VAL B 1 163 ? 17.266 -2.398 -10.328 1 90.5 163 VAL B N 1
ATOM 3270 C CA . VAL B 1 163 ? 18.172 -3.365 -9.711 1 90.5 163 VAL B CA 1
ATOM 3271 C C . VAL B 1 163 ? 17.5 -4.738 -9.664 1 90.5 163 VAL B C 1
ATOM 3273 O O . VAL B 1 163 ? 18.125 -5.75 -9.992 1 90.5 163 VAL B O 1
ATOM 3276 N N . ALA B 1 164 ? 16.25 -4.773 -9.266 1 91.31 164 ALA B N 1
ATOM 3277 C CA . ALA B 1 164 ? 15.523 -6.039 -9.203 1 91.31 164 ALA B CA 1
ATOM 3278 C C . ALA B 1 164 ? 15.359 -6.645 -10.594 1 91.31 164 ALA B C 1
ATOM 3280 O O . ALA B 1 164 ? 15.508 -7.859 -10.773 1 91.31 164 ALA B O 1
ATOM 3281 N N . GLU B 1 165 ? 15.023 -5.785 -11.539 1 92.94 165 GLU B N 1
ATOM 3282 C CA . GLU B 1 165 ? 14.883 -6.238 -12.922 1 92.94 165 GLU B CA 1
ATOM 3283 C C . GLU B 1 165 ? 16.156 -6.906 -13.422 1 92.94 165 GLU B C 1
ATOM 3285 O O . GLU B 1 165 ? 16.109 -7.98 -14.016 1 92.94 165 GLU B O 1
ATOM 3290 N N . ASP B 1 166 ? 17.234 -6.262 -13.18 1 92.69 166 ASP B N 1
ATOM 3291 C CA . ASP B 1 166 ? 18.516 -6.805 -13.594 1 92.69 166 ASP B CA 1
ATOM 3292 C C . ASP B 1 166 ? 18.797 -8.148 -12.914 1 92.69 166 ASP B C 1
ATOM 3294 O O . ASP B 1 166 ? 19.297 -9.078 -13.547 1 92.69 166 ASP B O 1
ATOM 3298 N N . PHE B 1 167 ? 18.484 -8.172 -11.695 1 91.12 167 PHE B N 1
ATOM 3299 C CA . PHE B 1 167 ? 18.672 -9.398 -10.93 1 91.12 167 PHE B CA 1
ATOM 3300 C C . PHE B 1 167 ? 17.859 -10.539 -11.531 1 91.12 167 PHE B C 1
ATOM 3302 O O . PHE B 1 167 ? 18.391 -11.625 -11.766 1 91.12 167 PHE B O 1
ATOM 3309 N N . PHE B 1 168 ? 16.672 -10.336 -11.883 1 92.81 168 PHE B N 1
ATOM 3310 C CA . PHE B 1 168 ? 15.789 -11.398 -12.359 1 92.81 168 PHE B CA 1
ATOM 3311 C C . PHE B 1 168 ? 16.078 -11.727 -13.82 1 92.81 168 PHE B C 1
ATOM 3313 O O . PHE B 1 168 ? 15.922 -12.875 -14.242 1 92.81 168 PHE B O 1
ATOM 3320 N N . GLN B 1 169 ? 16.484 -10.695 -14.539 1 94.44 169 GLN B N 1
ATOM 3321 C CA . GLN B 1 169 ? 16.953 -10.984 -15.891 1 94.44 169 GLN B CA 1
ATOM 3322 C C . GLN B 1 169 ? 18.109 -11.977 -15.875 1 94.44 169 GLN B C 1
ATOM 3324 O O . GLN B 1 169 ? 18.125 -12.922 -16.672 1 94.44 169 GLN B O 1
ATOM 3329 N N . THR B 1 170 ? 19 -11.789 -15.039 1 92.06 170 THR B N 1
ATOM 3330 C CA . THR B 1 170 ? 20.141 -12.695 -14.898 1 92.06 170 THR B CA 1
ATOM 3331 C C . THR B 1 170 ? 19.672 -14.094 -14.508 1 92.06 170 THR B C 1
ATOM 3333 O O . THR B 1 170 ? 20.188 -15.086 -15.023 1 92.06 170 THR B O 1
ATOM 3336 N N . ALA B 1 171 ? 18.75 -14.141 -13.57 1 90.5 171 ALA B N 1
ATOM 3337 C CA . ALA B 1 171 ? 18.203 -15.43 -13.141 1 90.5 171 ALA B CA 1
ATOM 3338 C C . ALA B 1 171 ? 17.562 -16.156 -14.312 1 90.5 171 ALA B C 1
ATOM 3340 O O . ALA B 1 171 ? 17.672 -17.391 -14.43 1 90.5 171 ALA B O 1
ATOM 3341 N N . MET B 1 172 ? 16.906 -15.445 -15.188 1 93.25 172 MET B N 1
ATOM 3342 C CA . MET B 1 172 ? 16.281 -16.031 -16.375 1 93.25 172 MET B CA 1
ATOM 3343 C C . MET B 1 172 ? 17.328 -16.484 -17.375 1 93.25 172 MET B C 1
ATOM 3345 O O . MET B 1 172 ? 17.234 -17.562 -17.953 1 93.25 172 MET B O 1
ATOM 3349 N N . ASP B 1 173 ? 18.312 -15.664 -17.531 1 93.56 173 ASP B N 1
ATOM 3350 C CA . ASP B 1 173 ? 19.391 -15.977 -18.469 1 93.56 173 ASP B CA 1
ATOM 3351 C C . ASP B 1 173 ? 20.125 -17.234 -18.047 1 93.56 173 ASP B C 1
ATOM 3353 O O . ASP B 1 173 ? 20.609 -18 -18.891 1 93.56 173 ASP B O 1
ATOM 3357 N N . ARG B 1 174 ? 20.188 -17.5 -16.812 1 91.75 174 ARG B N 1
ATOM 3358 C CA . ARG B 1 174 ? 20.875 -18.656 -16.266 1 91.75 174 ARG B CA 1
ATOM 3359 C C . ARG B 1 174 ? 19.969 -19.875 -16.219 1 91.75 174 ARG B C 1
ATOM 3361 O O . ARG B 1 174 ? 20.375 -20.953 -15.773 1 91.75 174 ARG B O 1
ATOM 3368 N N . GLY B 1 175 ? 18.75 -19.688 -16.5 1 90.94 175 GLY B N 1
ATOM 3369 C CA . GLY B 1 175 ? 17.797 -20.781 -16.578 1 90.94 175 GLY B CA 1
ATOM 3370 C C . GLY B 1 175 ? 17.156 -21.125 -15.25 1 90.94 175 GLY B C 1
ATOM 3371 O O . GLY B 1 175 ? 16.438 -22.125 -15.141 1 90.94 175 GLY B O 1
ATOM 3372 N N . ALA B 1 176 ? 17.406 -20.312 -14.258 1 89.81 176 ALA B N 1
ATOM 3373 C CA . ALA B 1 176 ? 16.812 -20.547 -12.938 1 89.81 176 ALA B CA 1
ATOM 3374 C C . ALA B 1 176 ? 15.336 -20.172 -12.93 1 89.81 176 ALA B C 1
ATOM 3376 O O . ALA B 1 176 ? 14.539 -20.812 -12.242 1 89.81 176 ALA B O 1
ATOM 3377 N N . TYR B 1 177 ? 14.977 -19.125 -13.703 1 91.88 177 TYR B N 1
ATOM 3378 C CA . TYR B 1 177 ? 13.594 -18.688 -13.82 1 91.88 177 TYR B CA 1
ATOM 3379 C C . TYR B 1 177 ? 13.07 -18.891 -15.234 1 91.88 177 TYR B C 1
ATOM 3381 O O . TYR B 1 177 ? 13.844 -18.875 -16.203 1 91.88 177 TYR B O 1
ATOM 3389 N N . ARG B 1 178 ? 11.797 -19.172 -15.344 1 93.12 178 ARG B N 1
ATOM 3390 C CA . ARG B 1 178 ? 11.203 -19.25 -16.672 1 93.12 178 ARG B CA 1
ATOM 3391 C C . ARG B 1 178 ? 11.25 -17.906 -17.391 1 93.12 178 ARG B C 1
ATOM 3393 O O . ARG B 1 178 ? 11.312 -16.859 -16.75 1 93.12 178 ARG B O 1
ATOM 3400 N N . PRO B 1 179 ? 11.266 -17.953 -18.734 1 92.81 179 PRO B N 1
ATOM 3401 C CA . PRO B 1 179 ? 11.289 -16.703 -19.484 1 92.81 179 PRO B CA 1
ATOM 3402 C C . PRO B 1 179 ? 10.016 -15.867 -19.281 1 92.81 179 PRO B C 1
ATOM 3404 O O . PRO B 1 179 ? 8.914 -16.359 -19.531 1 92.81 179 PRO B O 1
ATOM 3407 N N . MET B 1 180 ? 10.219 -14.703 -18.734 1 94.31 180 MET B N 1
ATOM 3408 C CA . MET B 1 180 ? 9.148 -13.742 -18.484 1 94.31 180 MET B CA 1
ATOM 3409 C C . MET B 1 180 ? 9.641 -12.312 -18.641 1 94.31 180 MET B C 1
ATOM 3411 O O . MET B 1 180 ? 10.797 -12.086 -19 1 94.31 180 MET B O 1
ATOM 3415 N N . ASN B 1 181 ? 8.711 -11.398 -18.562 1 94.06 181 ASN B N 1
ATOM 3416 C CA . ASN B 1 181 ? 9.109 -9.992 -18.5 1 94.06 181 ASN B CA 1
ATOM 3417 C C . ASN B 1 181 ? 9.75 -9.656 -17.156 1 94.06 181 ASN B C 1
ATOM 3419 O O . ASN B 1 181 ? 9.078 -9.672 -16.125 1 94.06 181 ASN B O 1
ATOM 3423 N N . PRO B 1 182 ? 11.031 -9.391 -17.141 1 94.5 182 PRO B N 1
ATOM 3424 C CA . PRO B 1 182 ? 11.711 -9.156 -15.867 1 94.5 182 PRO B CA 1
ATOM 3425 C C . PRO B 1 182 ? 11.133 -7.965 -15.102 1 94.5 182 PRO B C 1
ATOM 3427 O O . PRO B 1 182 ? 11.195 -7.93 -13.86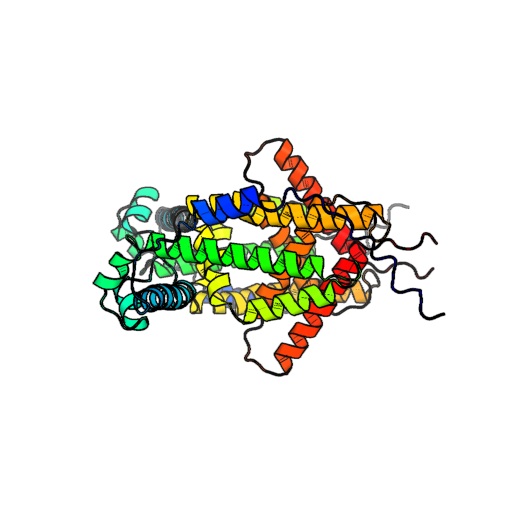7 1 94.5 182 PRO B O 1
ATOM 3430 N N . LYS B 1 183 ? 10.508 -7.023 -15.781 1 91.69 183 LYS B N 1
ATOM 3431 C CA . LYS B 1 183 ? 9.867 -5.887 -15.133 1 91.69 183 LYS B CA 1
ATOM 3432 C C . LYS B 1 183 ? 8.68 -6.332 -14.281 1 91.69 183 LYS B C 1
ATOM 3434 O O . LYS B 1 183 ? 8.492 -5.848 -13.164 1 91.69 183 LYS B O 1
ATOM 3439 N N . VAL B 1 184 ? 7.98 -7.262 -14.797 1 91.75 184 VAL B N 1
ATOM 3440 C CA . VAL B 1 184 ? 6.816 -7.777 -14.086 1 91.75 184 VAL B CA 1
ATOM 3441 C C . VAL B 1 184 ? 7.266 -8.57 -12.859 1 91.75 184 VAL B C 1
ATOM 3443 O O . VAL B 1 184 ? 6.727 -8.391 -11.766 1 91.75 184 VAL B O 1
ATOM 3446 N N . VAL B 1 185 ? 8.289 -9.367 -13.055 1 93.31 185 VAL B N 1
ATOM 3447 C CA . VAL B 1 185 ? 8.797 -10.195 -11.961 1 93.31 185 VAL B CA 1
ATOM 3448 C C . VAL B 1 185 ? 9.32 -9.297 -10.844 1 93.31 185 VAL B C 1
ATOM 3450 O O . VAL B 1 185 ? 9.062 -9.555 -9.664 1 93.31 185 VAL B O 1
ATOM 3453 N N . ALA B 1 186 ? 10.023 -8.25 -11.242 1 91.81 186 ALA B N 1
ATOM 3454 C CA . ALA B 1 186 ? 10.562 -7.297 -10.266 1 91.81 186 ALA B CA 1
ATOM 3455 C C . ALA B 1 186 ? 9.445 -6.641 -9.469 1 91.81 186 ALA B C 1
ATOM 3457 O O . ALA B 1 186 ? 9.539 -6.508 -8.242 1 91.81 186 ALA B O 1
ATOM 3458 N N . ARG B 1 187 ? 8.383 -6.262 -10.086 1 90.38 187 ARG B N 1
ATOM 3459 C CA . ARG B 1 187 ? 7.258 -5.602 -9.438 1 90.38 187 ARG B CA 1
ATOM 3460 C C . ARG B 1 187 ? 6.535 -6.562 -8.492 1 90.38 187 ARG B C 1
ATOM 3462 O O . ARG B 1 187 ? 6.141 -6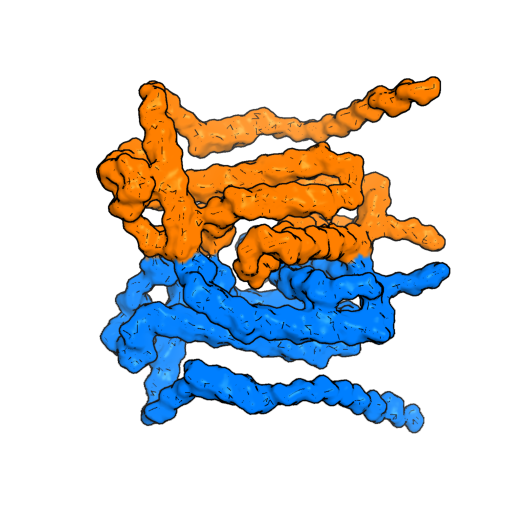.176 -7.391 1 90.38 187 ARG B O 1
ATOM 3469 N N . VAL B 1 188 ? 6.395 -7.777 -8.945 1 91.56 188 VAL B N 1
ATOM 3470 C CA . VAL B 1 188 ? 5.75 -8.781 -8.102 1 91.56 188 VAL B CA 1
ATOM 3471 C C . VAL B 1 188 ? 6.617 -9.062 -6.875 1 91.56 188 VAL B C 1
ATOM 3473 O O . VAL B 1 188 ? 6.109 -9.141 -5.754 1 91.56 188 VAL B O 1
ATOM 3476 N N . PHE B 1 189 ? 7.902 -9.141 -7.117 1 91.69 189 PHE B N 1
ATOM 3477 C CA . PHE B 1 189 ? 8.836 -9.406 -6.031 1 91.69 189 PHE B CA 1
ATOM 3478 C C . PHE B 1 189 ? 8.805 -8.289 -4.996 1 91.69 189 PHE B C 1
ATOM 3480 O O . PHE B 1 189 ? 8.664 -8.547 -3.799 1 91.69 189 PHE B O 1
ATOM 3487 N N . LEU B 1 190 ? 8.898 -7.105 -5.414 1 88.19 190 LEU B N 1
ATOM 3488 C CA . LEU B 1 190 ? 8.891 -5.965 -4.504 1 88.19 190 LEU B CA 1
ATOM 3489 C C . LEU B 1 190 ? 7.52 -5.801 -3.852 1 88.19 190 LEU B C 1
ATOM 3491 O O . LEU B 1 190 ? 7.426 -5.426 -2.682 1 88.19 190 LEU B O 1
ATOM 3495 N N . GLY B 1 191 ? 6.504 -6.082 -4.621 1 87 191 GLY B N 1
ATOM 3496 C CA . GLY B 1 191 ? 5.148 -5.953 -4.113 1 87 191 GLY B CA 1
ATOM 3497 C C . GLY B 1 191 ? 4.816 -6.969 -3.033 1 87 191 GLY B C 1
ATOM 3498 O O . GLY B 1 191 ? 3.961 -6.719 -2.182 1 87 191 GLY B O 1
ATOM 3499 N N . MET B 1 192 ? 5.438 -8.102 -3.039 1 87.38 192 MET B N 1
ATOM 3500 C CA . MET B 1 192 ? 5.117 -9.133 -2.055 1 87.38 192 MET B CA 1
ATOM 3501 C C . MET B 1 192 ? 5.535 -8.695 -0.654 1 87.38 192 MET B C 1
ATOM 3503 O O . MET B 1 192 ? 4.973 -9.156 0.339 1 87.38 192 MET B O 1
ATOM 3507 N N . PHE B 1 193 ? 6.457 -7.789 -0.591 1 79.69 193 PHE B N 1
ATOM 3508 C CA . PHE B 1 193 ? 6.852 -7.266 0.71 1 79.69 193 PHE B CA 1
ATOM 3509 C C . PHE B 1 193 ? 5.77 -6.359 1.282 1 79.69 193 PHE B C 1
ATOM 3511 O O . PHE B 1 193 ? 5.566 -6.316 2.498 1 79.69 193 PHE B O 1
ATOM 3518 N N . THR B 1 194 ? 5.18 -5.723 0.361 1 76.38 194 THR B N 1
ATOM 3519 C CA . THR B 1 194 ? 4.062 -4.883 0.784 1 76.38 194 THR B CA 1
ATOM 3520 C C . THR B 1 194 ? 2.893 -5.738 1.26 1 76.38 194 THR B C 1
ATOM 3522 O O . THR B 1 194 ? 2.234 -5.41 2.248 1 76.38 194 THR B O 1
ATOM 3525 N N . ILE B 1 195 ? 2.672 -6.836 0.603 1 77.81 195 ILE B N 1
ATOM 3526 C CA . ILE B 1 195 ? 1.611 -7.762 0.989 1 77.81 195 ILE B CA 1
ATOM 3527 C C . ILE B 1 195 ? 1.875 -8.289 2.396 1 77.81 195 ILE B C 1
ATOM 3529 O O . ILE B 1 195 ? 0.996 -8.242 3.26 1 77.81 195 ILE B O 1
ATOM 3533 N N . ALA B 1 196 ? 3.057 -8.672 2.662 1 71.62 196 ALA B N 1
ATOM 3534 C CA . ALA B 1 196 ? 3.434 -9.211 3.965 1 71.62 196 ALA B CA 1
ATOM 3535 C C . ALA B 1 196 ? 3.346 -8.141 5.051 1 71.62 196 ALA B C 1
ATOM 3537 O O . ALA B 1 196 ? 2.895 -8.414 6.164 1 71.62 196 ALA B O 1
ATOM 3538 N N . GLY B 1 197 ? 3.76 -6.949 4.668 1 69.44 197 GLY B N 1
ATOM 3539 C CA . GLY B 1 197 ? 3.754 -5.859 5.629 1 69.44 197 GLY B CA 1
ATOM 3540 C C . GLY B 1 197 ? 2.357 -5.422 6.023 1 69.44 197 GLY B C 1
ATOM 3541 O O . GLY B 1 197 ? 2.088 -5.172 7.203 1 69.44 197 GLY B O 1
ATOM 3542 N N . PHE B 1 198 ? 1.523 -5.352 5.051 1 67.12 198 PHE B N 1
ATOM 3543 C CA . PHE B 1 198 ? 0.152 -4.934 5.32 1 67.12 198 PHE B CA 1
ATOM 3544 C C . PHE B 1 198 ? -0.608 -6.02 6.066 1 67.12 198 PHE B C 1
ATOM 3546 O O . PHE B 1 198 ? -1.523 -5.727 6.84 1 67.12 198 PHE B O 1
ATOM 3553 N N . SER B 1 199 ? -0.221 -7.223 5.789 1 63.62 199 SER B N 1
ATOM 3554 C CA . SER B 1 199 ? -0.853 -8.32 6.516 1 63.62 199 SER B CA 1
ATOM 3555 C C . SER B 1 199 ? -0.488 -8.289 7.996 1 63.62 199 SER B C 1
ATOM 3557 O O . SER B 1 199 ? -1.318 -8.594 8.852 1 63.62 199 SER B O 1
ATOM 3559 N N . ASP B 1 200 ? 0.688 -7.91 8.164 1 60.41 200 ASP B N 1
ATOM 3560 C CA . ASP B 1 200 ? 1.157 -7.828 9.539 1 60.41 200 ASP B CA 1
ATOM 3561 C C . ASP B 1 200 ? 0.395 -6.754 10.32 1 60.41 200 ASP B C 1
ATOM 3563 O O . ASP B 1 200 ? 0.058 -6.949 11.484 1 60.41 200 ASP B O 1
ATOM 3567 N N . GLN B 1 201 ? 0.133 -5.75 9.625 1 59.31 201 GLN B N 1
ATOM 3568 C CA . GLN B 1 201 ? -0.601 -4.676 10.289 1 59.31 201 GLN B CA 1
ATOM 3569 C C . GLN B 1 201 ? -2.041 -5.09 10.578 1 59.31 201 GLN B C 1
ATOM 3571 O O . GLN B 1 201 ? -2.654 -4.602 11.531 1 59.31 201 GLN B O 1
ATOM 3576 N N . THR B 1 202 ? -2.5 -5.801 9.625 1 53.06 202 THR B N 1
ATOM 3577 C CA . THR B 1 202 ? -3.859 -6.289 9.828 1 53.06 202 THR B CA 1
ATOM 3578 C C . THR B 1 202 ? -3.889 -7.371 10.898 1 53.06 202 THR B C 1
ATOM 3580 O O . THR B 1 202 ? -4.941 -7.656 11.477 1 53.06 202 THR B O 1
ATOM 3583 N N . MET B 1 203 ? -2.75 -7.902 10.953 1 47.53 203 MET B N 1
ATOM 3584 C CA . MET B 1 203 ? -2.682 -8.938 11.977 1 47.53 203 MET B CA 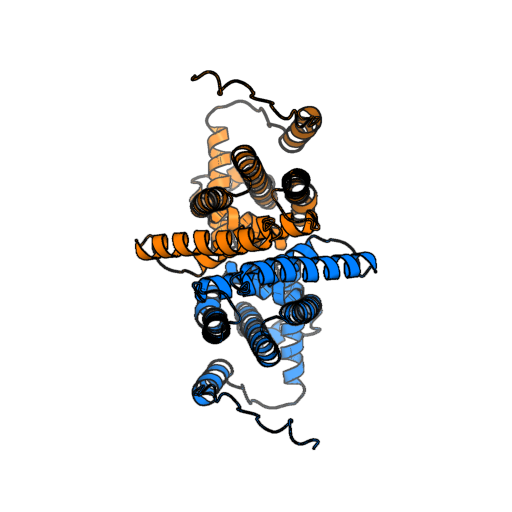1
ATOM 3585 C C . MET B 1 203 ? -2.43 -8.328 13.352 1 47.53 203 MET B C 1
ATOM 3587 O O . MET B 1 203 ? -1.454 -7.598 13.539 1 47.53 203 MET B O 1
ATOM 3591 N N . SER B 1 204 ? -3.418 -7.426 13.602 1 48.5 204 SER B N 1
ATOM 3592 C CA . SER B 1 204 ? -3.557 -6.594 14.789 1 48.5 204 SER B CA 1
ATOM 3593 C C . SER B 1 204 ? -2.521 -6.965 15.852 1 48.5 204 SER B C 1
ATOM 3595 O O . SER B 1 204 ? -2.268 -6.191 16.781 1 48.5 204 SER B O 1
ATOM 3597 N N . GLY B 1 205 ? -2.463 -8.281 16.375 1 43.03 205 GLY B N 1
ATOM 3598 C CA . GLY B 1 205 ? -2.15 -8.531 17.766 1 43.03 205 GLY B CA 1
ATOM 3599 C C . GLY B 1 205 ? -0.66 -8.539 18.047 1 43.03 205 GLY B C 1
ATOM 3600 O O . GLY B 1 205 ? 0.154 -8.539 17.125 1 43.03 205 GLY B O 1
ATOM 3601 N N . GLY B 1 206 ? -0.265 -8.172 19.281 1 43.91 206 GLY B N 1
ATOM 3602 C CA . GLY B 1 206 ? 0.916 -8.242 20.125 1 43.91 206 GLY B CA 1
ATOM 3603 C C . GLY B 1 206 ? 1.821 -9.414 19.797 1 43.91 206 GLY B C 1
ATOM 3604 O O . GLY B 1 206 ? 1.438 -10.305 19.047 1 43.91 206 GLY B O 1
ATOM 3605 N N . GLY B 1 207 ? 3.127 -9.164 19.75 1 52.12 207 GLY B N 1
ATOM 3606 C CA . GLY B 1 207 ? 4.336 -9.961 19.844 1 52.12 207 GLY B CA 1
ATOM 3607 C C . GLY B 1 207 ? 4.09 -11.359 20.375 1 52.12 207 GLY B C 1
ATOM 3608 O O . GLY B 1 207 ? 4.957 -11.945 21.016 1 52.12 207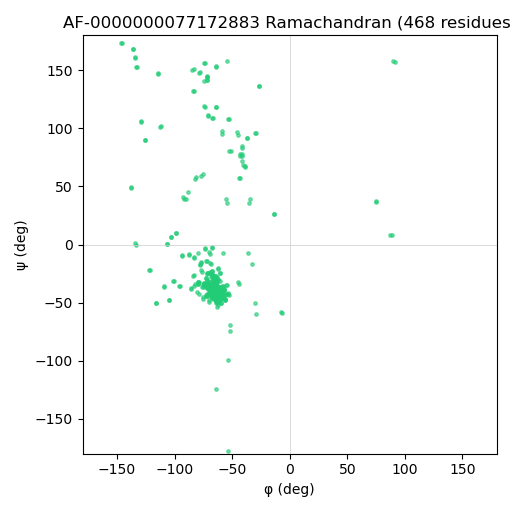 GLY B O 1
ATOM 3609 N N . SER B 1 208 ? 2.773 -11.781 20.094 1 56.62 208 SER B N 1
ATOM 3610 C CA . SER B 1 208 ? 2.564 -13.117 20.641 1 56.62 208 SER B CA 1
ATOM 3611 C C . SER B 1 208 ? 3.182 -14.188 19.75 1 56.62 208 SER B C 1
ATOM 3613 O O . SER B 1 208 ? 3.498 -13.922 18.594 1 56.62 208 SER B O 1
ATOM 3615 N N . ILE B 1 209 ? 3.602 -15.172 20.344 1 55.78 209 ILE B N 1
ATOM 3616 C CA . ILE B 1 209 ? 4.145 -16.344 19.656 1 55.78 209 ILE B CA 1
ATOM 3617 C C . ILE B 1 209 ? 3.244 -16.703 18.469 1 55.78 209 ILE B C 1
ATOM 3619 O O . ILE B 1 209 ? 3.734 -17.047 17.391 1 55.78 209 ILE B O 1
ATOM 3623 N N . GLY B 1 210 ? 1.987 -16.5 18.594 1 60.34 210 GLY B N 1
ATOM 3624 C CA . GLY B 1 210 ? 1.038 -16.797 17.531 1 60.34 210 GLY B CA 1
ATOM 3625 C C . GLY B 1 210 ? 1.193 -15.875 16.328 1 60.34 210 GLY B C 1
ATOM 3626 O O . GLY B 1 210 ? 1.127 -16.328 15.188 1 60.34 210 GLY B O 1
ATOM 3627 N N . GLN B 1 211 ? 1.513 -14.688 16.562 1 68.19 211 GLN B N 1
ATOM 3628 C CA . GLN B 1 211 ? 1.696 -13.727 15.492 1 68.19 211 GLN B CA 1
ATOM 3629 C C . GLN B 1 211 ? 2.982 -14 14.719 1 68.19 211 GLN B C 1
ATOM 3631 O O . GLN B 1 211 ? 3.016 -13.867 13.492 1 68.19 211 GLN B O 1
ATOM 3636 N N . ILE B 1 212 ? 3.928 -14.414 15.547 1 66.44 212 ILE B N 1
ATOM 3637 C CA . ILE B 1 212 ? 5.207 -14.719 14.914 1 66.44 212 ILE B CA 1
ATOM 3638 C C . ILE B 1 212 ? 5.051 -15.922 13.992 1 66.44 212 ILE B C 1
ATOM 3640 O O . ILE B 1 212 ? 5.559 -15.914 12.867 1 66.44 212 ILE B O 1
ATOM 3644 N N . LEU B 1 213 ? 4.32 -16.922 14.438 1 69.12 213 LEU B N 1
ATOM 3645 C CA . LEU B 1 213 ? 4.102 -18.125 13.641 1 69.12 213 LEU B CA 1
ATOM 3646 C C . LEU B 1 213 ? 3.266 -17.812 12.406 1 69.12 213 LEU B C 1
ATOM 3648 O O . LEU B 1 213 ? 3.514 -18.359 11.328 1 69.12 213 LEU B O 1
ATOM 3652 N N . GLU B 1 214 ? 2.389 -16.906 12.617 1 76.44 214 GLU B N 1
ATOM 3653 C CA . GLU B 1 214 ? 1.54 -16.531 11.492 1 76.44 214 GLU B CA 1
ATOM 3654 C C . GLU B 1 214 ? 2.33 -15.766 10.438 1 76.44 214 GLU B C 1
ATOM 3656 O O . GLU B 1 214 ? 2.119 -15.945 9.234 1 76.44 214 GLU B O 1
ATOM 3661 N N . MET B 1 215 ? 3.246 -15.016 10.992 1 78.56 215 MET B N 1
ATOM 3662 C CA . MET B 1 215 ? 4.09 -14.25 10.07 1 78.56 215 MET B CA 1
ATOM 3663 C C . MET B 1 215 ? 5.016 -15.18 9.289 1 78.56 215 MET B C 1
ATOM 3665 O O . MET B 1 215 ? 5.234 -14.977 8.094 1 78.56 215 MET B O 1
ATOM 3669 N N . ASP B 1 216 ? 5.52 -16.172 10.023 1 83.44 216 ASP B N 1
ATOM 3670 C CA . ASP B 1 216 ? 6.395 -17.156 9.375 1 83.44 216 ASP B CA 1
ATOM 3671 C C . ASP B 1 216 ? 5.652 -17.922 8.289 1 83.44 216 ASP B C 1
ATOM 3673 O O . ASP B 1 216 ? 6.199 -18.172 7.215 1 83.44 216 ASP B O 1
ATOM 3677 N N . GLU B 1 217 ? 4.48 -18.25 8.617 1 85.75 217 GLU B N 1
ATOM 3678 C CA . GLU B 1 217 ? 3.66 -18.969 7.648 1 85.75 217 GLU B CA 1
ATOM 3679 C C . GLU B 1 217 ? 3.352 -18.109 6.434 1 85.75 217 GLU B C 1
ATOM 3681 O O . GLU B 1 217 ? 3.33 -18.594 5.305 1 85.75 217 GLU B O 1
ATOM 3686 N N . MET B 1 218 ? 3.168 -16.859 6.688 1 86.56 218 MET B N 1
ATOM 3687 C CA . MET B 1 218 ? 2.887 -15.93 5.605 1 86.56 218 MET B CA 1
ATOM 3688 C C . MET B 1 218 ? 4.105 -15.766 4.699 1 86.56 218 MET B C 1
ATOM 3690 O O . MET B 1 218 ? 3.982 -15.812 3.475 1 86.56 218 MET B O 1
ATOM 3694 N N . VAL B 1 219 ? 5.184 -15.641 5.336 1 88.19 219 VAL B N 1
ATOM 3695 C CA . VAL B 1 219 ? 6.426 -15.477 4.59 1 88.19 219 VAL B CA 1
ATOM 3696 C C . VAL B 1 219 ? 6.691 -16.719 3.742 1 88.19 219 VAL B C 1
ATOM 3698 O O . VAL B 1 219 ? 7.02 -16.609 2.559 1 88.19 219 VAL B O 1
ATOM 3701 N N . ARG B 1 220 ? 6.543 -17.891 4.324 1 89.94 220 ARG B N 1
ATOM 3702 C CA . ARG B 1 220 ? 6.758 -19.141 3.613 1 89.94 220 ARG B CA 1
ATOM 3703 C C . ARG B 1 220 ? 5.758 -19.297 2.473 1 89.94 220 ARG B C 1
ATOM 3705 O O . ARG B 1 220 ? 6.129 -19.703 1.364 1 89.94 220 ARG B O 1
ATOM 3712 N N . GLY B 1 221 ? 4.516 -18.984 2.799 1 90.94 221 GLY B N 1
ATOM 3713 C CA . GLY B 1 221 ? 3.471 -19.125 1.8 1 90.94 221 GLY B CA 1
ATOM 3714 C C . GLY B 1 221 ? 3.637 -18.203 0.616 1 90.94 221 GLY B C 1
ATOM 3715 O O . GLY B 1 221 ? 3.514 -18.625 -0.536 1 90.94 221 GLY B O 1
ATOM 3716 N N . ILE B 1 222 ? 3.941 -16.922 0.86 1 92.31 222 ILE B N 1
ATOM 3717 C CA . ILE B 1 222 ? 4.125 -15.93 -0.193 1 92.31 222 ILE B CA 1
ATOM 3718 C C . ILE B 1 222 ? 5.332 -16.312 -1.05 1 92.31 222 ILE B C 1
ATOM 3720 O O . ILE B 1 222 ? 5.262 -16.281 -2.281 1 92.31 222 ILE B O 1
ATOM 3724 N N . SER B 1 223 ? 6.398 -16.703 -0.351 1 92 223 SER B N 1
ATOM 3725 C CA . SER B 1 223 ? 7.605 -17.109 -1.068 1 92 223 SER B CA 1
ATOM 3726 C C . SER B 1 223 ? 7.355 -18.344 -1.93 1 92 223 SER B C 1
ATOM 3728 O O . SER B 1 223 ? 7.848 -18.422 -3.059 1 92 223 SER B O 1
ATOM 3730 N N . ASP B 1 224 ? 6.648 -19.281 -1.404 1 92.75 224 ASP B N 1
ATOM 3731 C CA . ASP B 1 224 ? 6.316 -20.516 -2.117 1 92.75 224 ASP B CA 1
ATOM 3732 C C . ASP B 1 224 ? 5.531 -20.219 -3.393 1 92.75 224 ASP B C 1
ATOM 3734 O O . ASP B 1 224 ? 5.859 -20.734 -4.465 1 92.75 224 ASP B O 1
ATOM 3738 N N . ILE B 1 225 ? 4.539 -19.391 -3.287 1 92.94 225 ILE B N 1
ATOM 3739 C CA . ILE B 1 225 ? 3.713 -19.031 -4.434 1 92.94 225 ILE B CA 1
ATOM 3740 C C . ILE B 1 225 ? 4.562 -18.312 -5.48 1 92.94 225 ILE B C 1
ATOM 3742 O O . ILE B 1 225 ? 4.469 -18.609 -6.672 1 92.94 225 ILE B O 1
ATOM 3746 N N . PHE B 1 226 ? 5.395 -17.422 -5.039 1 94.12 226 PHE B N 1
ATOM 3747 C CA . PHE B 1 226 ? 6.25 -16.672 -5.953 1 94.12 226 PHE B CA 1
ATOM 3748 C C . PHE B 1 226 ? 7.203 -17.609 -6.684 1 94.12 226 PHE B C 1
ATOM 3750 O O . PHE B 1 226 ? 7.297 -17.562 -7.914 1 94.12 226 PHE B O 1
ATOM 3757 N N . LEU B 1 227 ? 7.852 -18.453 -5.934 1 91.75 227 LEU B N 1
ATOM 3758 C CA . LEU B 1 227 ? 8.859 -19.328 -6.516 1 91.75 227 LEU B CA 1
ATOM 3759 C C . LEU B 1 227 ? 8.227 -20.297 -7.516 1 91.75 227 LEU B C 1
ATOM 3761 O O . LEU B 1 227 ? 8.758 -20.5 -8.609 1 91.75 227 LEU B O 1
ATOM 3765 N N . HIS B 1 228 ? 7.125 -20.859 -7.195 1 90 228 HIS B N 1
ATOM 3766 C CA . HIS B 1 228 ? 6.43 -21.734 -8.125 1 90 228 HIS B CA 1
ATOM 3767 C C . HIS B 1 228 ? 5.984 -20.969 -9.375 1 90 228 HIS B C 1
ATOM 3769 O O . HIS B 1 228 ? 5.848 -21.562 -10.445 1 90 228 HIS B O 1
ATOM 3775 N N . GLY B 1 229 ? 5.77 -19.672 -9.148 1 91.88 229 GLY B N 1
ATOM 3776 C CA . GLY B 1 229 ? 5.328 -18.828 -10.258 1 91.88 229 GLY B CA 1
ATOM 3777 C C . GLY B 1 229 ? 6.445 -18.484 -11.219 1 91.88 229 GLY B C 1
ATOM 3778 O O . GLY B 1 229 ? 6.195 -18.219 -12.398 1 91.88 229 GLY B O 1
ATOM 3779 N N . VAL B 1 230 ? 7.703 -18.547 -10.719 1 91.75 230 VAL B N 1
ATOM 3780 C CA . VAL B 1 230 ? 8.742 -17.969 -11.562 1 91.75 230 VAL B CA 1
ATOM 3781 C C . VAL B 1 230 ? 9.797 -19.016 -11.898 1 91.75 230 VAL B C 1
ATOM 3783 O O . VAL B 1 230 ? 10.562 -18.859 -12.852 1 91.75 230 VAL B O 1
ATOM 3786 N N . VAL B 1 231 ? 9.906 -20.047 -11.117 1 87.56 231 VAL B N 1
ATOM 3787 C CA . VAL B 1 231 ? 10.984 -21.016 -11.312 1 87.56 231 VAL B CA 1
ATOM 3788 C C . VAL B 1 231 ? 10.719 -21.844 -12.57 1 87.56 231 VAL B C 1
ATOM 3790 O O . VAL B 1 231 ? 9.57 -22.203 -12.852 1 87.56 231 VAL B O 1
ATOM 3793 N N . ALA B 1 232 ? 11.773 -22.094 -13.234 1 79.62 232 ALA B N 1
ATOM 3794 C CA . ALA B 1 232 ? 11.695 -22.938 -14.43 1 79.62 232 ALA B CA 1
ATOM 3795 C C . ALA B 1 232 ? 11.5 -24.406 -14.055 1 79.62 232 ALA B C 1
ATOM 3797 O O . ALA B 1 232 ? 12.086 -24.891 -13.086 1 79.62 232 ALA B O 1
ATOM 3798 N N . ARG B 1 233 ? 10.352 -25.016 -14.492 1 73.38 233 ARG B N 1
ATOM 3799 C CA . ARG B 1 233 ? 10.164 -26.453 -14.242 1 73.38 233 ARG B CA 1
ATOM 3800 C C . ARG B 1 233 ? 10.867 -27.281 -15.312 1 73.38 233 ARG B C 1
ATOM 3802 O O . ARG B 1 233 ? 10.914 -26.891 -16.484 1 73.38 233 ARG B O 1
ATOM 3809 N N . PRO B 1 234 ? 11.664 -28.328 -14.859 1 58.78 234 PRO B N 1
ATOM 3810 C CA . PRO B 1 234 ? 12.289 -29.219 -15.844 1 58.78 234 PRO B CA 1
ATOM 3811 C C . PRO B 1 234 ? 11.289 -29.812 -16.828 1 58.78 234 PRO B C 1
ATOM 3813 O O . PRO B 1 234 ? 10.117 -30.016 -16.484 1 58.78 234 PRO B O 1
ATOM 3816 N N . GLU B 1 235 ? 11.289 -29.375 -18.125 1 46.06 235 GLU B N 1
ATOM 3817 C CA . GLU B 1 235 ? 10.57 -30.094 -19.172 1 46.06 235 GLU B CA 1
ATOM 3818 C C . GLU B 1 235 ? 10.492 -31.578 -18.875 1 46.06 235 GLU B C 1
ATOM 3820 O O . GLU B 1 235 ? 11.492 -32.188 -18.5 1 46.06 235 GLU B O 1
ATOM 3825 N N . SER B 1 236 ? 9.344 -32.031 -18.266 1 38.19 236 SER B N 1
ATOM 3826 C CA . SER B 1 236 ? 9.312 -33.469 -18.438 1 38.19 236 SER B CA 1
ATOM 3827 C C . SER B 1 236 ? 9.672 -33.875 -19.875 1 38.19 236 SER B C 1
ATOM 3829 O O . SER B 1 236 ? 9.32 -33.156 -20.812 1 38.19 236 SER B O 1
#

Foldseek 3Di:
DPPPPPPPPPVPPVPPPPDVVCVVCCVVPVPPPDDDPVLVLLLVLLLVLCLQVCLPPHLVPDDLCSSCVSSVHDSVSNCVNPVDSVSSLLCLQVVLLVVVLVLLVVLLVPPPDPLVLLVSLVVLLVVCVVRVSSVSSNPPRQVVPVVSVVCCCVPRVVVQLVVQLVSVVVCVVVQFWPDDRSSVLSCLSVVLSVVLNVVLVVVPDPPDPVSVVVSSVSSVVSSVVSSVVIGHDPDD/DPPPPPPPPPPPPVPPPPDVVCVVCCVVVVPPPDDDDCLVLLLVLLLVLCLQVCLPPRLVPDDLCSSCVSSVHDSVSNCVNPVDSVSSLLVLQVVLLVVVLVLLVVLLVPPPDPLVLLVSLVVLLVVCVVRVSSVSSNPPRQVVPVVSVVCCCVPRVVVQLVVQLVSVVVCVVVQFWPDDRSSVLSCLSVVLSVVLNVVLVVVPDPPDPVSVVVSSVSSVVSSVVSSVVIGHDPDD

Organism: Gloeobacter violaceus (strain ATCC 29082 / PCC 7421) (NCBI:txid251221)

InterPro domains:
  IPR001647 DNA-binding HTH domain, TetR-type [PF00440] (46-92)
  IPR001647 DNA-binding HTH domain, TetR-type [PR00455] (46-59)
  IPR001647 DNA-binding HTH domain, TetR-type [PR00455] (67-90)
  IPR001647 DNA-binding HTH domain, TetR-type [PS50977] (40-100)
  IPR009057 Homedomain-like superfamily [SSF46689] (36-112)
  IPR036271 Tetracyclin repressor-like, C-terminal domain superfamily [SSF48498] (118-231)
  IPR039536 Transcriptional regulator TetR, C-terminal, Proteobacteria type [PF14246] (130-227)
  IPR050109 HTH-type, TetR-like transcriptional regulator [PTHR30055] (37-235)

pLDDT: mean 77.08, std 22.73, range [18.81, 98.25]

Sequence (472 aa):
MWSFFENKHFVRLGYPQRLTWRRWTMRFFRPALREEAPSTDNRRKILDASQHLFAQQGFGNTPTSQIAKRAGIAEGTIFRYFPTKKDILIELVTSGWVTILTDLLTELSQMASYTHVENVMRNRMRDMHSNMDLMKVCFFEAQFHPDLRDRVHSEVIARMLDVAEDFFQTAMDRGAYRPMNPKVVARVFLGMFTIAGFSDQTMSGGGSIGQILEMDEMVRGISDIFLHGVVARPESMWSFFENKHFVRLGYPQRLTWRRWTMRFFRPALREEAPSTDNRRKILDASQHLFAQQGFGNTPTSQIAKRAGIAEGTIFRYFPTKKDILIELVTSGWVTILTDLLTELSQMASYTHVENVMRNRMRDMHSNMDLMKVCFFEAQFHPDLRDRVHSEVIARMLDVAEDFFQTAMDRGAYRPMNPKVVARVFLGMFTIAGFSDQTMSGGGSIGQILEMDEMVRGISDIFLHGVVARPES

Nearest PDB structures (foldseek):
  4xk4-assembly2_D  TM=7.657E-01  e=4.861E-07  Escherichia coli K-12
  3ppb-assembly1_B  TM=7.486E-01  e=1.331E-06  Shewanella loihica PV-4
  4dw6-assembly1_A  TM=7.672E-01  e=9.981E-05  Mycobacterium tuberculosis
  5nz0-assembly1_A-2  TM=7.648E-01  e=1.047E-04  Mycobacterium tuberculosis H37Rv
  6ayh-assembly1_A-2  TM=6.726E-01  e=4.012E-05  Salmonella enterica

Radius of gyration: 24.86 Å; Cα contacts (8 Å, |Δi|>4): 422; chains: 2; bounding box: 77×64×52 Å

Secondary structure (DSSP, 8-state):
--GGG------------SHHHHHHHHHH------S-TTHHHHHHHHHHHHHHHHHHH-STT--HHHHHHHHTS-HHHHHHH-SSHHHHHHHHHHHHHHHHHHHHHHHHHH-SSTTTHHHHHHHHHHHHHHTHHHHHHHHTGGGG-HHHHHHHIIIIIHHHHHHHHHHHHHHHHTTSB-S--HHHHHHHHHHHHHHHHHHHHHS---S-HHHHHHHHHHHHHHHHHHHHHHBPP---/--GGG------------SHHHHHHHHHH--------TTHHHHHHHHHHHHHHHHHHH-STT--HHHHHHHHTS-HHHHHHH-SSHHHHHHHHHHHHHHHHHHHHHHHHHH-SSTTTHHHHHHHHHHHHHHTHHHHHHHHTGGGG-HHHHHHHIIIIIHHHHHHHHHHHHHHHHTTSB-S--HHHHHHHHHHHHHHHHHHHHHS---S-HHHHHHHHHHHHHHHHHHHHHHBPP---